Protein AF-0000000072553485 (afdb_homodimer)

Organism: Hypocrea jecorina (strain QM6a) (NCBI:txid431241)

Structure (mmCIF, N/CA/C/O backbone):
data_AF-0000000072553485-model_v1
#
loop_
_entity.id
_entity.type
_entity.pdbx_description
1 polymer 'Predicted protein'
#
loop_
_atom_site.group_PDB
_atom_site.id
_atom_site.type_symbol
_atom_site.label_atom_id
_atom_site.label_alt_id
_atom_site.label_comp_id
_atom_site.label_asym_id
_atom_site.label_entity_id
_atom_site.label_seq_id
_atom_site.pdbx_PDB_ins_code
_atom_site.Cartn_x
_atom_site.Cartn_y
_atom_site.Cartn_z
_atom_site.occupancy
_atom_site.B_iso_or_equiv
_atom_site.auth_seq_id
_atom_site.auth_comp_id
_atom_site.auth_asym_id
_atom_site.auth_atom_id
_atom_site.pdbx_PDB_model_num
ATOM 1 N N . MET A 1 1 ? -4.898 40.188 17.984 1 41.81 1 MET A N 1
ATOM 2 C CA . MET A 1 1 ? -3.805 39.531 17.281 1 41.81 1 MET A CA 1
ATOM 3 C C . MET A 1 1 ? -4.344 38.531 16.266 1 41.81 1 MET A C 1
ATOM 5 O O . MET A 1 1 ? -5.395 37.906 16.484 1 41.81 1 MET A O 1
ATOM 9 N N . ALA A 1 2 ? -4.109 38.688 14.977 1 55.91 2 ALA A N 1
ATOM 10 C CA . ALA A 1 2 ? -4.746 37.906 13.938 1 55.91 2 ALA A CA 1
ATOM 11 C C . ALA A 1 2 ? -4.664 36.406 14.266 1 55.91 2 ALA A C 1
ATOM 13 O O . ALA A 1 2 ? -3.691 35.938 14.875 1 55.91 2 ALA A O 1
ATOM 14 N N . ASP A 1 3 ? -5.688 35.75 14.266 1 82 3 ASP A N 1
ATOM 15 C CA . ASP A 1 3 ? -5.805 34.312 14.586 1 82 3 ASP A CA 1
ATOM 16 C C . ASP A 1 3 ? -4.805 33.5 13.781 1 82 3 ASP A C 1
ATOM 18 O O . ASP A 1 3 ? -4.738 33.594 12.555 1 82 3 ASP A O 1
ATOM 22 N N . LYS A 1 4 ? -3.732 32.969 14.422 1 93.94 4 LYS A N 1
ATOM 23 C CA . LYS A 1 4 ? -2.645 32.219 13.773 1 93.94 4 LYS A CA 1
ATOM 24 C C . LYS A 1 4 ? -3.154 30.938 13.133 1 93.94 4 LYS A C 1
ATOM 26 O O . LYS A 1 4 ? -4.074 30.297 13.648 1 93.94 4 LYS A O 1
ATOM 31 N N . HIS A 1 5 ? -2.641 30.766 11.914 1 97.31 5 HIS A N 1
ATOM 32 C CA . HIS A 1 5 ? -2.846 29.469 11.281 1 97.31 5 HIS A CA 1
ATOM 33 C C . HIS A 1 5 ? -2.166 28.359 12.078 1 97.31 5 HIS A C 1
ATOM 35 O O . HIS A 1 5 ? -0.967 28.422 12.352 1 97.31 5 HIS A O 1
ATOM 41 N N . ILE A 1 6 ? -2.939 27.328 12.555 1 98.75 6 ILE A N 1
ATOM 42 C CA . ILE A 1 6 ? -2.441 26.297 13.469 1 98.75 6 ILE A CA 1
ATOM 43 C C . ILE A 1 6 ? -2.057 25.047 12.68 1 98.75 6 ILE A C 1
ATOM 45 O O . ILE A 1 6 ? -2.873 24.5 11.938 1 98.75 6 ILE A O 1
ATOM 49 N N . LEU A 1 7 ? -0.802 24.641 12.891 1 98.88 7 LEU A N 1
ATOM 50 C CA . LEU A 1 7 ? -0.303 23.438 12.219 1 98.88 7 LEU A CA 1
ATOM 51 C C . LEU A 1 7 ? 0.094 22.375 13.242 1 98.88 7 LEU A C 1
ATOM 53 O O . LEU A 1 7 ? 0.616 22.703 14.312 1 98.88 7 LEU A O 1
ATOM 57 N N . LEU A 1 8 ? -0.202 21.156 12.945 1 98.94 8 LEU A N 1
ATOM 58 C CA .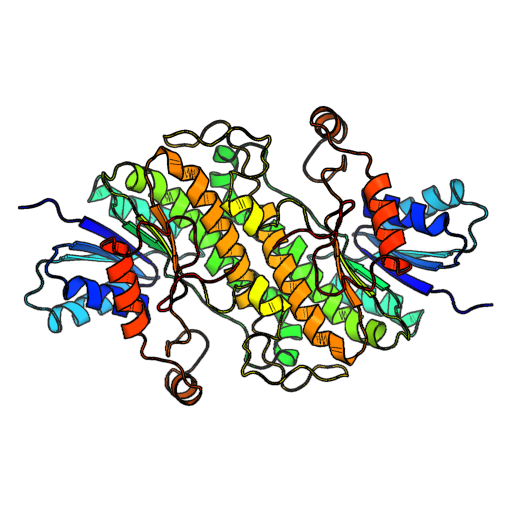 LEU A 1 8 ? 0.437 19.984 13.562 1 98.94 8 LEU A CA 1
ATOM 59 C C . LEU A 1 8 ? 1.28 19.234 12.539 1 98.94 8 LEU A C 1
ATOM 61 O O . LEU A 1 8 ? 0.774 18.812 11.492 1 98.94 8 LEU A O 1
ATOM 65 N N . ILE A 1 9 ? 2.561 19.125 12.773 1 98.94 9 ILE A N 1
ATOM 66 C CA . ILE A 1 9 ? 3.48 18.406 11.891 1 98.94 9 ILE A CA 1
ATOM 67 C C . ILE A 1 9 ? 4.117 17.234 12.633 1 98.94 9 ILE A C 1
ATOM 69 O O . ILE A 1 9 ? 4.785 17.438 13.648 1 98.94 9 ILE A O 1
ATOM 73 N N . THR A 1 10 ? 3.904 16.047 12.18 1 98.94 10 THR A N 1
ATOM 74 C CA . THR A 1 10 ? 4.559 14.891 12.781 1 98.94 10 THR A CA 1
ATOM 75 C C . THR A 1 10 ? 5.965 14.711 12.211 1 98.94 10 THR A C 1
ATOM 77 O O . THR A 1 10 ? 6.223 15.055 11.055 1 98.94 10 THR A O 1
ATOM 80 N N . GLY A 1 11 ? 6.852 14.164 13.039 1 98.25 11 GLY A N 1
ATOM 81 C CA . GLY A 1 11 ? 8.227 13.969 12.609 1 98.25 11 GLY A CA 1
ATOM 82 C C . GLY A 1 11 ? 8.93 15.266 12.25 1 98.25 11 GLY A C 1
ATOM 83 O O . GLY A 1 11 ? 9.602 15.352 11.219 1 98.25 11 GLY A O 1
ATOM 84 N N . ALA A 1 12 ? 8.781 16.281 13.055 1 98.44 12 ALA A N 1
ATOM 85 C CA . ALA A 1 12 ? 9.188 17.625 12.68 1 98.44 12 ALA A CA 1
ATOM 86 C C . ALA A 1 12 ? 10.531 17.984 13.297 1 98.44 12 ALA A C 1
ATOM 88 O O . ALA A 1 12 ? 11.016 19.109 13.133 1 98.44 12 ALA A O 1
ATOM 89 N N . ASN A 1 13 ? 11.164 17.047 14 1 97.38 13 ASN A N 1
ATOM 90 C CA . ASN A 1 13 ? 12.383 17.391 14.727 1 97.38 13 ASN A CA 1
ATOM 91 C C . ASN A 1 13 ? 13.625 17.172 13.867 1 97.38 13 ASN A C 1
ATOM 93 O O . ASN A 1 13 ? 14.719 17.609 14.227 1 97.38 13 ASN A O 1
ATOM 97 N N . THR A 1 14 ? 13.531 16.484 12.742 1 95.31 14 THR A N 1
ATOM 98 C CA . THR A 1 14 ? 14.641 16.281 11.828 1 95.31 14 THR A CA 1
ATOM 99 C C . THR A 1 14 ? 14.156 16.234 10.383 1 95.31 14 THR A C 1
ATOM 101 O O . THR A 1 14 ? 12.953 16.328 10.125 1 95.31 14 THR A O 1
ATOM 104 N N . GLY A 1 15 ? 15.078 16.25 9.508 1 95.12 15 GLY A N 1
ATOM 105 C CA . GLY A 1 15 ? 14.789 15.977 8.109 1 95.12 15 GLY A CA 1
ATOM 106 C C . GLY A 1 15 ? 13.852 17 7.477 1 95.12 15 GLY A C 1
ATOM 107 O O . GLY A 1 15 ? 13.984 18.203 7.719 1 95.12 15 GLY A O 1
ATOM 108 N N . ILE A 1 16 ? 12.969 16.516 6.629 1 97 16 ILE A N 1
ATOM 109 C CA . ILE A 1 16 ? 12.078 17.344 5.84 1 97 16 ILE A CA 1
ATOM 110 C C . ILE A 1 16 ? 11.117 18.094 6.762 1 97 16 ILE A C 1
ATOM 112 O O . ILE A 1 16 ? 10.82 19.266 6.539 1 97 16 ILE A O 1
ATOM 116 N N . GLY A 1 17 ? 10.633 17.391 7.855 1 98.12 17 GLY A N 1
ATOM 117 C CA . GLY A 1 17 ? 9.75 18.047 8.812 1 98.12 17 GLY A CA 1
ATOM 118 C C . GLY A 1 17 ? 10.391 19.25 9.492 1 98.12 17 GLY A C 1
ATOM 119 O O . GLY A 1 17 ? 9.758 20.297 9.641 1 98.12 17 GLY A O 1
ATOM 120 N N . TYR A 1 18 ? 11.625 19.062 9.852 1 98.31 18 TYR A N 1
ATOM 121 C CA . TYR A 1 18 ? 12.383 20.141 10.469 1 98.31 18 TYR A CA 1
ATOM 122 C C . TYR A 1 18 ? 12.547 21.312 9.516 1 98.31 18 TYR A C 1
ATOM 124 O O . TYR A 1 18 ? 12.336 22.469 9.891 1 98.31 18 TYR A O 1
ATOM 132 N N . GLU A 1 19 ? 12.852 21.016 8.281 1 98.12 19 GLU A N 1
ATOM 133 C CA . GLU A 1 19 ? 13.031 22.047 7.266 1 98.12 19 GLU A CA 1
ATOM 134 C C . GLU A 1 19 ? 11.703 22.734 6.934 1 98.12 19 GLU A C 1
ATOM 136 O O . GLU A 1 19 ? 11.68 23.922 6.609 1 98.12 19 GLU A O 1
ATOM 141 N N . ALA A 1 20 ? 10.594 21.984 7.043 1 98.69 20 ALA A N 1
ATOM 142 C CA . ALA A 1 20 ? 9.281 22.609 6.855 1 98.69 20 ALA A CA 1
ATOM 143 C C . ALA A 1 20 ? 9 23.641 7.934 1 98.69 20 ALA A C 1
ATOM 145 O O . ALA A 1 20 ? 8.508 24.734 7.641 1 98.69 20 ALA A O 1
ATOM 146 N N . VAL A 1 21 ? 9.352 23.297 9.172 1 98.81 21 VAL A N 1
ATOM 147 C CA . VAL A 1 21 ? 9.172 24.25 10.258 1 98.81 21 VAL A CA 1
ATOM 148 C C . VAL A 1 21 ? 10.016 25.5 10.008 1 98.81 21 VAL A C 1
ATOM 150 O O . VAL A 1 21 ? 9.531 26.625 10.148 1 98.81 21 VAL A O 1
ATOM 153 N N . LYS A 1 22 ? 11.273 25.312 9.57 1 98.56 22 LYS A N 1
ATOM 154 C CA . LYS A 1 22 ? 12.133 26.453 9.258 1 98.56 22 LYS A CA 1
ATOM 155 C C . LYS A 1 22 ? 11.5 27.344 8.195 1 98.56 22 LYS A C 1
ATOM 157 O O . LYS A 1 22 ? 11.492 28.562 8.32 1 98.56 22 LYS A O 1
ATOM 162 N N . ALA A 1 23 ? 11.023 26.703 7.141 1 98.44 23 ALA A N 1
ATOM 163 C CA . ALA A 1 23 ? 10.406 27.453 6.047 1 98.44 23 ALA A CA 1
ATOM 164 C C . ALA A 1 23 ? 9.203 28.25 6.539 1 98.44 23 ALA A C 1
ATOM 166 O O . ALA A 1 23 ? 9.008 29.406 6.137 1 98.44 23 ALA A O 1
ATOM 167 N N . LEU A 1 24 ? 8.422 27.688 7.43 1 98.56 24 LEU A N 1
ATOM 168 C CA . LEU A 1 24 ? 7.242 28.344 7.973 1 98.56 24 LEU A CA 1
ATOM 169 C C . LEU A 1 24 ? 7.641 29.5 8.898 1 98.56 24 LEU A C 1
ATOM 171 O O . LEU A 1 24 ? 6.973 30.531 8.93 1 98.56 24 LEU A O 1
ATOM 175 N N . LEU A 1 25 ? 8.727 29.312 9.664 1 98.19 25 LEU A N 1
ATOM 176 C CA . LEU A 1 25 ? 9.211 30.359 10.555 1 98.19 25 LEU A CA 1
ATOM 177 C C . LEU A 1 25 ? 9.703 31.578 9.766 1 98.19 25 LEU A C 1
ATOM 179 O O . LEU A 1 25 ? 9.656 32.688 10.258 1 98.19 25 LEU A O 1
ATOM 183 N N . ARG A 1 26 ? 10.133 31.281 8.539 1 96.75 26 ARG A N 1
ATOM 184 C CA . ARG A 1 26 ? 10.625 32.344 7.684 1 96.75 26 ARG A CA 1
ATOM 185 C C . ARG A 1 26 ? 9.469 33.125 7.035 1 96.75 26 ARG A C 1
ATOM 187 O O . ARG A 1 26 ? 9.641 34.25 6.555 1 96.75 26 ARG A O 1
ATOM 194 N N . SER A 1 27 ? 8.344 32.5 6.98 1 95.25 27 SER A N 1
ATOM 195 C CA . SER A 1 27 ? 7.176 33.094 6.348 1 95.25 27 SER A CA 1
ATOM 196 C C . SER A 1 27 ? 6.711 34.344 7.113 1 95.25 27 SER A C 1
ATOM 198 O O . SER A 1 27 ? 6.762 34.375 8.344 1 95.25 27 SER A O 1
ATOM 200 N N . PRO A 1 28 ? 6.242 35.406 6.363 1 93.44 28 PRO A N 1
ATOM 201 C CA . PRO A 1 28 ? 5.656 36.562 7.059 1 93.44 28 PRO A CA 1
ATOM 202 C C . PRO A 1 28 ? 4.312 36.219 7.707 1 93.44 28 PRO A C 1
ATOM 204 O O . PRO A 1 28 ? 3.826 37 8.547 1 93.44 28 PRO A O 1
ATOM 207 N N . LYS A 1 29 ? 3.707 35.156 7.324 1 94.38 29 LYS A N 1
ATOM 208 C CA . LYS A 1 29 ? 2.467 34.719 7.957 1 94.38 29 LYS A CA 1
ATOM 209 C C . LYS A 1 29 ? 2.742 34.094 9.312 1 94.38 29 LYS A C 1
ATOM 211 O O . LYS A 1 29 ? 3.592 33.188 9.43 1 94.38 29 LYS A O 1
ATOM 216 N N . PRO A 1 30 ? 2.084 34.594 10.297 1 96.19 30 PRO A N 1
ATOM 217 C CA . PRO A 1 30 ? 2.289 34 11.625 1 96.19 30 PRO A CA 1
ATOM 218 C C . PRO A 1 30 ? 1.608 32.625 11.781 1 96.19 30 PRO A C 1
ATOM 220 O O . PRO A 1 30 ? 0.449 32.469 11.398 1 96.19 30 PRO A O 1
ATOM 223 N N . TYR A 1 31 ? 2.322 31.688 12.375 1 98.12 31 TYR A N 1
ATOM 224 C CA . TYR A 1 31 ? 1.817 30.344 12.594 1 98.12 31 TYR A CA 1
ATOM 225 C C . TYR A 1 31 ? 1.938 29.953 14.062 1 98.12 31 TYR A C 1
ATOM 227 O O . TYR A 1 31 ? 2.77 30.5 14.789 1 98.12 31 TYR A O 1
ATOM 235 N N . ARG A 1 32 ? 0.991 29.156 14.477 1 98.5 32 ARG A N 1
ATOM 236 C CA . ARG A 1 32 ? 1.149 28.344 15.68 1 98.5 32 ARG A CA 1
ATOM 237 C C . ARG A 1 32 ? 1.408 26.891 15.32 1 98.5 32 ARG A C 1
ATOM 239 O O . ARG A 1 32 ? 0.519 26.203 14.82 1 98.5 32 ARG A O 1
ATOM 246 N N . ILE A 1 33 ? 2.641 26.438 15.578 1 98.81 33 ILE A N 1
ATOM 247 C CA . ILE A 1 33 ? 3.064 25.141 15.039 1 98.81 33 ILE A CA 1
ATOM 248 C C . ILE A 1 33 ? 3.283 24.156 16.188 1 98.81 33 ILE A C 1
ATOM 250 O O . ILE A 1 33 ? 4.141 24.359 17.047 1 98.81 33 ILE A O 1
ATOM 254 N N . PHE A 1 34 ? 2.445 23.094 16.219 1 98.88 34 PHE A N 1
ATOM 255 C CA . PHE A 1 34 ? 2.736 21.938 17.062 1 98.88 34 PHE A CA 1
ATOM 256 C C . PHE A 1 34 ? 3.768 21.031 16.391 1 98.88 34 PHE A C 1
ATOM 258 O O . PHE A 1 34 ? 3.486 20.406 15.375 1 98.88 34 PHE A O 1
ATOM 265 N N . LEU A 1 35 ? 4.969 21.031 16.984 1 98.88 35 LEU A N 1
ATOM 266 C CA . LEU A 1 35 ? 6.098 20.25 16.469 1 98.88 35 LEU A CA 1
ATOM 267 C C . LEU A 1 35 ? 6.113 18.859 17.078 1 98.88 35 LEU A C 1
ATOM 269 O O . LEU A 1 35 ? 6.465 18.688 18.25 1 98.88 35 LEU A O 1
ATOM 273 N N . GLY A 1 36 ? 5.727 17.859 16.266 1 98.81 36 GLY A N 1
ATOM 274 C CA . GLY A 1 36 ? 5.613 16.484 16.734 1 98.81 36 GLY A CA 1
ATOM 275 C C . GLY A 1 36 ? 6.867 15.664 16.5 1 98.81 36 GLY A C 1
ATOM 276 O O . GLY A 1 36 ? 7.477 15.758 15.43 1 98.81 36 GLY A O 1
ATOM 277 N N . SER A 1 37 ? 7.266 14.945 17.484 1 98.38 37 SER A N 1
ATOM 278 C CA . SER A 1 37 ? 8.289 13.914 17.391 1 98.38 37 SER A CA 1
ATOM 279 C C . SER A 1 37 ? 7.992 12.742 18.312 1 98.38 37 SER A C 1
ATOM 281 O O . SER A 1 37 ? 6.965 12.734 19 1 98.38 37 SER A O 1
ATOM 283 N N . ARG A 1 38 ? 8.766 11.742 18.328 1 97.25 38 ARG A N 1
ATOM 284 C CA . ARG A 1 38 ? 8.492 10.523 19.078 1 97.25 38 ARG A CA 1
ATOM 285 C C . ARG A 1 38 ? 8.43 10.805 20.578 1 97.25 38 ARG A C 1
ATOM 287 O O . ARG A 1 38 ? 7.637 10.195 21.297 1 97.25 38 ARG A O 1
ATOM 294 N N . THR A 1 39 ? 9.305 11.703 21 1 97.81 39 THR A N 1
ATOM 295 C CA . THR A 1 39 ? 9.312 12.047 22.422 1 97.81 39 THR A CA 1
ATOM 296 C C . THR A 1 39 ? 9.234 13.562 22.609 1 97.81 39 THR A C 1
ATOM 298 O O . THR A 1 39 ? 9.625 14.32 21.719 1 97.81 39 THR A O 1
ATOM 301 N N . LEU A 1 40 ? 8.758 13.891 23.812 1 98.25 40 LEU A N 1
ATOM 302 C CA . LEU A 1 40 ? 8.664 15.312 24.125 1 98.25 40 LEU A CA 1
ATOM 303 C C . LEU A 1 40 ? 10.047 15.953 24.156 1 98.25 40 LEU A C 1
ATOM 305 O O . LEU A 1 40 ? 10.211 17.094 23.734 1 98.25 40 LEU A O 1
ATOM 309 N N . GLU A 1 41 ? 11.031 15.258 24.609 1 98.56 41 GLU A N 1
ATOM 310 C CA . GLU A 1 41 ? 12.406 15.758 24.703 1 98.56 41 GLU A CA 1
ATOM 311 C C . GLU A 1 41 ? 12.961 16.094 23.328 1 98.56 41 GLU A C 1
ATOM 313 O O . GLU A 1 41 ? 13.617 17.125 23.156 1 98.56 41 GLU A O 1
ATOM 318 N N . LYS A 1 42 ? 12.719 15.273 22.375 1 98.31 42 LYS A N 1
ATOM 319 C CA . LYS A 1 42 ? 13.195 15.516 21.016 1 98.31 42 LYS A CA 1
ATOM 320 C C . LYS A 1 42 ? 12.531 16.75 20.422 1 98.31 42 LYS A C 1
ATOM 322 O O . LYS A 1 42 ? 13.188 17.547 19.75 1 98.31 42 LYS A O 1
ATOM 327 N N . SER A 1 43 ? 11.25 16.906 20.641 1 98.5 43 SER A N 1
ATOM 328 C CA . SER A 1 43 ? 10.539 18.094 20.172 1 98.5 43 SER A CA 1
ATOM 329 C C . SER A 1 43 ? 11.086 19.359 20.812 1 98.5 43 SER A C 1
ATOM 331 O O . SER A 1 43 ? 11.312 20.359 20.125 1 98.5 43 SER A O 1
ATOM 333 N N . GLN A 1 44 ? 11.32 19.297 22.078 1 98.69 44 GLN A N 1
ATOM 334 C CA . GLN A 1 44 ? 11.82 20.453 22.812 1 98.69 44 GLN A CA 1
ATOM 335 C C . GLN A 1 44 ? 13.219 20.844 22.328 1 98.69 44 GLN A C 1
ATOM 337 O O . GLN A 1 44 ? 13.508 22.031 22.156 1 98.69 44 GLN A O 1
ATOM 342 N N . THR A 1 45 ? 14.047 19.875 22.125 1 98.56 45 THR A N 1
ATOM 343 C CA . THR A 1 45 ? 15.391 20.125 21.641 1 98.56 45 THR A CA 1
ATOM 344 C C . THR A 1 45 ? 15.359 20.828 20.281 1 98.56 45 THR A C 1
ATOM 346 O O . THR A 1 45 ? 16.094 21.781 20.047 1 98.56 45 THR A O 1
ATOM 349 N N . ALA A 1 46 ? 14.508 20.344 19.406 1 98.56 46 ALA A N 1
ATOM 350 C CA . ALA A 1 46 ? 14.359 20.969 18.094 1 98.56 46 ALA A CA 1
ATOM 351 C C . ALA A 1 46 ? 13.883 22.406 18.219 1 98.56 46 ALA A C 1
ATOM 353 O O . ALA A 1 46 ? 14.375 23.297 17.516 1 98.56 46 ALA A O 1
ATOM 354 N N . ILE A 1 47 ? 12.961 22.656 19.094 1 98.56 47 ILE A N 1
ATOM 355 C CA . ILE A 1 47 ? 12.391 23.984 19.266 1 98.56 47 ILE A CA 1
ATOM 356 C C . ILE A 1 47 ? 13.461 24.938 19.797 1 98.56 47 ILE A C 1
ATOM 358 O O . ILE A 1 47 ? 13.555 26.078 19.344 1 98.56 47 ILE A O 1
ATOM 362 N N . GLU A 1 48 ? 14.242 24.484 20.703 1 98.12 48 GLU A N 1
ATOM 363 C CA . GLU A 1 48 ? 15.312 25.312 21.25 1 98.12 48 GLU A CA 1
ATOM 364 C C . GLU A 1 48 ? 16.297 25.719 20.172 1 98.12 48 GLU A C 1
ATOM 366 O O . GLU A 1 48 ? 16.734 26.875 20.109 1 98.12 48 GLU A O 1
ATOM 371 N N . ALA A 1 49 ? 16.625 24.797 19.344 1 97.94 49 ALA A N 1
ATOM 372 C CA . ALA A 1 49 ? 17.531 25.094 18.25 1 97.94 49 ALA A CA 1
ATOM 373 C C . ALA A 1 49 ? 16.922 26.109 17.281 1 97.94 49 ALA A C 1
ATOM 375 O O . ALA A 1 49 ? 17.609 27.031 16.828 1 97.94 49 ALA A O 1
ATOM 376 N N . LEU A 1 50 ? 15.672 25.953 16.953 1 98.19 50 LEU A N 1
ATOM 377 C CA . LEU A 1 50 ? 14.969 26.812 16.031 1 98.19 50 LEU A CA 1
ATOM 378 C C . LEU A 1 50 ? 14.812 28.219 16.609 1 98.19 50 LEU A C 1
ATOM 380 O O . LEU A 1 50 ? 14.914 29.203 15.875 1 98.19 50 LEU A O 1
ATOM 384 N N . ALA A 1 51 ? 14.562 28.297 17.875 1 95.81 51 ALA A N 1
ATOM 385 C CA . ALA A 1 51 ? 14.391 29.594 18.547 1 95.81 51 ALA A CA 1
ATOM 386 C C . ALA A 1 51 ? 15.656 30.422 18.469 1 95.81 51 ALA A C 1
ATOM 388 O O . ALA A 1 51 ? 15.594 31.656 18.359 1 95.81 51 ALA A O 1
ATOM 389 N N . LYS A 1 52 ? 16.781 29.766 18.484 1 96.06 52 LYS A N 1
ATOM 390 C CA . LYS A 1 52 ? 18.062 30.453 18.391 1 96.06 52 LYS A CA 1
ATOM 391 C C . LYS A 1 52 ? 18.281 31 16.984 1 96.06 52 LYS A C 1
ATOM 393 O O . LYS A 1 52 ? 18.891 32.062 16.812 1 96.06 52 LYS A O 1
ATOM 398 N N . GLU A 1 53 ? 17.75 30.297 16.078 1 95.44 53 GLU A N 1
ATOM 399 C CA . GLU A 1 53 ? 17.969 30.656 14.68 1 95.44 53 GLU A CA 1
ATOM 400 C C . GLU A 1 53 ? 16.922 31.672 14.203 1 95.44 53 GLU A C 1
ATOM 402 O O . GLU A 1 53 ? 17.203 32.5 13.352 1 95.44 53 GLU A O 1
ATOM 407 N N . PHE A 1 54 ? 15.742 31.594 14.727 1 95.75 54 PHE A N 1
ATOM 408 C CA . PHE A 1 54 ? 14.633 32.406 14.25 1 95.75 54 PHE A CA 1
ATOM 409 C C . PHE A 1 54 ? 14.062 33.25 15.383 1 95.75 54 PHE A C 1
ATOM 411 O O . PHE A 1 54 ? 12.859 33.188 15.664 1 95.75 54 PHE A O 1
ATOM 418 N N . HIS A 1 55 ? 14.812 34.219 15.828 1 91.44 55 HIS A N 1
ATOM 419 C CA . HIS A 1 55 ? 14.484 35.031 17 1 91.44 55 HIS A CA 1
ATOM 420 C C . HIS A 1 55 ? 13.383 36.031 16.672 1 91.44 55 HIS A C 1
ATOM 422 O O . HIS A 1 55 ? 12.617 36.438 17.562 1 91.44 55 HIS A O 1
ATOM 428 N N . SER A 1 56 ? 13.18 36.406 15.484 1 91.81 56 SER A N 1
ATOM 429 C CA . SER A 1 56 ? 12.266 37.469 15.125 1 91.81 56 SER A CA 1
ATOM 430 C C . SER A 1 56 ? 10.984 36.938 14.5 1 91.81 56 SER A C 1
ATOM 432 O O . SER A 1 56 ? 10.141 37.688 14.023 1 91.81 56 SER A O 1
ATOM 434 N N . SER A 1 57 ? 10.844 35.625 14.461 1 92.75 57 SER A N 1
ATOM 435 C CA . SER A 1 57 ? 9.656 35.031 13.836 1 92.75 57 SER A CA 1
ATOM 436 C C . SER A 1 57 ? 8.398 35.375 14.625 1 92.75 57 SER A C 1
ATOM 438 O O . SER A 1 57 ? 8.422 35.438 15.859 1 92.75 57 SER A O 1
ATOM 440 N N . GLN A 1 58 ? 7.297 35.625 13.859 1 93.56 58 GLN A N 1
ATOM 441 C CA . GLN A 1 58 ? 6 35.906 14.477 1 93.56 58 GLN A CA 1
ATOM 442 C C . GLN A 1 58 ? 5.285 34.594 14.82 1 93.56 58 GLN A C 1
ATOM 444 O O . GLN A 1 58 ? 4.234 34.625 15.469 1 93.56 58 GLN A O 1
ATOM 449 N N . SER A 1 59 ? 5.898 33.5 14.461 1 97 59 SER A N 1
ATOM 450 C CA . SER A 1 59 ? 5.309 32.188 14.695 1 97 59 SER A CA 1
ATOM 451 C C . SER A 1 59 ? 5.727 31.625 16.047 1 97 59 SER A C 1
ATOM 453 O O . SER A 1 59 ? 6.727 32.062 16.625 1 97 59 SER A O 1
ATOM 455 N N . THR A 1 60 ? 4.898 30.766 16.594 1 97.25 60 THR A N 1
ATOM 456 C CA . THR A 1 60 ? 5.191 30.094 17.859 1 97.25 60 THR A CA 1
ATOM 457 C C . THR A 1 60 ? 5.285 28.594 17.656 1 97.25 60 THR A C 1
ATOM 459 O O . THR A 1 60 ? 4.621 28.031 16.781 1 97.25 60 THR A O 1
ATOM 462 N N . LEU A 1 61 ? 6.168 27.984 18.438 1 98.31 61 LEU A N 1
ATOM 463 C CA . LEU A 1 61 ? 6.379 26.547 18.391 1 98.31 61 LEU A CA 1
ATOM 464 C C . LEU A 1 61 ? 5.984 25.891 19.719 1 98.31 61 LEU A C 1
ATOM 466 O O . LEU A 1 61 ? 6.285 26.422 20.781 1 98.31 61 LEU A O 1
ATOM 470 N N . GLU A 1 62 ? 5.262 24.797 19.625 1 98.56 62 GLU A N 1
ATOM 471 C CA . GLU A 1 62 ? 4.91 24 20.797 1 98.56 62 GLU A CA 1
ATOM 472 C C . GLU A 1 62 ? 5.281 22.531 20.594 1 98.56 62 GLU A C 1
ATOM 474 O O . GLU A 1 62 ? 5.023 21.969 19.547 1 98.56 62 GLU A O 1
ATOM 479 N N . PRO A 1 63 ? 5.867 21.891 21.641 1 98.81 63 PRO A N 1
ATOM 480 C CA . PRO A 1 63 ? 6.289 20.5 21.516 1 98.81 63 PRO A CA 1
ATOM 481 C C . PRO A 1 63 ? 5.137 19.516 21.703 1 98.81 63 PRO A C 1
ATOM 483 O O . PRO A 1 63 ? 4.258 19.734 22.531 1 98.81 63 PRO A O 1
ATOM 486 N N . VAL A 1 64 ? 5.09 18.469 20.922 1 98.81 64 VAL A N 1
ATOM 487 C CA . VAL A 1 64 ? 4.121 17.391 21.078 1 98.81 64 VAL A CA 1
ATOM 488 C C . VAL A 1 64 ? 4.816 16.047 20.875 1 98.81 64 VAL A C 1
ATOM 490 O O . VAL A 1 64 ? 5.645 15.891 19.984 1 98.81 64 VAL A O 1
ATOM 493 N N . ALA A 1 65 ? 4.562 15.094 21.828 1 98.81 65 ALA A N 1
ATOM 494 C CA . ALA A 1 65 ? 5.004 13.719 21.641 1 98.81 65 ALA A CA 1
ATOM 495 C C . ALA A 1 65 ? 3.971 12.914 20.844 1 98.81 65 ALA A C 1
ATOM 497 O O . ALA A 1 65 ? 2.795 12.875 21.219 1 98.81 65 ALA A O 1
ATOM 498 N N . VAL A 1 66 ? 4.398 12.32 19.781 1 98.75 66 VAL A N 1
ATOM 499 C CA . VAL A 1 66 ? 3.506 11.469 19 1 98.75 66 VAL A CA 1
ATOM 500 C C . VAL A 1 66 ? 4.301 10.328 18.359 1 98.75 66 VAL A C 1
ATOM 502 O O . VAL A 1 66 ? 5.141 10.562 17.484 1 98.75 66 VAL A O 1
ATOM 505 N N . GLU A 1 67 ? 4.059 9.156 18.859 1 98.56 67 GLU A N 1
ATOM 506 C CA . GLU A 1 67 ? 4.66 7.93 18.344 1 98.56 67 GLU A CA 1
ATOM 507 C C . GLU A 1 67 ? 3.672 7.152 17.484 1 98.56 67 GLU A C 1
ATOM 509 O O . GLU A 1 67 ? 2.686 6.613 17.984 1 98.56 67 GLU A O 1
ATOM 514 N N . LEU A 1 68 ? 3.988 7.004 16.203 1 98.69 68 LEU A N 1
ATOM 515 C CA . LEU A 1 68 ? 3.039 6.492 15.227 1 98.69 68 LEU A CA 1
ATOM 516 C C . LEU A 1 68 ? 2.705 5.027 15.5 1 98.69 68 LEU A C 1
ATOM 518 O O . LEU A 1 68 ? 1.632 4.551 15.125 1 98.69 68 LEU A O 1
ATOM 522 N N . GLU A 1 69 ? 3.592 4.297 16.203 1 98.38 69 GLU A N 1
ATOM 523 C CA . GLU A 1 69 ? 3.363 2.879 16.469 1 98.38 69 GLU A CA 1
ATOM 524 C C . GLU A 1 69 ? 2.576 2.674 17.766 1 98.38 69 GLU A C 1
ATOM 526 O O . GLU A 1 69 ? 2.328 1.537 18.172 1 98.38 69 GLU A O 1
ATOM 531 N N . SER A 1 70 ? 2.178 3.775 18.406 1 98.69 70 SER A N 1
ATOM 532 C CA . SER A 1 70 ? 1.488 3.676 19.688 1 98.69 70 SER A CA 1
ATOM 533 C C . SER A 1 70 ? 0.182 4.465 19.688 1 98.69 70 SER A C 1
ATOM 535 O O . SER A 1 70 ? 0.194 5.695 19.703 1 98.69 70 SER A O 1
ATOM 537 N N . ASP A 1 71 ? -0.905 3.723 19.766 1 98.56 71 ASP A N 1
ATOM 538 C CA . ASP A 1 71 ? -2.215 4.367 19.797 1 98.56 71 ASP A CA 1
ATOM 539 C C . ASP A 1 71 ? -2.379 5.219 21.047 1 98.56 71 ASP A C 1
ATOM 541 O O . ASP A 1 71 ? -3.02 6.273 21.016 1 98.56 71 ASP A O 1
ATOM 545 N N . GLU A 1 72 ? -1.822 4.754 22.078 1 98.56 72 GLU A N 1
ATOM 546 C CA . GLU A 1 72 ? -1.863 5.52 23.312 1 98.56 72 GLU A CA 1
ATOM 547 C C . GLU A 1 72 ? -1.131 6.852 23.172 1 98.56 72 GLU A C 1
ATOM 549 O O . GLU A 1 72 ? -1.623 7.891 23.609 1 98.56 72 GLU A O 1
ATOM 554 N N . SER A 1 73 ? 0.047 6.805 22.562 1 98.81 73 SER A N 1
ATOM 555 C CA . SER A 1 73 ? 0.809 8.031 22.312 1 98.81 73 SER A CA 1
ATOM 556 C C . SER A 1 73 ? 0.028 9 21.453 1 98.81 73 SER A C 1
ATOM 558 O O . SER A 1 73 ? -0.007 10.203 21.719 1 98.81 73 SER A O 1
ATOM 560 N N . ILE A 1 74 ? -0.674 8.523 20.453 1 98.88 74 ILE A N 1
ATOM 561 C CA . ILE A 1 74 ? -1.445 9.352 19.516 1 98.88 74 ILE A CA 1
ATOM 562 C C . ILE A 1 74 ? -2.629 9.977 20.25 1 98.88 74 ILE A C 1
ATOM 564 O O . ILE A 1 74 ? -2.898 11.172 20.109 1 98.88 74 ILE A O 1
ATOM 568 N N . ALA A 1 75 ? -3.264 9.188 21.047 1 98.75 75 ALA A N 1
ATOM 569 C CA . ALA A 1 75 ? -4.391 9.703 21.828 1 98.75 75 ALA A CA 1
ATOM 570 C C . ALA A 1 75 ? -3.938 10.797 22.781 1 98.75 75 ALA A C 1
ATOM 572 O O . ALA A 1 75 ? -4.609 11.82 22.938 1 98.75 75 ALA A O 1
ATOM 573 N N . LYS A 1 76 ? -2.834 10.602 23.438 1 98.81 76 LYS A N 1
ATOM 574 C CA . LYS A 1 76 ? -2.301 11.594 24.375 1 98.81 76 LYS A CA 1
ATOM 575 C C . LYS A 1 76 ? -1.905 12.875 23.641 1 98.81 76 LYS A C 1
ATOM 577 O O . LYS A 1 76 ? -2.057 13.969 24.188 1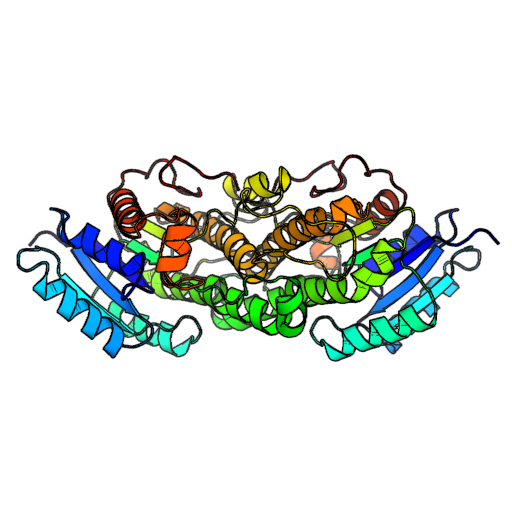 98.81 76 LYS A O 1
ATOM 582 N N . ALA A 1 77 ? -1.349 12.68 22.484 1 98.94 77 ALA A N 1
ATOM 583 C CA . ALA A 1 77 ? -1.032 13.852 21.656 1 98.94 77 ALA A CA 1
ATOM 584 C C . ALA A 1 77 ? -2.287 14.672 21.375 1 98.94 77 ALA A C 1
ATOM 586 O O . ALA A 1 77 ? -2.264 15.898 21.438 1 98.94 77 ALA A O 1
ATOM 587 N N . PHE A 1 78 ? -3.359 13.984 21 1 98.88 78 PHE A N 1
ATOM 588 C CA . PHE A 1 78 ? -4.625 14.664 20.75 1 98.88 78 PHE A CA 1
ATOM 589 C C . PHE A 1 78 ? -5.082 15.445 21.984 1 98.88 78 PHE A C 1
ATOM 591 O O . PHE A 1 78 ? -5.496 16.594 21.875 1 98.88 78 PHE A O 1
ATOM 598 N N . GLU A 1 79 ? -5 14.812 23.109 1 98.81 79 GLU A N 1
ATOM 599 C CA . GLU A 1 79 ? -5.402 15.469 24.344 1 98.81 79 GLU A CA 1
ATOM 600 C C . GLU A 1 79 ? -4.559 16.703 24.609 1 98.81 79 GLU A C 1
ATOM 602 O O . GLU A 1 79 ? -5.086 17.75 25 1 98.81 79 GLU A O 1
ATOM 607 N N . ALA A 1 80 ? -3.299 16.609 24.391 1 98.75 80 ALA A N 1
ATOM 608 C CA . ALA A 1 80 ? -2.381 17.719 24.625 1 98.75 80 ALA A CA 1
ATOM 609 C C . ALA A 1 80 ? -2.691 18.891 23.703 1 98.75 80 ALA A C 1
ATOM 611 O O . ALA A 1 80 ? -2.688 20.047 24.141 1 98.75 80 ALA A O 1
ATOM 612 N N . VAL A 1 81 ? -3.002 18.609 22.453 1 98.81 81 VAL A N 1
ATOM 613 C CA . VAL A 1 81 ? -3.256 19.656 21.453 1 98.81 81 VAL A CA 1
ATOM 614 C C . VAL A 1 81 ? -4.641 20.25 21.688 1 98.81 81 VAL A C 1
ATOM 616 O O . VAL A 1 81 ? -4.797 21.469 21.703 1 98.81 81 VAL A O 1
ATOM 619 N N . SER A 1 82 ? -5.629 19.359 21.953 1 98.62 82 SER A N 1
ATOM 620 C CA . SER A 1 82 ? -7.008 19.812 22.094 1 98.62 82 SER A CA 1
ATOM 621 C C . SER A 1 82 ? -7.199 20.609 23.375 1 98.62 82 SER A C 1
ATOM 623 O O . SER A 1 82 ? -8.156 21.375 23.5 1 98.62 82 SER A O 1
ATOM 625 N N . ALA A 1 83 ? -6.34 20.453 24.328 1 98.5 83 ALA A N 1
ATOM 626 C CA . ALA A 1 83 ? -6.375 21.25 25.547 1 98.5 83 ALA A CA 1
ATOM 627 C C . ALA A 1 83 ? -5.949 22.688 25.281 1 98.5 83 ALA A C 1
ATOM 629 O O . ALA A 1 83 ? -6.238 23.594 26.078 1 98.5 83 ALA A O 1
ATOM 630 N N . LYS A 1 84 ? -5.348 22.938 24.156 1 98.12 84 LYS A N 1
ATOM 631 C CA . LYS A 1 84 ? -4.738 24.234 23.906 1 98.12 84 LYS A CA 1
ATOM 632 C C . LYS A 1 84 ? -5.457 24.969 22.766 1 98.12 84 LYS A C 1
ATOM 634 O O . LYS A 1 84 ? -5.445 26.203 22.719 1 98.12 84 LYS A O 1
ATOM 639 N N . VAL A 1 85 ? -5.988 24.219 21.891 1 98.19 85 VAL A N 1
ATOM 640 C CA . VAL A 1 85 ? -6.629 24.828 20.734 1 98.19 85 VAL A CA 1
ATOM 641 C C . VAL A 1 85 ? -7.945 24.125 20.438 1 98.19 85 VAL A C 1
ATOM 643 O O . VAL A 1 85 ? -8.125 22.953 20.797 1 98.19 85 VAL A O 1
ATOM 646 N N . ASP A 1 86 ? -8.836 24.781 19.703 1 97.75 86 ASP A N 1
ATOM 647 C CA . ASP A 1 86 ? -10.141 24.219 19.406 1 97.75 86 ASP A CA 1
ATOM 648 C C . ASP A 1 86 ? -10.227 23.766 17.953 1 97.75 86 ASP A C 1
ATOM 650 O O . ASP A 1 86 ? -11.266 23.266 17.516 1 97.75 86 ASP A O 1
ATOM 654 N N . ARG A 1 87 ? -9.141 24.062 17.219 1 98.44 87 ARG A N 1
ATOM 655 C CA . ARG A 1 87 ? -9.055 23.641 15.82 1 98.44 87 ARG A CA 1
ATOM 656 C C . ARG A 1 87 ? -7.605 23.453 15.391 1 98.44 87 ARG A C 1
ATOM 658 O O . ARG A 1 87 ? -6.688 23.938 16.062 1 98.44 87 ARG A O 1
ATOM 665 N N . ILE A 1 88 ? -7.418 22.703 14.375 1 98.62 88 ILE A N 1
ATOM 666 C CA . ILE A 1 88 ? -6.195 22.641 13.586 1 98.62 88 ILE A CA 1
ATOM 667 C C . ILE A 1 88 ? -6.484 23.047 12.141 1 98.62 88 ILE A C 1
ATOM 669 O O . ILE A 1 88 ? -7.504 22.641 11.57 1 98.62 88 ILE A O 1
ATOM 673 N N . ASP A 1 89 ? -5.586 23.875 11.617 1 98.81 89 ASP A N 1
ATOM 674 C CA . ASP A 1 89 ? -5.816 24.344 10.258 1 98.81 89 ASP A CA 1
ATOM 675 C C . ASP A 1 89 ? -5.113 23.453 9.242 1 98.81 89 ASP A C 1
ATOM 677 O O . ASP A 1 89 ? -5.602 23.266 8.125 1 98.81 89 ASP A O 1
ATOM 681 N N . THR A 1 90 ? -3.969 22.953 9.602 1 98.94 90 THR A N 1
ATOM 682 C CA . THR A 1 90 ? -3.227 22.062 8.719 1 98.94 90 THR A CA 1
ATOM 683 C C . THR A 1 90 ? -2.607 20.922 9.5 1 98.94 90 THR A C 1
ATOM 685 O O . THR A 1 90 ? -1.962 21.141 10.531 1 98.94 90 THR A O 1
ATOM 688 N N . LEU A 1 91 ? -2.875 19.719 9.117 1 98.94 91 LEU A N 1
ATOM 689 C CA . LEU A 1 91 ? -2.193 18.516 9.602 1 98.94 91 LEU A CA 1
ATOM 690 C C . LEU A 1 91 ? -1.214 18 8.555 1 98.94 91 LEU A C 1
ATOM 692 O O . LEU A 1 91 ? -1.615 17.641 7.449 1 98.94 91 LEU A O 1
ATOM 696 N N . VAL A 1 92 ? 0.081 18.031 8.867 1 98.94 92 VAL A N 1
ATOM 697 C CA . VAL A 1 92 ? 1.128 17.5 7.992 1 98.94 92 VAL A CA 1
ATOM 698 C C . VAL A 1 92 ? 1.617 16.156 8.523 1 98.94 92 VAL A C 1
ATOM 700 O O . VAL A 1 92 ? 2.438 16.109 9.445 1 98.94 92 VAL A O 1
ATOM 703 N N . ASN A 1 93 ? 1.129 15.125 7.926 1 98.94 93 ASN A N 1
ATOM 704 C CA . ASN A 1 93 ? 1.635 13.781 8.203 1 98.94 93 ASN A CA 1
ATOM 705 C C . ASN A 1 93 ? 2.988 13.547 7.539 1 98.94 93 ASN A C 1
ATOM 707 O O . ASN A 1 93 ? 3.061 12.953 6.461 1 98.94 93 ASN A O 1
ATOM 711 N N . ASN A 1 94 ? 3.998 13.969 8.234 1 98.69 94 ASN A N 1
ATOM 712 C CA . ASN A 1 94 ? 5.352 13.93 7.691 1 98.69 94 ASN A CA 1
ATOM 713 C C . ASN A 1 94 ? 6.129 12.719 8.203 1 98.69 94 ASN A C 1
ATOM 715 O O . ASN A 1 94 ? 6.992 12.188 7.504 1 98.69 94 ASN A O 1
ATOM 719 N N . ALA A 1 95 ? 5.82 12.297 9.422 1 98.31 95 ALA A N 1
ATOM 720 C CA . ALA A 1 95 ? 6.582 11.203 10.031 1 98.31 95 ALA A CA 1
ATOM 721 C C . ALA A 1 95 ? 6.543 9.953 9.156 1 98.31 95 ALA A C 1
ATOM 723 O O . ALA A 1 95 ? 5.504 9.617 8.586 1 98.31 95 ALA A O 1
ATOM 724 N N . GLY A 1 96 ? 7.609 9.32 9 1 96.75 96 GLY A N 1
ATOM 725 C CA . GLY A 1 96 ? 7.762 8.086 8.234 1 96.75 96 GLY A CA 1
ATOM 726 C C . GLY A 1 96 ? 9.148 7.477 8.367 1 96.75 96 GLY A C 1
ATOM 727 O O . GLY A 1 96 ? 10.016 8.039 9.031 1 96.75 96 GLY A O 1
ATOM 728 N N . ALA A 1 97 ? 9.289 6.301 7.816 1 96.19 97 ALA A N 1
ATOM 729 C CA . ALA A 1 97 ? 10.562 5.59 7.938 1 96.19 97 ALA A CA 1
ATOM 730 C C . ALA A 1 97 ? 10.711 4.547 6.836 1 96.19 97 ALA A C 1
ATOM 732 O O . ALA A 1 97 ? 9.727 4.16 6.195 1 96.19 97 ALA A O 1
ATOM 733 N N . ALA A 1 98 ? 11.875 4.242 6.484 1 96.38 98 ALA A N 1
ATOM 734 C CA . ALA A 1 98 ? 12.258 3.123 5.633 1 96.38 98 ALA A CA 1
ATOM 735 C C . ALA A 1 98 ? 13.141 2.133 6.387 1 96.38 98 ALA A C 1
ATOM 737 O O . ALA A 1 98 ? 14.008 2.533 7.164 1 96.38 98 ALA A O 1
ATOM 738 N N . PHE A 1 99 ? 12.922 0.86 6.168 1 97.25 99 PHE A N 1
ATOM 739 C CA . PHE A 1 99 ? 13.648 -0.148 6.93 1 97.25 99 PHE A CA 1
ATOM 740 C C . PHE A 1 99 ? 14.398 -1.097 6 1 97.25 99 PHE A C 1
ATOM 742 O O . PHE A 1 99 ? 15.148 -1.961 6.457 1 97.25 99 PHE A O 1
ATOM 749 N N . ASP A 1 100 ? 14.188 -0.931 4.656 1 96.75 100 ASP A N 1
ATOM 750 C CA . ASP A 1 100 ? 14.883 -1.749 3.666 1 96.75 100 ASP A CA 1
ATOM 751 C C . ASP A 1 100 ? 16.375 -1.475 3.674 1 96.75 100 ASP A C 1
ATOM 753 O O . ASP A 1 100 ? 16.812 -0.367 4 1 96.75 100 ASP A O 1
ATOM 757 N N . THR A 1 101 ? 17.156 -2.471 3.318 1 93.75 101 THR A N 1
ATOM 758 C CA . THR A 1 101 ? 18.578 -2.273 3.059 1 93.75 101 THR A CA 1
ATOM 759 C C . THR A 1 101 ? 18.812 -1.964 1.585 1 93.75 101 THR A C 1
ATOM 761 O O . THR A 1 101 ? 17.875 -1.882 0.799 1 93.75 101 THR A O 1
ATOM 764 N N . THR A 1 102 ? 20.062 -1.718 1.225 1 89.25 102 THR A N 1
ATOM 765 C CA . THR A 1 102 ? 20.406 -1.424 -0.163 1 89.25 102 THR A CA 1
ATOM 766 C C . THR A 1 102 ? 20.609 -2.713 -0.956 1 89.25 102 THR A C 1
ATOM 768 O O . THR A 1 102 ? 21.141 -2.688 -2.068 1 89.25 102 THR A O 1
ATOM 771 N N . ASP A 1 103 ? 20.25 -3.855 -0.342 1 93.69 103 ASP A N 1
ATOM 772 C CA . ASP A 1 103 ? 20.438 -5.152 -0.988 1 93.69 103 ASP A CA 1
ATOM 773 C C . ASP A 1 103 ? 19.172 -6.012 -0.85 1 93.69 103 ASP A C 1
ATOM 775 O O . ASP A 1 103 ? 18.891 -6.539 0.229 1 93.69 103 ASP A O 1
ATOM 779 N N . PHE A 1 104 ? 18.516 -6.254 -2.002 1 96.38 104 PHE A N 1
ATOM 780 C CA . PHE A 1 104 ? 17.281 -7.027 -2.033 1 96.38 104 PHE A CA 1
ATOM 781 C C . PHE A 1 104 ? 17.5 -8.422 -1.458 1 96.38 104 PHE A C 1
ATOM 783 O O . PHE A 1 104 ? 16.656 -8.93 -0.712 1 96.38 104 PHE A O 1
ATOM 790 N N . ALA A 1 105 ? 18.578 -9.039 -1.812 1 95.19 105 ALA A N 1
ATOM 791 C CA . ALA A 1 105 ? 18.859 -10.391 -1.35 1 95.19 105 ALA A CA 1
ATOM 792 C C . ALA A 1 105 ? 18.953 -10.445 0.173 1 95.19 105 ALA A C 1
ATOM 794 O O . ALA A 1 105 ? 18.531 -11.422 0.792 1 95.19 105 ALA A O 1
ATOM 795 N N . ASN A 1 106 ? 19.469 -9.375 0.771 1 95.06 106 ASN A N 1
ATOM 796 C CA . ASN A 1 106 ? 19.547 -9.281 2.225 1 95.06 106 ASN A CA 1
ATOM 797 C C . ASN A 1 106 ? 18.172 -9.07 2.842 1 95.06 106 ASN A C 1
ATOM 799 O O . ASN A 1 106 ? 17.891 -9.547 3.945 1 95.06 106 ASN A O 1
ATOM 803 N N . ASP A 1 107 ? 17.297 -8.359 2.182 1 97.19 107 ASP A N 1
ATOM 804 C CA . ASP A 1 107 ? 15.984 -8.016 2.701 1 97.19 107 ASP A CA 1
ATOM 805 C C . ASP A 1 107 ? 15.062 -9.227 2.717 1 97.19 107 ASP A C 1
ATOM 807 O O . ASP A 1 107 ? 14.156 -9.312 3.545 1 97.19 107 ASP A O 1
ATOM 811 N N . VAL A 1 108 ? 15.305 -10.188 1.845 1 96.5 108 VAL A N 1
ATOM 812 C CA . VAL A 1 108 ? 14.422 -11.336 1.686 1 96.5 108 VAL A CA 1
ATOM 813 C C . VAL A 1 108 ? 14.336 -12.109 2.998 1 96.5 108 VAL A C 1
ATOM 815 O O . VAL A 1 108 ? 13.25 -12.508 3.424 1 96.5 108 VAL A O 1
ATOM 818 N N . SER A 1 109 ? 15.453 -12.258 3.723 1 95.5 109 SER A N 1
ATOM 819 C CA . SER A 1 109 ? 15.5 -13.047 4.949 1 95.5 109 SER A CA 1
ATOM 820 C C . SER A 1 109 ? 14.828 -12.312 6.105 1 95.5 109 SER A C 1
ATOM 822 O O . SER A 1 109 ? 14.516 -12.914 7.133 1 95.5 109 SER A O 1
ATOM 824 N N . ASN A 1 110 ? 14.547 -11.016 5.949 1 97.12 110 ASN A N 1
ATOM 825 C CA . ASN A 1 110 ? 13.922 -10.211 6.992 1 97.12 110 ASN A CA 1
ATOM 826 C C . ASN A 1 110 ? 12.688 -9.484 6.469 1 97.12 110 ASN A C 1
ATOM 828 O O . ASN A 1 110 ? 12.305 -8.438 7 1 97.12 110 ASN A O 1
ATOM 832 N N . ALA A 1 111 ? 12.141 -10.008 5.504 1 98.5 111 ALA A N 1
ATOM 833 C CA . ALA A 1 111 ? 11.094 -9.32 4.754 1 98.5 111 ALA A CA 1
ATOM 834 C C . ALA A 1 111 ? 9.898 -8.992 5.648 1 98.5 111 ALA A C 1
ATOM 836 O O . ALA A 1 111 ? 9.367 -7.879 5.605 1 98.5 111 ALA A O 1
ATOM 837 N N . ARG A 1 112 ? 9.484 -9.961 6.5 1 98.81 112 ARG A N 1
ATOM 838 C CA . ARG A 1 112 ? 8.289 -9.727 7.301 1 98.81 112 ARG A CA 1
ATOM 839 C C . ARG A 1 112 ? 8.484 -8.555 8.258 1 98.81 112 ARG A C 1
ATOM 841 O O . ARG A 1 112 ? 7.605 -7.711 8.398 1 98.81 112 ARG A O 1
ATOM 848 N N . THR A 1 113 ? 9.617 -8.516 8.867 1 98.56 113 THR A N 1
ATOM 849 C CA . THR A 1 113 ? 9.914 -7.41 9.773 1 98.56 113 THR A CA 1
ATOM 850 C C . THR A 1 113 ? 9.969 -6.086 9.023 1 98.56 113 THR A C 1
ATOM 852 O O . THR A 1 113 ? 9.352 -5.105 9.438 1 98.56 113 THR A O 1
ATOM 855 N N . ILE A 1 114 ? 10.633 -6.035 7.898 1 98.75 114 ILE A N 1
ATOM 856 C CA . ILE A 1 114 ? 10.836 -4.828 7.109 1 98.75 114 ILE A CA 1
ATOM 857 C C . ILE A 1 114 ? 9.5 -4.305 6.602 1 98.75 114 ILE A C 1
ATOM 859 O O . ILE A 1 114 ? 9.156 -3.139 6.816 1 98.75 114 ILE A O 1
ATOM 863 N N . PHE A 1 115 ? 8.695 -5.207 6.012 1 98.88 115 PHE A N 1
ATOM 8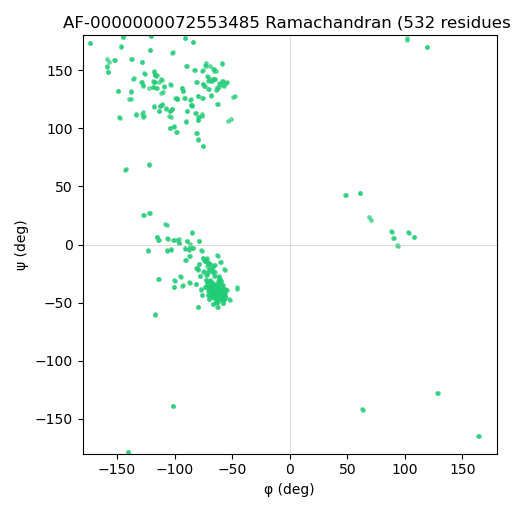64 C CA . PHE A 1 115 ? 7.426 -4.812 5.414 1 98.88 115 PHE A CA 1
ATOM 865 C C . PHE A 1 115 ? 6.449 -4.344 6.484 1 98.88 115 PHE A C 1
ATOM 867 O O . PHE A 1 115 ? 5.875 -3.258 6.379 1 98.88 115 PHE A O 1
ATOM 874 N N . ASN A 1 116 ? 6.273 -5.16 7.508 1 98.88 116 ASN A N 1
ATOM 875 C CA . ASN A 1 116 ? 5.238 -4.867 8.5 1 98.88 116 ASN A CA 1
ATOM 876 C C . ASN A 1 116 ? 5.578 -3.623 9.312 1 98.88 116 ASN A C 1
ATOM 878 O O . ASN A 1 116 ? 4.688 -2.848 9.664 1 98.88 116 ASN A O 1
ATOM 882 N N . LYS A 1 117 ? 6.816 -3.449 9.609 1 98.81 117 LYS A N 1
ATOM 883 C CA . LYS A 1 117 ? 7.195 -2.246 10.344 1 98.81 117 LYS A CA 1
ATOM 884 C C . LYS A 1 117 ? 6.996 -0.996 9.492 1 98.81 117 LYS A C 1
ATOM 886 O O . LYS A 1 117 ? 6.469 0.01 9.969 1 98.81 117 LYS A O 1
ATOM 891 N N . ALA A 1 118 ? 7.438 -1.049 8.211 1 98.81 118 ALA A N 1
ATOM 892 C CA . ALA A 1 118 ? 7.238 0.082 7.305 1 98.81 118 ALA A CA 1
ATOM 893 C C . ALA A 1 118 ? 5.762 0.446 7.195 1 98.81 118 ALA A C 1
ATOM 895 O O . ALA A 1 118 ? 5.398 1.623 7.25 1 98.81 118 ALA A O 1
ATOM 896 N N . PHE A 1 119 ? 4.918 -0.56 7.102 1 98.94 119 PHE A N 1
ATOM 897 C CA . PHE A 1 119 ? 3.488 -0.318 6.938 1 98.94 119 PHE A CA 1
ATOM 898 C C . PHE A 1 119 ? 2.883 0.232 8.227 1 98.94 119 PHE A C 1
ATOM 900 O O . PHE A 1 119 ? 2.074 1.162 8.188 1 98.94 119 PHE A O 1
ATOM 907 N N . ASP A 1 120 ? 3.24 -0.317 9.32 1 98.94 120 ASP A N 1
ATOM 908 C CA . ASP A 1 120 ? 2.711 0.107 10.617 1 98.94 120 ASP A CA 1
ATOM 909 C C . ASP A 1 120 ? 3.016 1.58 10.875 1 98.94 120 ASP A C 1
ATOM 911 O O . ASP A 1 120 ? 2.148 2.328 11.328 1 98.94 120 ASP A O 1
ATOM 915 N N . VAL A 1 121 ? 4.172 1.994 10.547 1 98.75 121 VAL A N 1
ATOM 916 C CA . VAL A 1 121 ? 4.605 3.365 10.797 1 98.75 121 VAL A CA 1
ATOM 917 C C . VAL A 1 121 ? 4.027 4.293 9.727 1 98.75 121 VAL A C 1
ATOM 919 O O . VAL A 1 121 ? 3.316 5.246 10.039 1 98.75 121 VAL A O 1
ATOM 922 N N . ASN A 1 122 ? 4.25 3.975 8.477 1 98.88 122 ASN A N 1
ATOM 923 C CA . ASN A 1 122 ? 4.004 4.906 7.379 1 98.88 122 ASN A CA 1
ATOM 924 C C . ASN A 1 122 ? 2.52 4.992 7.039 1 98.88 122 ASN A C 1
ATOM 926 O O . ASN A 1 122 ? 2.055 6.012 6.523 1 98.88 122 ASN A O 1
ATOM 930 N N . VAL A 1 123 ? 1.816 3.92 7.312 1 98.94 123 VAL A N 1
ATOM 931 C CA . VAL A 1 123 ? 0.442 3.867 6.824 1 98.94 123 VAL A CA 1
ATOM 932 C C . VAL A 1 123 ? -0.522 3.803 8.008 1 98.94 123 VAL A C 1
ATOM 934 O O . VAL A 1 123 ? -1.304 4.73 8.227 1 98.94 123 VAL A O 1
ATOM 937 N N . THR A 1 124 ? -0.406 2.76 8.836 1 98.94 124 THR A N 1
ATOM 938 C CA . THR A 1 124 ? -1.354 2.533 9.922 1 98.94 124 THR A CA 1
ATOM 939 C C . THR A 1 124 ? -1.311 3.68 10.922 1 98.94 124 THR A C 1
ATOM 941 O O . THR A 1 124 ? -2.346 4.262 11.258 1 98.94 124 THR A O 1
ATOM 944 N N . GLY A 1 125 ? -0.091 3.959 11.398 1 98.94 125 GLY A N 1
ATOM 945 C CA . GLY A 1 125 ? 0.056 5.055 12.344 1 98.94 125 GLY A CA 1
ATOM 946 C C . GLY A 1 125 ? -0.435 6.383 11.805 1 98.94 125 GLY A C 1
ATOM 947 O O . GLY A 1 125 ? -1.112 7.133 12.508 1 98.94 125 GLY A O 1
ATOM 948 N N . THR A 1 126 ? -0.125 6.672 10.547 1 98.94 126 THR A N 1
ATOM 949 C CA . THR A 1 126 ? -0.534 7.906 9.891 1 98.94 126 THR A CA 1
ATOM 950 C C . THR A 1 126 ? -2.053 7.98 9.773 1 98.94 126 THR A C 1
ATOM 952 O O . THR A 1 126 ? -2.648 9.031 10.016 1 98.94 126 THR A O 1
ATOM 955 N N . HIS A 1 127 ? -2.684 6.871 9.422 1 98.94 127 HIS A N 1
ATOM 956 C CA . HIS A 1 127 ? -4.141 6.785 9.367 1 98.94 127 HIS A CA 1
ATOM 957 C C . HIS A 1 127 ? -4.758 7.082 10.727 1 98.94 127 HIS A C 1
ATOM 959 O O . HIS A 1 127 ? -5.73 7.832 10.828 1 98.94 127 HIS A O 1
ATOM 965 N N . ILE A 1 128 ? -4.203 6.535 11.742 1 98.94 128 ILE A N 1
ATOM 966 C CA . ILE A 1 128 ? -4.762 6.676 13.078 1 98.94 128 ILE A CA 1
ATOM 967 C C . ILE A 1 128 ? -4.566 8.109 13.57 1 98.94 128 ILE A C 1
ATOM 969 O O . ILE A 1 128 ? -5.465 8.688 14.188 1 98.94 128 ILE A O 1
ATOM 973 N N . VAL A 1 129 ? -3.406 8.711 13.289 1 98.94 129 VAL A N 1
ATOM 974 C CA . VAL A 1 129 ? -3.199 10.117 13.609 1 98.94 129 VAL A CA 1
ATOM 975 C C . VAL A 1 129 ? -4.266 10.969 12.922 1 98.94 129 VAL A C 1
ATOM 977 O O . VAL A 1 129 ? -4.902 11.812 13.555 1 98.94 129 VAL A O 1
ATOM 980 N N . THR A 1 130 ? -4.488 10.75 11.656 1 98.94 130 THR A N 1
ATOM 981 C CA . THR A 1 130 ? -5.441 11.531 10.875 1 98.94 130 THR A CA 1
ATOM 982 C C . THR A 1 130 ? -6.852 11.398 11.453 1 98.94 130 THR A C 1
ATOM 984 O O . THR A 1 130 ? -7.539 12.398 11.664 1 98.94 130 THR A O 1
ATOM 987 N N . ALA A 1 131 ? -7.242 10.141 11.742 1 98.81 131 ALA A N 1
ATOM 988 C CA . ALA A 1 131 ? -8.57 9.898 12.305 1 98.81 131 ALA A CA 1
ATOM 989 C C . ALA A 1 131 ? -8.727 10.586 13.656 1 98.81 131 ALA A C 1
ATOM 991 O O . ALA A 1 131 ? -9.781 11.148 13.961 1 98.81 131 ALA A O 1
ATOM 992 N N . THR A 1 132 ? -7.691 10.523 14.43 1 98.81 132 THR A N 1
ATOM 993 C CA . THR A 1 132 ? -7.707 11.062 15.781 1 98.81 132 THR A CA 1
ATOM 994 C C . THR A 1 132 ? -7.828 12.586 15.758 1 98.81 132 THR A C 1
ATOM 996 O O . THR A 1 132 ? -8.516 13.18 16.594 1 98.81 132 THR A O 1
ATOM 999 N N . PHE A 1 133 ? -7.266 13.258 14.773 1 98.88 133 PHE A N 1
ATOM 1000 C CA . PHE A 1 133 ? -7.203 14.719 14.766 1 98.88 133 PHE A CA 1
ATOM 1001 C C . PHE A 1 133 ? -8.242 15.297 13.812 1 98.88 133 PHE A C 1
ATOM 1003 O O . PHE A 1 133 ? -8.43 16.516 13.758 1 98.88 133 PHE A O 1
ATOM 1010 N N . ALA A 1 134 ? -8.969 14.453 13.078 1 98.81 134 ALA A N 1
ATOM 1011 C CA . ALA A 1 134 ? -9.977 14.891 12.109 1 98.81 134 ALA A CA 1
ATOM 1012 C C . ALA A 1 134 ? -11 15.812 12.758 1 98.81 134 ALA A C 1
ATOM 1014 O O . ALA A 1 134 ? -11.375 16.828 12.18 1 98.81 134 ALA A O 1
ATOM 1015 N N . PRO A 1 135 ? -11.438 15.547 14.008 1 98.5 135 PRO A N 1
ATOM 1016 C CA . PRO A 1 135 ? -12.445 16.406 14.625 1 98.5 135 PRO A CA 1
ATOM 1017 C C . PRO A 1 135 ? -11.953 17.844 14.789 1 98.5 135 PRO A C 1
ATOM 1019 O O . PRO A 1 135 ? -12.758 18.781 14.742 1 98.5 135 PRO A O 1
ATOM 1022 N N . LEU A 1 136 ? -10.68 18.047 14.984 1 98.81 136 LEU A N 1
ATOM 1023 C CA . LEU A 1 136 ? -10.125 19.391 15.094 1 98.81 136 LEU A CA 1
ATOM 1024 C C . LEU A 1 136 ? -9.906 20.016 13.719 1 98.81 136 LEU A C 1
ATOM 1026 O O . LEU A 1 136 ? -10.062 21.219 13.539 1 98.81 136 LEU A O 1
ATOM 1030 N N . LEU A 1 137 ? -9.57 19.188 12.773 1 98.88 137 LEU A N 1
ATOM 1031 C CA . LEU A 1 137 ? -9.234 19.656 11.438 1 98.88 137 LEU A CA 1
ATOM 1032 C C . LEU A 1 137 ? -10.469 20.219 10.734 1 98.88 137 LEU A C 1
ATOM 1034 O O . LEU A 1 137 ? -10.406 21.266 10.109 1 98.88 137 LEU A O 1
ATOM 1038 N N . ILE A 1 138 ? -11.648 19.562 10.914 1 98.69 138 ILE A N 1
ATOM 1039 C CA . ILE A 1 138 ? -12.844 19.922 10.156 1 98.69 138 ILE A CA 1
ATOM 1040 C C . ILE A 1 138 ? -13.453 21.203 10.742 1 98.69 138 ILE A C 1
ATOM 1042 O O . ILE A 1 138 ? -14.391 21.766 10.172 1 98.69 138 ILE A O 1
ATOM 1046 N N . LYS A 1 139 ? -12.891 21.703 11.859 1 98.56 139 LYS A N 1
ATOM 1047 C CA . LYS A 1 139 ? -13.367 22.938 12.469 1 98.56 139 LYS A CA 1
ATOM 1048 C C . LYS A 1 139 ? -12.68 24.156 11.859 1 98.56 139 LYS A C 1
ATOM 1050 O O . LYS A 1 139 ? -13.102 25.281 12.086 1 98.56 139 LYS A O 1
ATOM 1055 N N . SER A 1 140 ? -11.68 23.938 11.07 1 98.38 140 SER A N 1
ATOM 1056 C CA . SER A 1 140 ? -10.938 25.016 10.438 1 98.38 140 SER A CA 1
ATOM 1057 C C . SER A 1 140 ? -11.719 25.625 9.281 1 98.38 140 SER A C 1
ATOM 1059 O O . SER A 1 140 ? -12.453 24.922 8.578 1 98.38 140 SER A O 1
ATOM 1061 N N . ALA A 1 141 ? -11.492 26.922 9.023 1 97 141 ALA A N 1
ATOM 1062 C CA . ALA A 1 141 ? -12.117 27.609 7.895 1 97 141 ALA A CA 1
ATOM 1063 C C . ALA A 1 141 ? -11.359 27.328 6.602 1 97 141 ALA A C 1
ATOM 1065 O O . ALA A 1 141 ? -11.906 27.484 5.508 1 97 141 ALA A O 1
ATOM 1066 N N . SER A 1 142 ? -10.164 26.922 6.723 1 96.56 142 SER A N 1
ATOM 1067 C CA . SER A 1 142 ? -9.336 26.609 5.566 1 96.56 142 SER A CA 1
ATOM 1068 C C . SER A 1 142 ? -8.438 25.406 5.848 1 96.56 142 SER A C 1
ATOM 1070 O O . SER A 1 142 ? -7.211 25.531 5.84 1 96.56 142 SER A O 1
ATOM 1072 N N . PRO A 1 143 ? -9.031 24.234 6.07 1 98.69 143 PRO A N 1
ATOM 1073 C CA . PRO A 1 143 ? -8.281 23.047 6.508 1 98.69 143 PRO A CA 1
ATOM 1074 C C . PRO A 1 143 ? -7.477 22.406 5.379 1 98.69 143 PRO A C 1
ATOM 1076 O O . PRO A 1 143 ? -7.93 22.375 4.23 1 98.69 143 PRO A O 1
ATOM 1079 N N . ARG A 1 144 ? -6.25 22 5.684 1 98.88 144 ARG A N 1
ATOM 1080 C CA . ARG A 1 144 ? -5.395 21.25 4.77 1 98.88 144 ARG A CA 1
ATOM 1081 C C . ARG A 1 144 ? -4.848 20 5.434 1 98.88 144 ARG A C 1
ATOM 1083 O O . ARG A 1 144 ? -4.52 20.016 6.625 1 98.88 144 ARG A O 1
ATOM 1090 N N . LEU A 1 145 ? -4.797 18.953 4.73 1 98.94 145 LEU A N 1
ATOM 1091 C CA . LEU A 1 145 ? -4.309 17.641 5.16 1 98.94 145 LEU A CA 1
ATOM 1092 C C . LEU A 1 145 ? -3.25 17.109 4.199 1 98.94 145 LEU A C 1
ATOM 1094 O O . LEU A 1 145 ? -3.543 16.844 3.035 1 98.94 145 LEU A O 1
ATOM 1098 N N . LEU A 1 146 ? -1.999 17.078 4.68 1 98.94 146 LEU A N 1
ATOM 1099 C CA . LEU A 1 146 ? -0.881 16.672 3.834 1 98.94 146 LEU A CA 1
ATOM 1100 C C . LEU A 1 146 ? -0.326 15.312 4.273 1 98.94 146 LEU A C 1
ATOM 1102 O O . LEU A 1 146 ? -0.118 15.086 5.465 1 98.94 146 LEU A O 1
ATOM 1106 N N . PHE A 1 147 ? -0.153 14.43 3.348 1 98.94 147 PHE A N 1
ATOM 1107 C CA . PHE A 1 147 ? 0.527 13.156 3.561 1 98.94 147 PHE A CA 1
ATOM 1108 C C . PHE A 1 147 ? 1.864 13.133 2.83 1 98.94 147 PHE A C 1
ATOM 1110 O O . PHE A 1 147 ? 1.912 13.266 1.605 1 98.94 147 PHE A O 1
ATOM 1117 N N . LEU A 1 148 ? 2.961 12.961 3.543 1 98.75 148 LEU A N 1
ATOM 1118 C CA . LEU A 1 148 ? 4.258 12.844 2.885 1 98.75 148 LEU A CA 1
ATOM 1119 C C . LEU A 1 148 ? 4.465 11.438 2.334 1 98.75 148 LEU A C 1
ATOM 1121 O O . LEU A 1 148 ? 4.676 10.492 3.096 1 98.75 148 LEU A O 1
ATOM 1125 N N . THR A 1 149 ? 4.379 11.359 1.051 1 98.62 149 THR A N 1
ATOM 1126 C CA . THR A 1 149 ? 4.617 10.102 0.355 1 98.62 149 THR A CA 1
ATOM 1127 C C . THR A 1 149 ? 6.016 10.07 -0.256 1 98.62 149 THR A C 1
ATOM 1129 O O . THR A 1 149 ? 6.992 10.43 0.405 1 98.62 149 THR A O 1
ATOM 1132 N N . SER A 1 150 ? 6.16 9.555 -1.487 1 97.31 150 SER A N 1
ATOM 1133 C CA . SER A 1 150 ? 7.477 9.406 -2.102 1 97.31 150 SER A CA 1
ATOM 1134 C C . SER A 1 150 ? 7.371 9.328 -3.621 1 97.31 150 SER A C 1
ATOM 1136 O O . SER A 1 150 ? 6.371 8.852 -4.156 1 97.31 150 SER A O 1
ATOM 1138 N N . GLY A 1 151 ? 8.438 9.844 -4.191 1 95.88 151 GLY A N 1
ATOM 1139 C CA . GLY A 1 151 ? 8.555 9.625 -5.625 1 95.88 151 GLY A CA 1
ATOM 1140 C C . GLY A 1 151 ? 8.625 8.156 -6 1 95.88 151 GLY A C 1
ATOM 1141 O O . GLY A 1 151 ? 8.406 7.797 -7.156 1 95.88 151 GLY A O 1
ATOM 1142 N N . LEU A 1 152 ? 8.867 7.289 -5.066 1 96.62 152 LEU A N 1
ATOM 1143 C CA . LEU A 1 152 ? 9 5.852 -5.293 1 96.62 152 LEU A CA 1
ATOM 1144 C C . LEU A 1 152 ? 7.637 5.168 -5.258 1 96.62 152 LEU A C 1
ATOM 1146 O O . LEU A 1 152 ? 7.531 3.969 -5.523 1 96.62 152 LEU A O 1
ATOM 1150 N N . SER A 1 153 ? 6.547 5.922 -5.012 1 98.19 153 SER A N 1
ATOM 1151 C CA . SER A 1 153 ? 5.238 5.32 -4.773 1 98.19 153 SER A CA 1
ATOM 1152 C C . SER A 1 153 ? 4.402 5.293 -6.047 1 98.19 153 SER A C 1
ATOM 1154 O O . SER A 1 153 ? 3.229 4.926 -6.02 1 98.19 153 SER A O 1
ATOM 1156 N N . THR A 1 154 ? 4.977 5.715 -7.223 1 98.06 154 THR A N 1
ATOM 1157 C CA . THR A 1 154 ? 4.234 5.816 -8.477 1 98.06 154 THR A CA 1
ATOM 1158 C C . THR A 1 154 ? 4.137 4.457 -9.156 1 98.06 154 THR A C 1
ATOM 1160 O O . THR A 1 154 ? 5.145 3.91 -9.617 1 98.06 154 THR A O 1
ATOM 1163 N N . LEU A 1 155 ? 2.906 3.902 -9.242 1 98.69 155 LEU A N 1
ATOM 1164 C CA . LEU A 1 155 ? 2.66 2.658 -9.961 1 98.69 155 LEU A CA 1
ATOM 1165 C C . LEU A 1 155 ? 2.809 2.859 -11.461 1 98.69 155 LEU A C 1
ATOM 1167 O O . LEU A 1 155 ? 3.41 2.027 -12.148 1 98.69 155 LEU A O 1
ATOM 1171 N N . GLU A 1 156 ? 2.307 3.996 -11.914 1 98 156 GLU A N 1
ATOM 1172 C CA . GLU A 1 156 ? 2.355 4.281 -13.344 1 98 156 GLU A CA 1
ATOM 1173 C C . GLU A 1 156 ? 3.797 4.375 -13.836 1 98 156 GLU A C 1
ATOM 1175 O O . GLU A 1 156 ? 4.168 3.727 -14.82 1 98 156 GLU A O 1
ATOM 1180 N N . ALA A 1 157 ? 4.598 5.156 -13.156 1 96.75 157 ALA A N 1
ATOM 1181 C CA . ALA A 1 157 ? 5.988 5.301 -13.57 1 96.75 157 ALA A CA 1
ATOM 1182 C C . ALA A 1 157 ? 6.738 3.977 -13.453 1 96.75 157 ALA A C 1
ATOM 1184 O O . ALA A 1 157 ? 7.539 3.627 -14.32 1 96.75 157 ALA A O 1
ATOM 1185 N N . HIS A 1 158 ? 6.445 3.223 -12.367 1 97.75 158 HIS A N 1
ATOM 1186 C CA . HIS A 1 158 ? 7.133 1.96 -12.117 1 97.75 158 HIS A CA 1
ATOM 1187 C C . HIS A 1 158 ? 6.699 0.892 -13.117 1 97.75 158 HIS A C 1
ATOM 1189 O O . HIS A 1 158 ? 7.418 -0.084 -13.344 1 97.75 158 HIS A O 1
ATOM 1195 N N . SER A 1 159 ? 5.496 1.041 -13.703 1 97.94 159 SER A N 1
ATOM 1196 C CA . SER A 1 159 ? 5.051 0.09 -14.719 1 97.94 159 SER A CA 1
ATOM 1197 C C . SER A 1 159 ? 5.824 0.266 -16.016 1 97.94 159 SER A C 1
ATOM 1199 O O . SER A 1 159 ? 5.879 -0.65 -16.844 1 97.94 159 SER A O 1
ATOM 1201 N N . ARG A 1 160 ? 6.473 1.403 -16.234 1 96.75 160 ARG A N 1
ATOM 1202 C CA . ARG A 1 160 ? 7.184 1.7 -17.469 1 96.75 160 ARG A CA 1
ATOM 1203 C C . ARG A 1 160 ? 8.664 1.348 -17.359 1 96.75 160 ARG A C 1
ATOM 1205 O O . ARG A 1 160 ? 9.312 1.057 -18.359 1 96.75 160 ARG A O 1
ATOM 1212 N N . ASP A 1 161 ? 9.141 1.406 -16.141 1 96.06 161 ASP A N 1
ATOM 1213 C CA . ASP A 1 161 ? 10.555 1.138 -15.883 1 96.06 161 ASP A CA 1
ATOM 1214 C C . ASP A 1 161 ? 10.773 0.702 -14.438 1 96.06 161 ASP A C 1
ATOM 1216 O O . ASP A 1 161 ? 9.977 1.035 -13.555 1 96.06 161 ASP A O 1
ATOM 1220 N N . PHE A 1 162 ? 11.938 -0.034 -14.289 1 95.31 162 PHE A N 1
ATOM 1221 C CA . PHE A 1 162 ? 12.32 -0.371 -12.922 1 95.31 162 PHE A CA 1
ATOM 1222 C C . PHE A 1 162 ? 12.641 0.887 -12.125 1 95.31 162 PHE A C 1
ATOM 1224 O O . PHE A 1 162 ? 13.305 1.795 -12.633 1 95.31 162 PHE A O 1
ATOM 1231 N N . TYR A 1 163 ? 12.125 1.038 -10.914 1 91.44 163 TYR A N 1
ATOM 1232 C CA . TYR A 1 163 ? 12.25 2.23 -10.086 1 91.44 163 TYR A CA 1
ATOM 1233 C C . TYR A 1 163 ? 13.078 1.938 -8.836 1 91.44 163 TYR A C 1
ATOM 1235 O O . TYR A 1 163 ? 12.922 0.888 -8.211 1 91.44 163 TYR A O 1
ATOM 1243 N N . PRO A 1 164 ? 14 2.904 -8.406 1 88.62 164 PRO A N 1
ATOM 1244 C CA . PRO A 1 164 ? 14.273 4.148 -9.133 1 88.62 164 PRO A CA 1
ATOM 1245 C C . PRO A 1 164 ? 15.008 3.912 -10.445 1 88.62 164 PRO A C 1
ATOM 1247 O O . PRO A 1 164 ? 15.75 2.936 -10.578 1 88.62 164 PRO A O 1
ATOM 1250 N N . PRO A 1 165 ? 14.805 4.891 -11.43 1 86.44 165 PRO A N 1
ATOM 1251 C CA . PRO A 1 165 ? 15.281 4.641 -12.789 1 86.44 165 PRO A CA 1
ATOM 1252 C C . PRO A 1 165 ? 16.797 4.547 -12.875 1 86.44 165 PRO A C 1
ATOM 1254 O O . PRO A 1 165 ? 17.344 3.959 -13.82 1 86.44 165 PRO A O 1
ATOM 1257 N N . TRP A 1 166 ? 17.5 5.16 -11.891 1 84.94 166 TRP A N 1
ATOM 1258 C CA . TRP A 1 166 ? 18.953 5.16 -11.945 1 84.94 166 TRP A CA 1
ATOM 1259 C C . TRP A 1 166 ? 19.516 3.826 -11.469 1 84.94 166 TRP A C 1
ATOM 1261 O O . TRP A 1 166 ? 20.703 3.537 -11.672 1 84.94 166 TRP A O 1
ATOM 1271 N N . ALA A 1 167 ? 18.703 3.021 -10.781 1 87.56 167 ALA A N 1
ATOM 1272 C CA . ALA A 1 167 ? 19.172 1.752 -10.242 1 87.56 167 ALA A CA 1
ATOM 1273 C C . ALA A 1 167 ? 19.422 0.74 -11.359 1 87.56 167 ALA A C 1
ATOM 1275 O O . ALA A 1 167 ? 18.703 0.725 -12.359 1 87.56 167 ALA A O 1
ATOM 1276 N N . PRO A 1 168 ? 20.438 -0.079 -11.18 1 91.62 168 PRO A N 1
ATOM 1277 C CA . PRO A 1 168 ? 20.656 -1.145 -12.164 1 91.62 168 PRO A CA 1
ATOM 1278 C C . PRO A 1 168 ? 19.438 -2.061 -12.305 1 91.62 168 PRO A C 1
ATOM 1280 O O . PRO A 1 168 ? 18.781 -2.385 -11.312 1 91.62 168 PRO A O 1
ATOM 1283 N N . LYS A 1 169 ? 19.172 -2.441 -13.562 1 94.81 169 LYS A N 1
ATOM 1284 C CA . LYS A 1 169 ? 18.047 -3.346 -13.828 1 94.81 169 LYS A CA 1
ATOM 1285 C C . LYS A 1 169 ? 18.359 -4.754 -13.32 1 94.81 169 LYS A C 1
ATOM 1287 O O . LYS A 1 169 ? 19.484 -5.242 -13.461 1 94.81 169 LYS A O 1
ATOM 1292 N N . PRO A 1 170 ? 17.328 -5.387 -12.75 1 97.12 170 PRO A N 1
ATOM 1293 C CA . PRO A 1 170 ? 17.547 -6.758 -12.289 1 97.12 170 PRO A CA 1
ATOM 1294 C C . PRO A 1 170 ? 17.953 -7.707 -13.414 1 97.12 170 PRO A C 1
ATOM 1296 O O . PRO A 1 170 ? 17.422 -7.605 -14.523 1 97.12 170 PRO A O 1
ATOM 1299 N N . GLN A 1 171 ? 18.906 -8.562 -13.141 1 97.38 171 GLN A N 1
ATOM 1300 C CA . GLN A 1 171 ? 19.359 -9.555 -14.102 1 97.38 171 GLN A CA 1
ATOM 1301 C C . GLN A 1 171 ? 18.766 -10.93 -13.797 1 97.38 171 GLN A C 1
ATOM 1303 O O . GLN A 1 171 ? 18.234 -11.148 -12.711 1 97.38 171 GLN A O 1
ATOM 1308 N N . ALA A 1 172 ? 18.906 -11.82 -14.844 1 98 172 ALA A N 1
ATOM 1309 C CA . ALA A 1 172 ? 18.406 -13.18 -14.641 1 98 172 ALA A CA 1
ATOM 1310 C C . ALA A 1 172 ? 19.203 -13.906 -13.562 1 98 172 ALA A C 1
ATOM 1312 O O . ALA A 1 172 ? 20.375 -13.617 -13.352 1 98 172 ALA A O 1
ATOM 1313 N N . GLY A 1 173 ? 18.422 -14.828 -12.875 1 97.38 173 GLY A N 1
ATOM 1314 C CA . GLY A 1 173 ? 19.078 -15.641 -11.867 1 97.38 173 GLY A CA 1
ATOM 1315 C C . GLY A 1 173 ? 18.516 -15.445 -10.477 1 97.38 173 GLY A C 1
ATOM 1316 O O . GLY A 1 173 ? 17.688 -14.547 -10.258 1 97.38 173 GLY A O 1
ATOM 1317 N N . TRP A 1 174 ? 18.922 -16.297 -9.516 1 97.19 174 TRP A N 1
ATOM 1318 C CA . TRP A 1 174 ? 18.516 -16.25 -8.117 1 97.19 174 TRP A CA 1
ATOM 1319 C C . TRP A 1 174 ? 19.625 -16.766 -7.211 1 97.19 174 TRP A C 1
ATOM 1321 O O . TRP A 1 174 ? 20.25 -17.797 -7.5 1 97.19 174 TRP A O 1
ATOM 1331 N N . PRO A 1 175 ? 19.922 -16.047 -6.176 1 96.25 175 PRO A N 1
ATOM 1332 C CA . PRO A 1 175 ? 19.328 -14.789 -5.715 1 96.25 175 PRO A CA 1
ATOM 1333 C C . PRO A 1 175 ? 19.734 -13.602 -6.59 1 96.25 175 PRO A C 1
ATOM 1335 O O . PRO A 1 175 ? 20.734 -13.664 -7.309 1 96.25 175 PRO A O 1
ATOM 1338 N N . LYS A 1 176 ? 18.828 -12.602 -6.555 1 96.5 176 LYS A N 1
ATOM 1339 C CA . LYS A 1 176 ? 19.109 -11.391 -7.328 1 96.5 176 LYS A CA 1
ATOM 1340 C C . LYS A 1 176 ? 20.281 -10.617 -6.734 1 96.5 176 LYS A C 1
ATOM 1342 O O . LYS A 1 176 ? 20.281 -10.281 -5.547 1 96.5 176 LYS A O 1
ATOM 1347 N N . LYS A 1 177 ? 21.219 -10.289 -7.531 1 93 177 LYS A N 1
ATOM 1348 C CA . LYS A 1 177 ? 22.422 -9.586 -7.062 1 93 177 LYS A CA 1
ATOM 1349 C C . LYS A 1 177 ? 22.375 -8.109 -7.449 1 93 177 LYS A C 1
ATOM 1351 O O . LYS A 1 177 ? 21.953 -7.766 -8.555 1 93 177 LYS A O 1
ATOM 1356 N N . GLY A 1 178 ? 22.797 -7.328 -6.449 1 91.69 178 GLY A N 1
ATOM 1357 C CA . GLY A 1 178 ? 22.984 -5.914 -6.73 1 91.69 178 GLY A CA 1
ATOM 1358 C C . GLY A 1 178 ? 21.688 -5.176 -6.98 1 91.69 178 GLY A C 1
ATOM 1359 O O . GLY A 1 178 ? 21.672 -4.172 -7.695 1 91.69 178 GLY A O 1
ATOM 1360 N N . VAL A 1 179 ? 20.609 -5.691 -6.469 1 95.5 179 VAL A N 1
ATOM 1361 C CA . VAL A 1 179 ? 19.312 -5.066 -6.703 1 95.5 179 VAL A CA 1
ATOM 1362 C C . VAL A 1 179 ? 18.922 -4.227 -5.492 1 95.5 179 VAL A C 1
ATOM 1364 O O . VAL A 1 179 ? 18.984 -4.695 -4.355 1 95.5 179 VAL A O 1
ATOM 1367 N N . ILE A 1 180 ? 18.625 -2.986 -5.738 1 92.75 180 ILE A N 1
ATOM 1368 C CA . ILE A 1 180 ? 18.047 -2.094 -4.742 1 92.75 180 ILE A CA 1
ATOM 1369 C C . ILE A 1 180 ? 16.547 -1.974 -4.977 1 92.75 180 ILE A C 1
ATOM 1371 O O . ILE A 1 180 ? 16.094 -1.227 -5.855 1 92.75 180 ILE A O 1
ATOM 1375 N N . ALA A 1 181 ? 15.766 -2.67 -4.195 1 93.31 181 ALA A N 1
ATOM 1376 C CA . ALA A 1 181 ? 14.336 -2.75 -4.473 1 93.31 181 ALA A CA 1
ATOM 1377 C C . ALA A 1 181 ? 13.547 -1.805 -3.572 1 93.31 181 ALA A C 1
ATOM 1379 O O . ALA A 1 181 ? 12.555 -1.209 -4.004 1 93.31 181 ALA A O 1
ATOM 1380 N N . ASN A 1 182 ? 13.945 -1.63 -2.297 1 95.06 182 ASN A N 1
ATOM 1381 C CA . ASN A 1 182 ? 13.258 -0.826 -1.29 1 95.06 182 ASN A CA 1
ATOM 1382 C C . ASN A 1 182 ? 11.766 -1.136 -1.247 1 95.06 182 ASN A C 1
ATOM 1384 O O . ASN A 1 182 ? 10.938 -0.222 -1.227 1 95.06 182 ASN A O 1
ATOM 1388 N N . LEU A 1 183 ? 11.438 -2.389 -1.326 1 97.69 183 LEU A N 1
ATOM 1389 C CA . LEU A 1 183 ? 10.062 -2.791 -1.605 1 97.69 183 LEU A CA 1
ATOM 1390 C C . LEU A 1 183 ? 9.172 -2.561 -0.39 1 97.69 183 LEU A C 1
ATOM 1392 O O . LEU A 1 183 ? 7.984 -2.252 -0.534 1 97.69 183 LEU A O 1
ATOM 1396 N N . GLY A 1 184 ? 9.695 -2.785 0.854 1 98.31 184 GLY A N 1
ATOM 1397 C CA . GLY A 1 184 ? 8.914 -2.449 2.037 1 98.31 184 GLY A CA 1
ATOM 1398 C C . GLY A 1 184 ? 8.477 -0.997 2.074 1 98.31 184 GLY A C 1
ATOM 1399 O O . GLY A 1 184 ? 7.309 -0.7 2.32 1 98.31 184 GLY A O 1
ATOM 1400 N N . TYR A 1 185 ? 9.391 -0.098 1.759 1 98 185 TYR A N 1
ATOM 1401 C CA . TYR A 1 185 ? 9.109 1.333 1.739 1 98 185 TYR A CA 1
ATOM 1402 C C . TYR A 1 185 ? 8.188 1.694 0.581 1 98 185 TYR A C 1
ATOM 1404 O O . TYR A 1 185 ? 7.172 2.365 0.774 1 98 185 TYR A O 1
ATOM 1412 N N . LYS A 1 186 ? 8.477 1.189 -0.605 1 98.12 186 LYS A N 1
ATOM 1413 C CA . LYS A 1 186 ? 7.699 1.487 -1.804 1 98.12 186 LYS A CA 1
ATOM 1414 C C . LYS A 1 186 ? 6.238 1.089 -1.623 1 98.12 186 LYS A C 1
ATOM 1416 O O . LYS A 1 186 ? 5.332 1.878 -1.907 1 98.12 186 LYS A O 1
ATOM 1421 N N . SER A 1 187 ? 6.066 -0.14 -1.188 1 98.81 187 SER A N 1
ATOM 1422 C CA . SER A 1 187 ? 4.699 -0.635 -1.048 1 98.81 187 SER A CA 1
ATOM 1423 C C . SER A 1 187 ? 3.945 0.124 0.038 1 98.81 187 SER A C 1
ATOM 1425 O O . SER A 1 187 ? 2.756 0.413 -0.112 1 98.81 187 SER A O 1
ATOM 1427 N N . SER A 1 188 ? 4.621 0.503 1.119 1 98.88 188 SER A N 1
ATOM 1428 C CA . SER A 1 188 ? 3.967 1.272 2.174 1 98.88 188 SER A CA 1
ATOM 1429 C C . SER A 1 188 ? 3.562 2.656 1.678 1 98.88 188 SER A C 1
ATOM 1431 O O . SER A 1 188 ? 2.457 3.123 1.958 1 98.88 188 SER A O 1
ATOM 1433 N N . LYS A 1 189 ? 4.445 3.314 0.931 1 98.88 189 LYS A N 1
ATOM 1434 C CA . LYS A 1 189 ? 4.141 4.664 0.461 1 98.88 189 LYS A CA 1
ATOM 1435 C C . LYS A 1 189 ? 3.086 4.633 -0.643 1 98.88 189 LYS A C 1
ATOM 1437 O O . LYS A 1 189 ? 2.27 5.551 -0.752 1 98.88 189 LYS A O 1
ATOM 1442 N N . THR A 1 190 ? 3.057 3.574 -1.408 1 98.94 190 THR A N 1
ATOM 1443 C CA . THR A 1 190 ? 1.962 3.385 -2.355 1 98.94 190 THR A CA 1
ATOM 1444 C C . THR A 1 190 ? 0.636 3.209 -1.62 1 98.94 190 THR A C 1
ATOM 1446 O O . THR A 1 190 ? -0.373 3.809 -1.998 1 98.94 190 THR A O 1
ATOM 1449 N N . ALA A 1 191 ? 0.641 2.381 -0.614 1 98.94 191 ALA A N 1
ATOM 1450 C CA . ALA A 1 191 ? -0.547 2.209 0.219 1 98.94 191 ALA A CA 1
ATOM 1451 C C . ALA A 1 191 ? -0.983 3.535 0.833 1 98.94 191 ALA A C 1
ATOM 1453 O O . ALA A 1 191 ? -2.18 3.812 0.942 1 98.94 191 ALA A O 1
ATOM 1454 N N . LEU A 1 192 ? -0.026 4.332 1.225 1 98.94 192 LEU A N 1
ATOM 1455 C CA . LEU A 1 192 ? -0.323 5.633 1.819 1 98.94 192 LEU A CA 1
ATOM 1456 C C . LEU A 1 192 ? -1.069 6.523 0.833 1 98.94 192 LEU A C 1
ATOM 1458 O O . LEU A 1 192 ? -1.942 7.301 1.229 1 98.94 192 LEU A O 1
ATOM 1462 N N . ASN A 1 193 ? -0.694 6.461 -0.462 1 98.94 193 ASN A N 1
ATOM 1463 C CA . ASN A 1 193 ? -1.436 7.211 -1.472 1 98.94 193 ASN A CA 1
ATOM 1464 C C . ASN A 1 193 ? -2.916 6.836 -1.472 1 98.94 193 ASN A C 1
ATOM 1466 O O . ASN A 1 193 ? -3.777 7.699 -1.651 1 98.94 193 ASN A O 1
ATOM 1470 N N . MET A 1 194 ? -3.209 5.543 -1.271 1 98.94 194 MET A N 1
ATOM 1471 C CA . MET A 1 194 ? -4.602 5.109 -1.205 1 98.94 194 MET A CA 1
ATOM 1472 C C . MET A 1 194 ? -5.281 5.652 0.048 1 98.94 194 MET A C 1
ATOM 1474 O O . MET A 1 194 ? -6.438 6.082 -0.003 1 98.94 194 MET A O 1
ATOM 1478 N N . VAL A 1 195 ? -4.566 5.617 1.143 1 98.88 195 VAL A N 1
ATOM 1479 C CA . VAL A 1 195 ? -5.102 6.168 2.383 1 98.88 195 VAL A CA 1
ATOM 1480 C C . VAL A 1 195 ? -5.391 7.656 2.201 1 98.88 195 VAL A C 1
ATOM 1482 O O . VAL A 1 195 ? -6.461 8.141 2.584 1 98.88 195 VAL A O 1
ATOM 1485 N N . MET A 1 196 ? -4.484 8.359 1.604 1 98.94 196 MET A N 1
ATOM 1486 C CA . MET A 1 196 ? -4.648 9.781 1.352 1 98.94 196 MET A CA 1
ATOM 1487 C C . MET A 1 196 ? -5.891 10.047 0.503 1 98.94 196 MET A C 1
ATOM 1489 O O . MET A 1 196 ? -6.68 10.938 0.812 1 98.94 196 MET A O 1
ATOM 1493 N N . LEU A 1 197 ? -6.098 9.281 -0.551 1 98.75 197 LEU A N 1
ATOM 1494 C CA . LEU A 1 197 ? -7.254 9.469 -1.42 1 98.75 197 LEU A CA 1
ATOM 1495 C C . LEU A 1 197 ? -8.555 9.203 -0.663 1 98.75 197 LEU A C 1
ATOM 1497 O O . LEU A 1 197 ? -9.547 9.898 -0.873 1 98.75 197 LEU A O 1
ATOM 1501 N N . ASN A 1 198 ? -8.508 8.156 0.154 1 98.44 198 ASN A N 1
ATOM 1502 C CA . ASN A 1 198 ? -9.695 7.902 0.965 1 98.44 198 ASN A CA 1
ATOM 1503 C C . ASN A 1 198 ? -10.008 9.086 1.875 1 98.44 198 ASN A C 1
ATOM 1505 O O . ASN A 1 198 ? -11.164 9.516 1.959 1 98.44 198 ASN A O 1
ATOM 1509 N N . TRP A 1 199 ? -9.016 9.648 2.496 1 98.81 199 TRP A N 1
ATOM 1510 C CA . TRP A 1 199 ? -9.227 10.789 3.383 1 98.81 199 TRP A CA 1
ATOM 1511 C C . TRP A 1 199 ? -9.648 12.016 2.592 1 98.81 199 TRP A C 1
ATOM 1513 O O . TRP A 1 199 ? -10.43 12.836 3.082 1 98.81 199 TRP A O 1
ATOM 1523 N N . HIS A 1 200 ? -9.141 12.188 1.37 1 98.88 200 HIS A N 1
ATOM 1524 C CA . HIS A 1 200 ? -9.617 13.242 0.484 1 98.88 200 HIS A CA 1
ATOM 1525 C C . HIS A 1 200 ? -11.133 13.203 0.351 1 98.88 200 HIS A C 1
ATOM 1527 O O . HIS A 1 200 ? -11.805 14.219 0.555 1 98.88 200 HIS A O 1
ATOM 1533 N N . TRP A 1 201 ? -11.664 12.039 0.112 1 98.44 201 TRP A N 1
ATOM 1534 C CA . TRP A 1 201 ? -13.102 11.906 -0.1 1 98.44 201 TRP A CA 1
ATOM 1535 C C . TRP A 1 201 ? -13.859 11.977 1.223 1 98.44 201 TRP A C 1
ATOM 1537 O O . TRP A 1 201 ? -14.938 12.562 1.295 1 98.44 201 TRP A O 1
ATOM 1547 N N . LEU A 1 202 ? -13.312 11.383 2.287 1 98.38 202 LEU A N 1
ATOM 1548 C CA . LEU A 1 202 ? -13.969 11.367 3.592 1 98.38 202 LEU A CA 1
ATOM 1549 C C . LEU A 1 202 ? -14.195 12.789 4.102 1 98.38 202 LEU A C 1
ATOM 1551 O O . LEU A 1 202 ? -15.188 13.055 4.781 1 98.38 202 LEU A O 1
ATOM 1555 N N . LEU A 1 203 ? -13.273 13.719 3.729 1 98.75 203 LEU A N 1
ATOM 1556 C CA . LEU A 1 203 ? -13.344 15.047 4.332 1 98.75 203 LEU A CA 1
ATOM 1557 C C . LEU A 1 203 ? -13.664 16.109 3.283 1 98.75 203 LEU A C 1
ATOM 1559 O O . LEU A 1 203 ? -13.641 17.297 3.576 1 98.75 203 LEU A O 1
ATOM 1563 N N . LYS A 1 204 ? -13.953 15.656 2.082 1 98.25 204 LYS A N 1
ATOM 1564 C CA . LYS A 1 204 ? -14.195 16.578 0.976 1 98.25 204 LYS A CA 1
ATOM 1565 C C . LYS A 1 204 ? -15.312 17.562 1.312 1 98.25 204 LYS A C 1
ATOM 1567 O O . LYS A 1 204 ? -15.172 18.766 1.122 1 98.25 204 LYS A O 1
ATOM 1572 N N . GLU A 1 205 ? -16.422 17.078 1.862 1 98.19 205 GLU A N 1
ATOM 1573 C CA . GLU A 1 205 ? -17.594 17.891 2.145 1 98.19 205 GLU A CA 1
ATOM 1574 C C . GLU A 1 205 ? -17.375 18.766 3.377 1 98.19 205 GLU A C 1
ATOM 1576 O O . GLU A 1 205 ? -18.156 19.672 3.65 1 98.19 205 GLU A O 1
ATOM 1581 N N . ASP A 1 206 ? -16.328 18.5 4.117 1 98.75 206 ASP A N 1
ATOM 1582 C CA . ASP A 1 206 ? -15.938 19.344 5.246 1 98.75 206 ASP A CA 1
ATOM 1583 C C . ASP A 1 206 ? -15.031 20.484 4.793 1 98.75 206 ASP A C 1
ATOM 1585 O O . ASP A 1 206 ? -14.602 21.297 5.605 1 98.75 206 ASP A O 1
ATOM 1589 N N . GLY A 1 207 ? -14.672 20.484 3.508 1 98.5 207 GLY A N 1
ATOM 1590 C CA . GLY A 1 207 ? -13.875 21.562 2.947 1 98.5 207 GLY A CA 1
ATOM 1591 C C . GLY A 1 207 ? -12.383 21.344 3.082 1 98.5 207 GLY A C 1
ATOM 1592 O O . GLY A 1 207 ? -11.594 22.266 2.861 1 98.5 207 GLY A O 1
ATOM 1593 N N . VAL A 1 208 ? -11.969 20.156 3.449 1 98.88 208 VAL A N 1
ATOM 1594 C CA . VAL A 1 208 ? -10.547 19.891 3.656 1 98.88 208 VAL A CA 1
ATOM 1595 C C . VAL A 1 208 ? -9.867 19.656 2.309 1 98.88 208 VAL A C 1
ATOM 1597 O O . VAL A 1 208 ? -10.352 18.875 1.485 1 98.88 208 VAL A O 1
ATOM 1600 N N . ARG A 1 209 ? -8.781 20.359 2.008 1 98.88 209 ARG A N 1
ATOM 1601 C CA . ARG A 1 209 ? -7.914 20.078 0.867 1 98.88 209 ARG A CA 1
ATOM 1602 C C . ARG A 1 209 ? -6.816 19.094 1.246 1 98.88 209 ARG A C 1
ATOM 1604 O O . ARG A 1 209 ? -5.992 19.375 2.113 1 98.88 209 ARG A O 1
ATOM 1611 N N . THR A 1 210 ? -6.852 17.953 0.652 1 98.94 210 THR A N 1
ATOM 1612 C CA . THR A 1 210 ? -5.953 16.859 0.981 1 98.94 210 THR A CA 1
ATOM 1613 C C . THR A 1 210 ? -4.938 16.641 -0.136 1 98.94 210 THR A C 1
ATOM 1615 O O . THR A 1 210 ? -5.293 16.656 -1.317 1 98.94 210 THR A O 1
ATOM 1618 N N . PHE A 1 211 ? -3.65 16.438 0.266 1 98.88 211 PHE A N 1
ATOM 1619 C CA . PHE A 1 211 ? -2.574 16.25 -0.698 1 98.88 211 PHE A CA 1
ATOM 1620 C C . PHE A 1 211 ? -1.661 15.109 -0.274 1 98.88 211 PHE A C 1
ATOM 1622 O O . PHE A 1 211 ? -1.403 14.922 0.917 1 98.88 211 PHE A O 1
ATOM 1629 N N . ALA A 1 212 ? -1.198 14.359 -1.249 1 98.88 212 ALA A N 1
ATOM 1630 C CA . ALA A 1 212 ? 0.049 13.625 -1.054 1 98.88 212 ALA A CA 1
ATOM 1631 C C . ALA A 1 212 ? 1.245 14.438 -1.54 1 98.88 212 ALA A C 1
ATOM 1633 O O . ALA A 1 212 ? 1.203 15.031 -2.619 1 98.88 212 ALA A O 1
ATOM 1634 N N . ILE A 1 213 ? 2.281 14.516 -0.73 1 98.81 213 ILE A N 1
ATOM 1635 C CA . ILE A 1 213 ? 3.471 15.305 -1.045 1 98.81 213 ILE A CA 1
ATOM 1636 C C . ILE A 1 213 ? 4.633 14.367 -1.383 1 98.81 213 ILE A C 1
ATOM 1638 O O . ILE A 1 213 ? 5.023 13.531 -0.562 1 98.81 213 ILE A O 1
ATOM 1642 N N . SER A 1 214 ? 5.137 14.383 -2.52 1 98.06 214 SER A N 1
ATOM 1643 C CA . SER A 1 214 ? 6.402 13.766 -2.898 1 98.06 214 SER A CA 1
ATOM 1644 C C . SER A 1 214 ? 7.535 14.781 -2.918 1 98.06 214 SER A C 1
ATOM 1646 O O . SER A 1 214 ? 7.715 15.5 -3.904 1 98.06 214 SER A O 1
ATOM 1648 N N . PRO A 1 215 ? 8.266 14.867 -1.906 1 94.12 215 PRO A N 1
ATOM 1649 C CA . PRO A 1 215 ? 9.219 15.961 -1.76 1 94.12 215 PRO A CA 1
ATOM 1650 C C . PRO A 1 215 ? 10.43 15.82 -2.682 1 94.12 215 PRO A C 1
ATOM 1652 O O . PRO A 1 215 ? 11.172 16.781 -2.885 1 94.12 215 PRO A O 1
ATOM 1655 N N . GLY A 1 216 ? 10.617 14.594 -3.264 1 89.38 216 GLY A N 1
ATOM 1656 C CA . GLY A 1 216 ? 11.789 14.344 -4.082 1 89.38 216 GLY A CA 1
ATOM 1657 C C . GLY A 1 216 ? 12.859 13.547 -3.355 1 89.38 216 GLY A C 1
ATOM 1658 O O . GLY A 1 216 ? 12.664 13.133 -2.213 1 89.38 216 GLY A O 1
ATOM 1659 N N . PHE A 1 217 ? 13.945 13.234 -4.07 1 89 217 PHE A N 1
ATOM 1660 C CA . PHE A 1 217 ? 15.094 12.523 -3.514 1 89 217 PHE A CA 1
ATOM 1661 C C . PHE A 1 217 ? 16.016 13.484 -2.766 1 89 217 PHE A C 1
ATOM 1663 O O . PHE A 1 217 ? 16.859 14.148 -3.373 1 89 217 PHE A O 1
ATOM 1670 N N . LEU A 1 218 ? 15.797 13.531 -1.467 1 90.06 218 LEU A N 1
ATOM 1671 C CA . LEU A 1 218 ? 16.469 14.516 -0.63 1 90.06 218 LEU A CA 1
ATOM 1672 C C . LEU A 1 218 ? 17.359 13.836 0.405 1 90.06 218 LEU A C 1
ATOM 1674 O O . LEU A 1 218 ? 17.062 12.719 0.849 1 90.06 218 LEU A O 1
ATOM 1678 N N . ALA A 1 219 ? 18.438 14.477 0.772 1 87.06 219 ALA A N 1
ATOM 1679 C CA . ALA A 1 219 ? 19.406 13.93 1.708 1 87.06 219 ALA A CA 1
ATOM 1680 C C . ALA A 1 219 ? 18.938 14.078 3.15 1 87.06 219 ALA A C 1
ATOM 1682 O O . ALA A 1 219 ? 19.172 15.109 3.783 1 87.06 219 ALA A O 1
ATOM 1683 N N . THR A 1 220 ? 18.25 13.094 3.641 1 87.19 220 THR A N 1
ATOM 1684 C CA . THR A 1 220 ? 17.766 13.031 5.016 1 87.19 220 THR A CA 1
ATOM 1685 C C . THR A 1 220 ? 18.328 11.805 5.73 1 87.19 220 THR A C 1
ATOM 1687 O O . THR A 1 220 ? 19.141 11.07 5.168 1 87.19 220 THR A O 1
ATOM 1690 N N . ASN A 1 221 ? 17.938 11.742 6.926 1 78.25 221 ASN A N 1
ATOM 1691 C CA . ASN A 1 221 ? 18.344 10.547 7.66 1 78.25 221 ASN A CA 1
ATOM 1692 C C . ASN A 1 221 ? 17.469 9.344 7.309 1 78.25 221 ASN A C 1
ATOM 1694 O O . ASN A 1 221 ? 17.688 8.25 7.832 1 78.25 221 ASN A O 1
ATOM 1698 N N . LEU A 1 222 ? 16.594 9.633 6.395 1 74.44 222 LEU A N 1
ATOM 1699 C CA . LEU A 1 222 ? 15.742 8.539 5.965 1 74.44 222 LEU A CA 1
ATOM 1700 C C . LEU A 1 222 ? 16.484 7.59 5.035 1 74.44 222 LEU A C 1
ATOM 1702 O O . LEU A 1 222 ? 17.047 8.023 4.016 1 74.44 222 LEU A O 1
ATOM 1706 N N . GLY A 1 223 ? 16.844 6.352 5.336 1 63.88 223 GLY A N 1
ATOM 1707 C CA . GLY A 1 223 ? 17.375 5.328 4.449 1 63.88 223 GLY A CA 1
ATOM 1708 C C . GLY A 1 223 ? 18.891 5.293 4.422 1 63.88 223 GLY A C 1
ATOM 1709 O O . GLY A 1 223 ? 19.484 4.598 3.596 1 63.88 223 GLY A O 1
ATOM 1710 N N . GLY A 1 224 ? 19.469 6.27 5.242 1 69.19 224 GLY A N 1
ATOM 1711 C CA . GLY A 1 224 ? 20.906 6.184 5.176 1 69.19 224 GLY A CA 1
ATOM 1712 C C . GLY A 1 224 ? 21.609 7.418 5.723 1 69.19 224 GLY A C 1
ATOM 1713 O O . GLY A 1 224 ? 20.984 8.234 6.406 1 69.19 224 GLY A O 1
ATOM 1714 N N . VAL A 1 225 ? 22.953 7.422 5.324 1 74.19 225 VAL A N 1
ATOM 1715 C CA . VAL A 1 225 ? 23.797 8.539 5.738 1 74.19 225 VAL A CA 1
ATOM 1716 C C . VAL A 1 225 ? 23.656 9.688 4.738 1 74.19 225 VAL A C 1
ATOM 1718 O O . VAL A 1 225 ? 23.906 9.508 3.545 1 74.19 225 VAL A O 1
ATOM 1721 N N . PRO A 1 226 ? 23.203 10.836 5.219 1 80.56 226 PRO A N 1
ATOM 1722 C CA . PRO A 1 226 ? 22.938 11.969 4.332 1 80.56 226 PRO A CA 1
ATOM 1723 C C . PRO A 1 226 ? 24.078 12.211 3.332 1 80.56 226 PRO A C 1
ATOM 1725 O O . PRO A 1 226 ? 23.812 12.484 2.156 1 80.56 226 PRO A O 1
ATOM 1728 N N . GLU A 1 227 ? 25.25 12.008 3.74 1 81.38 227 GLU A N 1
ATOM 1729 C CA . GLU A 1 227 ? 26.391 12.258 2.861 1 81.38 227 GLU A CA 1
ATOM 1730 C C . GLU A 1 227 ? 26.406 11.266 1.698 1 81.38 227 GLU A C 1
ATOM 1732 O O . GLU A 1 227 ? 26.766 11.633 0.575 1 81.38 227 GLU A O 1
ATOM 1737 N N . MET A 1 228 ? 26.016 10.133 1.945 1 77.31 228 MET A N 1
ATOM 1738 C CA . MET A 1 228 ? 25.953 9.109 0.906 1 77.31 228 MET A CA 1
ATOM 1739 C C . MET A 1 228 ? 24.828 9.398 -0.082 1 77.31 228 MET A C 1
ATOM 1741 O O . MET A 1 228 ? 25 9.227 -1.29 1 77.31 228 MET A O 1
ATOM 1745 N N . LEU A 1 229 ? 23.781 9.906 0.442 1 82.19 229 LEU A N 1
ATOM 1746 C CA . LEU A 1 229 ? 22.641 10.242 -0.41 1 82.19 229 LEU A CA 1
ATOM 1747 C C . LEU A 1 229 ? 22.984 11.406 -1.331 1 82.19 229 LEU A C 1
ATOM 1749 O O . LEU A 1 229 ? 22.625 11.398 -2.51 1 82.19 229 LEU A O 1
ATOM 1753 N N . LYS A 1 230 ? 23.75 12.336 -0.78 1 84.12 230 LYS A N 1
ATOM 1754 C CA . LYS A 1 230 ? 24.172 13.469 -1.596 1 84.12 230 LYS A CA 1
ATOM 1755 C C . LYS A 1 230 ? 25.031 13.016 -2.771 1 84.12 230 LYS A C 1
ATOM 1757 O O . LYS A 1 230 ? 24.891 13.523 -3.887 1 84.12 230 LYS A O 1
ATOM 1762 N N . ALA A 1 231 ? 25.828 12.039 -2.445 1 79.31 231 ALA A N 1
ATOM 1763 C CA . ALA A 1 231 ? 26.703 11.5 -3.477 1 79.31 231 ALA A CA 1
ATOM 1764 C C . ALA A 1 231 ? 25.906 10.797 -4.57 1 79.31 231 ALA A C 1
ATOM 1766 O O . ALA A 1 231 ? 26.328 10.75 -5.727 1 79.31 231 ALA A O 1
ATOM 1767 N N . MET A 1 232 ? 24.703 10.469 -4.191 1 79.94 232 MET A N 1
ATOM 1768 C CA . MET A 1 232 ? 23.844 9.773 -5.137 1 79.94 232 MET A CA 1
ATOM 1769 C C . MET A 1 232 ? 22.922 10.75 -5.855 1 79.94 232 MET A C 1
ATOM 1771 O O . MET A 1 232 ? 22.031 10.336 -6.598 1 79.94 232 MET A O 1
ATOM 1775 N N . GLY A 1 233 ? 23.031 12.078 -5.566 1 82.81 233 GLY A N 1
ATOM 1776 C CA . GLY A 1 233 ? 22.266 13.086 -6.289 1 82.81 233 GLY A CA 1
ATOM 1777 C C . GLY A 1 233 ? 21.078 13.609 -5.508 1 82.81 233 GLY A C 1
ATOM 1778 O O . GLY A 1 233 ? 20.234 14.312 -6.055 1 82.81 233 GLY A O 1
ATOM 1779 N N . ALA A 1 234 ? 21.078 13.234 -4.223 1 88.25 234 ALA A N 1
ATOM 1780 C CA . ALA A 1 234 ? 19.984 13.734 -3.385 1 88.25 234 ALA A CA 1
ATOM 1781 C C . ALA A 1 234 ? 20.109 15.242 -3.17 1 88.25 234 ALA A C 1
ATOM 1783 O O . ALA A 1 234 ? 21.203 15.766 -3.004 1 88.25 234 ALA A O 1
ATOM 1784 N N . GLY A 1 235 ? 18.938 15.93 -3.193 1 90.62 235 GLY A N 1
ATOM 1785 C CA . GLY A 1 235 ? 18.891 17.359 -2.953 1 90.62 235 GLY A CA 1
ATOM 1786 C C . GLY A 1 235 ? 18.859 17.719 -1.479 1 90.62 235 GLY A C 1
ATOM 1787 O O . GLY A 1 235 ? 18.828 16.828 -0.621 1 90.62 235 GLY A O 1
ATOM 1788 N N . ASP A 1 236 ? 18.938 19.031 -1.248 1 93.38 236 ASP A N 1
ATOM 1789 C CA . ASP A 1 236 ? 18.859 19.547 0.11 1 93.38 236 ASP A CA 1
ATOM 1790 C C . ASP A 1 236 ? 17.438 19.406 0.673 1 93.38 236 ASP A C 1
ATOM 1792 O O . ASP A 1 236 ? 16.469 19.734 0.007 1 93.38 236 ASP A O 1
ATOM 1796 N N . PRO A 1 237 ? 17.344 18.906 1.944 1 93.81 237 PRO A N 1
ATOM 1797 C CA . PRO A 1 237 ? 16.031 18.734 2.562 1 93.81 237 PRO A CA 1
ATOM 1798 C C . PRO A 1 237 ? 15.242 20.047 2.617 1 93.81 237 PRO A C 1
ATOM 1800 O O . PRO A 1 237 ? 14.008 20.031 2.689 1 93.81 237 PRO A O 1
ATOM 1803 N N . ALA A 1 238 ? 15.891 21.188 2.539 1 96 238 ALA A N 1
ATOM 1804 C CA . ALA A 1 238 ? 15.227 22.484 2.557 1 96 238 ALA A CA 1
ATOM 1805 C C . ALA A 1 238 ? 14.281 22.641 1.372 1 96 238 ALA A C 1
ATOM 1807 O O . ALA A 1 238 ? 13.258 23.312 1.47 1 96 238 ALA A O 1
ATOM 1808 N N . ILE A 1 239 ? 14.594 21.938 0.271 1 96.06 239 ILE A N 1
ATOM 1809 C CA . ILE A 1 239 ? 13.734 21.953 -0.906 1 96.06 239 ILE A CA 1
ATOM 1810 C C . ILE A 1 239 ? 12.359 21.406 -0.5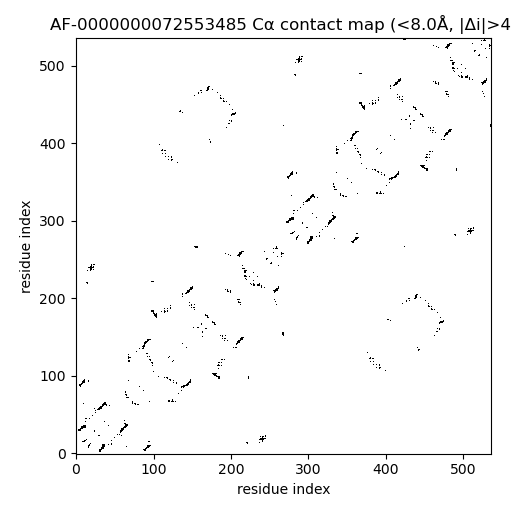46 1 96.06 239 ILE A C 1
ATOM 1812 O O . ILE A 1 239 ? 11.336 21.984 -0.894 1 96.06 239 ILE A O 1
ATOM 1816 N N . GLY A 1 240 ? 12.367 20.328 0.203 1 96.62 240 GLY A N 1
ATOM 1817 C CA . GLY A 1 240 ? 11.117 19.734 0.655 1 96.62 240 GLY A CA 1
ATOM 1818 C C . GLY A 1 240 ? 10.359 20.625 1.628 1 96.62 240 GLY A C 1
ATOM 1819 O O . GLY A 1 240 ? 9.133 20.75 1.535 1 96.62 240 GLY A O 1
ATOM 1820 N N . GLY A 1 241 ? 11.094 21.203 2.578 1 97.88 241 GLY A N 1
ATOM 1821 C CA . GLY A 1 241 ? 10.469 22.109 3.535 1 97.88 241 GLY A CA 1
ATOM 1822 C C . GLY A 1 241 ? 9.781 23.281 2.881 1 97.88 241 GLY A C 1
ATOM 1823 O O . GLY A 1 241 ? 8.648 23.625 3.236 1 97.88 241 GLY A O 1
ATOM 1824 N N . GLU A 1 242 ? 10.484 23.875 1.892 1 97.88 242 GLU A N 1
ATOM 1825 C CA . GLU A 1 242 ? 9.922 25 1.159 1 97.88 242 GLU A CA 1
ATOM 1826 C C . GLU A 1 242 ? 8.672 24.594 0.387 1 97.88 242 GLU A C 1
ATOM 1828 O O . GLU A 1 242 ? 7.715 25.359 0.288 1 97.88 242 GLU A O 1
ATOM 1833 N N . PHE A 1 243 ? 8.703 23.422 -0.152 1 98.19 243 PHE A N 1
ATOM 1834 C CA . PHE A 1 243 ? 7.559 22.938 -0.917 1 98.19 243 PHE A CA 1
ATOM 1835 C C . PHE A 1 243 ? 6.344 22.75 -0.015 1 98.19 243 PHE A C 1
ATOM 1837 O O . PHE A 1 243 ? 5.227 23.125 -0.379 1 98.19 243 PHE A O 1
ATOM 1844 N N . ILE A 1 244 ? 6.562 22.156 1.174 1 98.56 244 ILE A N 1
ATOM 1845 C CA . ILE A 1 244 ? 5.48 21.953 2.131 1 98.56 244 ILE A CA 1
ATOM 1846 C C . ILE A 1 244 ? 4.879 23.312 2.51 1 98.56 244 ILE A C 1
ATOM 1848 O O . ILE A 1 244 ? 3.654 23.469 2.537 1 98.56 244 ILE A O 1
ATOM 1852 N N . ARG A 1 245 ? 5.727 24.344 2.791 1 98.62 245 ARG A N 1
ATOM 1853 C CA . ARG A 1 245 ? 5.227 25.672 3.107 1 98.62 245 ARG A CA 1
ATOM 1854 C C . ARG A 1 245 ? 4.348 26.219 1.985 1 98.62 245 ARG A C 1
ATOM 1856 O O . ARG A 1 245 ? 3.279 26.781 2.242 1 98.62 245 ARG A O 1
ATOM 1863 N N . LYS A 1 246 ? 4.816 26.031 0.718 1 98.31 246 LYS A N 1
ATOM 1864 C CA . LYS A 1 246 ? 4.059 26.531 -0.429 1 98.31 246 LYS A CA 1
ATOM 1865 C C . LYS A 1 246 ? 2.672 25.891 -0.483 1 98.31 246 LYS A C 1
ATOM 1867 O O . LYS A 1 246 ? 1.684 26.562 -0.763 1 98.31 246 LYS A O 1
ATOM 1872 N N . VAL A 1 247 ? 2.561 24.594 -0.226 1 98.56 247 VAL A N 1
ATOM 1873 C CA . VAL A 1 247 ? 1.272 23.906 -0.229 1 98.56 247 VAL A CA 1
ATOM 1874 C C . VAL A 1 247 ? 0.417 24.406 0.932 1 98.56 247 VAL A C 1
ATOM 1876 O O . VAL A 1 247 ? -0.774 24.672 0.761 1 98.56 247 VAL A O 1
ATOM 1879 N N . VAL A 1 248 ? 0.997 24.562 2.139 1 98.5 248 VAL A N 1
ATOM 1880 C CA . VAL A 1 248 ? 0.304 25.047 3.324 1 98.5 248 VAL A CA 1
ATOM 1881 C C . VAL A 1 248 ? -0.272 26.438 3.049 1 98.5 248 VAL A C 1
ATOM 1883 O O . VAL A 1 248 ? -1.378 26.766 3.492 1 98.5 248 VAL A O 1
ATOM 1886 N N . GLU A 1 249 ? 0.433 27.203 2.277 1 98.12 249 GLU A N 1
ATOM 1887 C CA . GLU A 1 249 ? 0.033 28.594 2.033 1 98.12 249 GLU A CA 1
ATOM 1888 C C . GLU A 1 249 ? -0.875 28.688 0.81 1 98.12 249 GLU A C 1
ATOM 1890 O O . GLU A 1 249 ? -1.266 29.797 0.412 1 98.12 249 GLU A O 1
ATOM 1895 N N . GLY A 1 250 ? -1.115 27.609 0.128 1 97.94 250 GLY A N 1
ATOM 1896 C CA . GLY A 1 250 ? -2.232 27.578 -0.803 1 97.94 250 GLY A CA 1
ATOM 1897 C C . GLY A 1 250 ? -1.797 27.594 -2.256 1 97.94 250 GLY A C 1
ATOM 1898 O O . GLY A 1 250 ? -2.635 27.609 -3.16 1 97.94 250 GLY A O 1
ATOM 1899 N N . GLU A 1 251 ? -0.473 27.5 -2.51 1 97.56 251 GLU A N 1
ATOM 1900 C CA . GLU A 1 251 ? 0.025 27.594 -3.879 1 97.56 251 GLU A CA 1
ATOM 1901 C C . GLU A 1 251 ? -0.458 26.422 -4.723 1 97.56 251 GLU A C 1
ATOM 1903 O O . GLU A 1 251 ? -0.506 26.516 -5.953 1 97.56 251 GLU A O 1
ATOM 1908 N N . ARG A 1 252 ? -0.926 25.328 -4.078 1 98.06 252 ARG A N 1
ATOM 1909 C CA . ARG A 1 252 ? -1.284 24.141 -4.844 1 98.06 252 ARG A CA 1
ATOM 1910 C C . ARG A 1 252 ? -2.74 23.75 -4.605 1 98.06 252 ARG A C 1
ATOM 1912 O O . ARG A 1 252 ? -3.117 22.594 -4.789 1 98.06 252 ARG A O 1
ATOM 1919 N N . ASP A 1 253 ? -3.58 24.625 -4.277 1 98.19 253 ASP A N 1
ATOM 1920 C CA . ASP A 1 253 ? -4.965 24.344 -3.906 1 98.19 253 ASP A CA 1
ATOM 1921 C C . ASP A 1 253 ? -5.715 23.688 -5.055 1 98.19 253 ASP A C 1
ATOM 1923 O O . ASP A 1 253 ? -6.582 22.828 -4.824 1 98.19 253 ASP A O 1
ATOM 1927 N N . ALA A 1 254 ? -5.328 24 -6.25 1 97.94 254 ALA A N 1
ATOM 1928 C CA . ALA A 1 254 ? -6 23.453 -7.422 1 97.94 254 ALA A CA 1
ATOM 1929 C C . ALA A 1 254 ? -5.676 21.969 -7.605 1 97.94 254 ALA A C 1
ATOM 1931 O O . ALA A 1 254 ? -6.348 21.266 -8.367 1 97.94 254 ALA A O 1
ATOM 1932 N N . ASP A 1 255 ? -4.684 21.438 -6.863 1 98.56 255 ASP A N 1
ATOM 1933 C CA . ASP A 1 255 ? -4.215 20.062 -7.031 1 98.56 255 ASP A CA 1
ATOM 1934 C C . ASP A 1 255 ? -4.645 19.188 -5.855 1 98.56 255 ASP A C 1
ATOM 1936 O O . ASP A 1 255 ? -4.074 18.125 -5.629 1 98.56 255 ASP A O 1
ATOM 1940 N N . ALA A 1 256 ? -5.641 19.656 -5.094 1 98.5 256 ALA A N 1
ATOM 1941 C CA . ALA A 1 256 ? -6.141 18.828 -4.008 1 98.5 256 ALA A CA 1
ATOM 1942 C C . ALA A 1 256 ? -6.578 17.453 -4.527 1 98.5 256 ALA A C 1
ATOM 1944 O O . ALA A 1 256 ? -7.184 17.359 -5.594 1 98.5 256 ALA A O 1
ATOM 1945 N N . GLY A 1 257 ? -6.277 16.422 -3.822 1 98.56 257 GLY A N 1
ATOM 1946 C CA . GLY A 1 257 ? -6.645 15.07 -4.184 1 98.56 257 GLY A CA 1
ATOM 1947 C C . GLY A 1 257 ? -5.594 14.375 -5.035 1 98.56 257 GLY A C 1
ATOM 1948 O O . GLY A 1 257 ? -5.801 13.25 -5.488 1 98.56 257 GLY A O 1
ATOM 1949 N N . LYS A 1 258 ? -4.426 15.039 -5.246 1 98.75 258 LYS A N 1
ATOM 1950 C CA . LYS A 1 258 ? -3.379 14.484 -6.102 1 98.75 258 LYS A CA 1
ATOM 1951 C C . LYS A 1 258 ? -2.07 14.32 -5.336 1 98.75 258 LYS A C 1
ATOM 1953 O O . LYS A 1 258 ? -1.963 14.75 -4.184 1 98.75 258 LYS A O 1
ATOM 1958 N N . VAL A 1 259 ? -1.151 13.617 -5.914 1 98.81 259 VAL A N 1
ATOM 1959 C CA . VAL A 1 259 ? 0.24 13.641 -5.473 1 98.81 259 VAL A CA 1
ATOM 1960 C C . VAL A 1 259 ? 0.973 14.812 -6.125 1 98.81 259 VAL A C 1
ATOM 1962 O O . VAL A 1 259 ? 1.084 14.875 -7.352 1 98.81 259 VAL A O 1
ATOM 1965 N N . VAL A 1 260 ? 1.496 15.703 -5.297 1 98.69 260 VAL A N 1
ATOM 1966 C CA . VAL A 1 260 ? 2.152 16.891 -5.84 1 98.69 260 VAL A CA 1
ATOM 1967 C C . VAL A 1 260 ? 3.637 16.875 -5.48 1 98.69 260 VAL A C 1
ATOM 1969 O O . VAL A 1 260 ? 4.023 16.328 -4.445 1 98.69 260 VAL A O 1
ATOM 1972 N N . ASN A 1 261 ? 4.48 17.375 -6.367 1 97.25 261 ASN A N 1
ATOM 1973 C CA . ASN A 1 261 ? 5.914 17.531 -6.156 1 97.25 261 ASN A CA 1
ATOM 1974 C C . ASN A 1 261 ? 6.422 18.844 -6.746 1 97.25 261 ASN A C 1
ATOM 1976 O O . ASN A 1 261 ? 5.629 19.703 -7.145 1 97.25 261 ASN A O 1
ATOM 1980 N N . GLY A 1 262 ? 7.758 19.094 -6.637 1 93.88 262 GLY A N 1
ATOM 1981 C CA . GLY A 1 262 ? 8.328 20.344 -7.094 1 93.88 262 GLY A CA 1
ATOM 1982 C C . GLY A 1 262 ? 8.172 20.578 -8.586 1 93.88 262 GLY A C 1
ATOM 1983 O O . GLY A 1 262 ? 8.328 21.688 -9.07 1 93.88 262 GLY A O 1
ATOM 1984 N N . GLN A 1 263 ? 7.73 19.562 -9.297 1 93.12 263 GLN A N 1
ATOM 1985 C CA . GLN A 1 263 ? 7.645 19.656 -10.758 1 93.12 263 GLN A CA 1
ATOM 1986 C C . GLN A 1 263 ? 6.195 19.609 -11.227 1 93.12 263 GLN A C 1
ATOM 1988 O O . GLN A 1 263 ? 5.922 19.672 -12.422 1 93.12 263 GLN A O 1
ATOM 1993 N N . GLY A 1 264 ? 5.289 19.578 -10.375 1 96.94 264 GLY A N 1
ATOM 1994 C CA . GLY A 1 264 ? 3.879 19.453 -10.711 1 96.94 264 GLY A CA 1
ATOM 1995 C C . GLY A 1 264 ? 3.182 18.344 -9.961 1 96.94 264 GLY A C 1
ATOM 1996 O O . GLY A 1 264 ? 3.219 18.297 -8.727 1 96.94 264 GLY A O 1
ATOM 1997 N N . THR A 1 265 ? 2.533 17.516 -10.75 1 98.19 265 THR A N 1
ATOM 1998 C CA . THR A 1 265 ? 1.854 16.375 -10.141 1 98.19 265 THR A CA 1
ATOM 1999 C C . THR A 1 265 ? 2.543 15.062 -10.523 1 98.19 265 THR A C 1
ATOM 2001 O O . THR A 1 265 ? 3.129 14.953 -11.609 1 98.19 265 THR A O 1
ATOM 2004 N N . GLN A 1 266 ? 2.615 14.195 -9.648 1 97.75 266 GLN A N 1
ATOM 2005 C CA . GLN A 1 266 ? 3.139 12.852 -9.852 1 97.75 266 GLN A CA 1
ATOM 2006 C C . GLN A 1 266 ? 2.025 11.883 -10.242 1 97.75 266 GLN A C 1
ATOM 2008 O O . GLN A 1 266 ? 0.992 11.812 -9.57 1 97.75 266 GLN A O 1
ATOM 2013 N N . PRO A 1 267 ? 2.227 11.156 -11.406 1 97.25 267 PRO A N 1
ATOM 2014 C CA . PRO A 1 267 ? 1.233 10.117 -11.703 1 97.25 267 PRO A CA 1
ATOM 2015 C C . PRO A 1 267 ? 1.128 9.07 -10.602 1 97.25 267 PRO A C 1
ATOM 2017 O O . PRO A 1 267 ? 2.076 8.875 -9.836 1 97.25 267 PRO A O 1
ATOM 2020 N N . TRP A 1 268 ? -0 8.438 -10.547 1 97.81 268 TRP A N 1
ATOM 2021 C CA . TRP A 1 268 ? -0.22 7.43 -9.516 1 97.81 268 TRP A CA 1
ATOM 2022 C C . TRP A 1 268 ? 0.742 6.258 -9.68 1 97.81 268 TRP A C 1
ATOM 2024 O O . TRP A 1 268 ? 1.044 5.852 -10.805 1 97.81 268 TRP A O 1
ATOM 2034 N N . MET B 1 1 ? 4.609 -39.281 -21.047 1 40.91 1 MET B N 1
ATOM 2035 C CA . MET B 1 1 ? 3.449 -38.469 -20.688 1 40.91 1 MET B CA 1
ATOM 2036 C C . MET B 1 1 ? 3.787 -37 -20.734 1 40.91 1 MET B C 1
ATOM 2038 O O . MET B 1 1 ? 4.914 -36.594 -20.422 1 40.91 1 MET B O 1
ATOM 2042 N N . ALA B 1 2 ? 3.139 -36.25 -21.594 1 55.06 2 ALA B N 1
ATOM 2043 C CA . ALA B 1 2 ? 3.537 -34.844 -21.812 1 55.06 2 ALA B CA 1
ATOM 2044 C C . ALA B 1 2 ? 3.732 -34.125 -20.484 1 55.06 2 ALA B C 1
ATOM 2046 O O . ALA B 1 2 ? 3.053 -34.406 -19.5 1 55.06 2 ALA B O 1
ATOM 2047 N N . ASP B 1 3 ? 4.84 -33.5 -20.281 1 81.38 3 ASP B N 1
ATOM 2048 C CA . ASP B 1 3 ? 5.219 -32.812 -19.047 1 81.38 3 ASP B CA 1
ATOM 2049 C C . ASP B 1 3 ? 4.145 -31.797 -18.625 1 81.38 3 ASP B C 1
ATOM 2051 O O . ASP B 1 3 ? 3.721 -30.953 -19.422 1 81.38 3 ASP B O 1
ATOM 2055 N N . LYS B 1 4 ? 3.352 -32.094 -17.562 1 93.88 4 LYS B N 1
ATOM 2056 C CA . LYS B 1 4 ? 2.232 -31.297 -17.094 1 93.88 4 LYS B CA 1
ATOM 2057 C C . LYS B 1 4 ? 2.697 -29.906 -16.656 1 93.88 4 LYS B C 1
ATOM 2059 O O . LYS B 1 4 ? 3.807 -29.75 -16.141 1 93.88 4 LYS B O 1
ATOM 2064 N N . HIS B 1 5 ? 1.881 -28.969 -17.109 1 97.31 5 HIS B N 1
ATOM 2065 C CA . HIS B 1 5 ? 2.062 -27.625 -16.562 1 97.31 5 HIS B CA 1
ATOM 2066 C C . HIS B 1 5 ? 1.805 -27.594 -15.062 1 97.31 5 HIS B C 1
ATOM 2068 O O . HIS B 1 5 ? 0.745 -28.031 -14.602 1 97.31 5 HIS B O 1
ATOM 2074 N N . ILE B 1 6 ? 2.816 -27.172 -14.234 1 98.75 6 ILE B N 1
ATOM 2075 C CA . ILE B 1 6 ? 2.754 -27.266 -12.781 1 98.75 6 ILE B CA 1
ATOM 2076 C C . ILE B 1 6 ? 2.326 -25.922 -12.195 1 98.75 6 ILE B C 1
ATOM 2078 O O . ILE B 1 6 ? 2.953 -24.891 -12.461 1 98.75 6 ILE B O 1
ATOM 2082 N N . LEU B 1 7 ? 1.254 -25.984 -11.398 1 98.88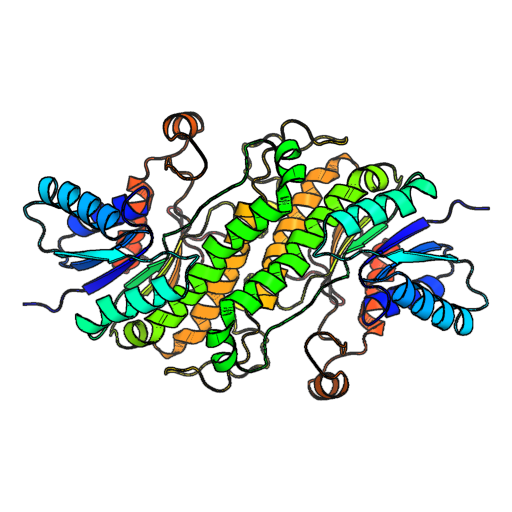 7 LEU B N 1
ATOM 2083 C CA . LEU B 1 7 ? 0.749 -24.781 -10.75 1 98.88 7 LEU B CA 1
ATOM 2084 C C . LEU B 1 7 ? 0.816 -24.906 -9.227 1 98.88 7 LEU B C 1
ATOM 2086 O O . LEU B 1 7 ? 0.595 -26 -8.688 1 98.88 7 LEU B O 1
ATOM 2090 N N . LEU B 1 8 ? 1.174 -23.859 -8.562 1 98.94 8 LEU B N 1
ATOM 2091 C CA . LEU B 1 8 ? 0.91 -23.656 -7.141 1 98.94 8 LEU B CA 1
ATOM 2092 C C . LEU B 1 8 ? -0.083 -22.516 -6.926 1 98.94 8 LEU B C 1
ATOM 2094 O O . LEU B 1 8 ? 0.149 -21.391 -7.375 1 98.94 8 LEU B O 1
ATOM 2098 N N . ILE B 1 9 ? -1.212 -22.797 -6.34 1 98.94 9 ILE B N 1
ATOM 2099 C CA . ILE B 1 9 ? -2.246 -21.812 -6.066 1 98.94 9 ILE B CA 1
ATOM 2100 C C . ILE B 1 9 ? -2.469 -21.703 -4.559 1 98.94 9 ILE B C 1
ATOM 2102 O O . ILE B 1 9 ? -2.83 -22.672 -3.906 1 98.94 9 ILE B O 1
ATOM 2106 N N . THR B 1 10 ? -2.236 -20.547 -3.99 1 98.94 10 THR B N 1
ATOM 2107 C CA . THR B 1 10 ? -2.523 -20.344 -2.574 1 98.94 10 THR B CA 1
ATOM 2108 C C . THR B 1 10 ? -3.994 -20.016 -2.365 1 98.94 10 THR B C 1
ATOM 2110 O O . THR B 1 10 ? -4.625 -19.391 -3.23 1 98.94 10 THR B O 1
ATOM 2113 N N . GLY B 1 11 ? -4.516 -20.406 -1.203 1 98.25 11 GLY B N 1
ATOM 2114 C CA . GLY B 1 11 ? -5.914 -20.141 -0.914 1 98.25 11 GLY B CA 1
ATOM 2115 C C . GLY B 1 11 ? -6.859 -20.812 -1.896 1 98.25 11 GLY B C 1
ATOM 2116 O O . GLY B 1 11 ? -7.809 -20.188 -2.377 1 98.25 11 GLY B O 1
ATOM 2117 N N . ALA B 1 12 ? -6.625 -22.047 -2.223 1 98.38 12 ALA B N 1
ATOM 2118 C CA . ALA B 1 12 ? -7.309 -22.688 -3.344 1 98.38 12 ALA B CA 1
ATOM 2119 C C . ALA B 1 12 ? -8.445 -23.578 -2.854 1 98.38 12 ALA B C 1
ATOM 2121 O O . ALA B 1 12 ? -9.102 -24.25 -3.65 1 98.38 12 ALA B O 1
ATOM 2122 N N . ASN B 1 13 ? -8.719 -23.594 -1.544 1 97.38 13 ASN B N 1
ATOM 2123 C CA . ASN B 1 13 ? -9.703 -24.516 -1.012 1 97.38 13 ASN B CA 1
ATOM 2124 C C . ASN B 1 13 ? -11.102 -23.906 -0.992 1 97.38 13 ASN B C 1
ATOM 2126 O O . ASN B 1 13 ? -12.086 -24.609 -0.78 1 97.38 13 ASN B O 1
ATOM 2130 N N . THR B 1 14 ? -11.242 -22.625 -1.181 1 95.25 14 THR B N 1
ATOM 2131 C CA . THR B 1 14 ? -12.539 -21.938 -1.241 1 95.25 14 THR B CA 1
ATOM 2132 C C . THR B 1 14 ? -12.484 -20.766 -2.211 1 95.25 14 THR B C 1
ATOM 2134 O O . THR B 1 14 ? -11.438 -20.469 -2.777 1 95.25 14 THR B O 1
ATOM 2137 N N . GLY B 1 15 ? -13.625 -20.234 -2.48 1 95.12 15 GLY B N 1
ATOM 2138 C CA . GLY B 1 15 ? -13.719 -18.969 -3.186 1 95.12 15 GLY B CA 1
ATOM 2139 C C . GLY B 1 15 ? -13.164 -19.031 -4.594 1 95.12 15 GLY B C 1
ATOM 2140 O O . GLY B 1 15 ? -13.383 -20 -5.316 1 95.12 15 GLY B O 1
ATOM 2141 N N . ILE B 1 16 ? -12.508 -17.953 -4.996 1 97 16 ILE B N 1
ATOM 2142 C CA . ILE B 1 16 ? -12.008 -17.781 -6.355 1 97 16 ILE B CA 1
ATOM 2143 C C . ILE B 1 16 ? -10.93 -18.828 -6.648 1 97 16 ILE B C 1
ATOM 2145 O O . ILE B 1 16 ? -10.875 -19.375 -7.75 1 97 16 ILE B O 1
ATOM 2149 N N . GLY B 1 17 ? -10.07 -19.125 -5.605 1 98.12 17 GLY B N 1
ATOM 2150 C CA . GLY B 1 17 ? -9.039 -20.141 -5.789 1 98.12 17 GLY B CA 1
ATOM 2151 C C . GLY B 1 17 ? -9.609 -21.516 -6.102 1 98.12 17 GLY B C 1
ATOM 2152 O O . GLY B 1 17 ? -9.109 -22.219 -6.984 1 98.12 17 GLY B O 1
ATOM 2153 N N . TYR B 1 18 ? -10.648 -21.844 -5.383 1 98.31 18 TYR B N 1
ATOM 2154 C CA . TYR B 1 18 ? -11.328 -23.109 -5.605 1 98.31 18 TYR B CA 1
ATOM 2155 C C . TYR B 1 18 ? -11.922 -23.172 -7.008 1 98.31 18 TYR B C 1
ATOM 2157 O O . TYR B 1 18 ? -11.766 -24.172 -7.711 1 98.31 18 TYR B O 1
ATOM 2165 N N . GLU B 1 19 ? -12.531 -22.094 -7.426 1 98.12 19 GLU B N 1
ATOM 2166 C CA . GLU B 1 19 ? -13.141 -22.031 -8.75 1 98.12 19 GLU B CA 1
ATOM 2167 C C . GLU B 1 19 ? -12.078 -22.031 -9.844 1 98.12 19 GLU B C 1
ATOM 2169 O O . GLU B 1 19 ? -12.305 -22.547 -10.938 1 98.12 19 GLU B O 1
ATOM 2174 N N . ALA B 1 20 ? -10.891 -21.469 -9.555 1 98.69 20 ALA B N 1
ATOM 2175 C CA . ALA B 1 20 ? -9.781 -21.547 -10.508 1 98.69 20 ALA B CA 1
ATOM 2176 C C . ALA B 1 20 ? -9.344 -22.984 -10.734 1 98.69 20 ALA B C 1
ATOM 2178 O O . ALA B 1 20 ? -9.109 -23.406 -11.867 1 98.69 20 ALA B O 1
ATOM 2179 N N . VAL B 1 21 ? -9.273 -23.75 -9.641 1 98.81 21 VAL B N 1
ATOM 2180 C CA . VAL B 1 21 ? -8.906 -25.156 -9.766 1 98.81 21 VAL B CA 1
ATOM 2181 C C . VAL B 1 21 ? -9.953 -25.891 -10.602 1 98.81 21 VAL B C 1
ATOM 2183 O O . VAL B 1 21 ? -9.609 -26.641 -11.508 1 98.81 21 VAL B O 1
ATOM 2186 N N . LYS B 1 22 ? -11.25 -25.609 -10.344 1 98.56 22 LYS B N 1
ATOM 2187 C CA . LYS B 1 22 ? -12.305 -26.234 -11.133 1 98.56 22 LYS B CA 1
ATOM 2188 C C . LYS B 1 22 ? -12.141 -25.906 -12.617 1 98.56 22 LYS B C 1
ATOM 2190 O O . LYS B 1 22 ? -12.266 -26.797 -13.469 1 98.56 22 LYS B O 1
ATOM 2195 N N . ALA B 1 23 ? -11.906 -24.656 -12.914 1 98.44 23 ALA B N 1
ATOM 2196 C CA . ALA B 1 23 ? -11.75 -24.234 -14.297 1 98.44 23 ALA B CA 1
ATOM 2197 C C . ALA B 1 23 ? -10.57 -24.953 -14.961 1 98.44 23 ALA B C 1
ATOM 2199 O O . ALA B 1 23 ? -10.664 -25.359 -16.125 1 98.44 23 ALA B O 1
ATOM 2200 N N . LEU B 1 24 ? -9.492 -25.141 -14.234 1 98.56 24 LEU B N 1
ATOM 2201 C CA . LEU B 1 24 ? -8.305 -25.812 -14.75 1 98.56 24 LEU B CA 1
ATOM 2202 C C . LEU B 1 24 ? -8.562 -27.297 -14.953 1 98.56 24 LEU B C 1
ATOM 2204 O O . LEU B 1 24 ? -8.062 -27.891 -15.906 1 98.56 24 LEU B O 1
ATOM 2208 N N . LEU B 1 25 ? -9.344 -27.906 -14.047 1 98.19 25 LEU B N 1
ATOM 2209 C CA . LEU B 1 25 ? -9.68 -29.328 -14.164 1 98.19 25 LEU B CA 1
ATOM 2210 C C . LEU B 1 25 ? -10.539 -29.578 -15.398 1 98.19 25 LEU B C 1
ATOM 2212 O O . LEU B 1 25 ? -10.508 -30.672 -15.969 1 98.19 25 LEU B O 1
ATOM 2216 N N . ARG B 1 26 ? -11.266 -28.531 -15.781 1 96.75 26 ARG B N 1
ATOM 2217 C CA . ARG B 1 26 ? -12.125 -28.656 -16.953 1 96.75 26 ARG B CA 1
ATOM 2218 C C . ARG B 1 26 ? -11.328 -28.484 -18.234 1 96.75 26 ARG B C 1
ATOM 2220 O O . ARG B 1 26 ? -11.781 -28.891 -19.312 1 96.75 26 ARG B O 1
ATOM 2227 N N . SER B 1 27 ? -10.195 -27.891 -18.141 1 95.25 27 SER B N 1
ATOM 2228 C CA . SER B 1 27 ? -9.352 -27.641 -19.312 1 95.25 27 SER B CA 1
ATOM 2229 C C . SER B 1 27 ? -8.852 -28.953 -19.922 1 95.25 27 SER B C 1
ATOM 2231 O O . SER B 1 27 ? -8.547 -29.906 -19.203 1 95.25 27 SER B O 1
ATOM 2233 N N . PRO B 1 28 ? -8.773 -29 -21.312 1 93.31 28 PRO B N 1
ATOM 2234 C CA . PRO B 1 28 ? -8.172 -30.188 -21.938 1 93.31 28 PRO B CA 1
ATOM 2235 C C . PRO B 1 28 ? -6.668 -30.281 -21.688 1 93.31 28 PRO B C 1
ATOM 2237 O O . PRO B 1 28 ? -6.07 -31.328 -21.906 1 93.31 28 PRO B O 1
ATOM 2240 N N . LYS B 1 29 ? -6.07 -29.219 -21.297 1 94.25 29 LYS B N 1
ATOM 2241 C CA . LYS B 1 29 ? -4.652 -29.25 -20.953 1 94.25 29 LYS B CA 1
ATOM 2242 C C . LYS B 1 29 ? -4.43 -29.891 -19.578 1 94.25 29 LYS B C 1
ATOM 2244 O O . LYS B 1 29 ? -5.074 -29.516 -18.594 1 94.25 29 LYS B O 1
ATOM 2249 N N . PRO B 1 30 ? -3.594 -30.875 -19.562 1 96 30 PRO B N 1
ATOM 2250 C CA . PRO B 1 30 ? -3.326 -31.516 -18.266 1 96 30 PRO B CA 1
ATOM 2251 C C . PRO B 1 30 ? -2.445 -30.672 -17.359 1 96 30 PRO B C 1
ATOM 2253 O O . PRO B 1 30 ? -1.439 -30.109 -17.797 1 96 30 PRO B O 1
ATOM 2256 N N . TYR B 1 31 ? -2.818 -30.594 -16.094 1 98.06 31 TYR B N 1
ATOM 2257 C CA . TYR B 1 31 ? -2.09 -29.812 -15.102 1 98.06 31 TYR B CA 1
ATOM 2258 C C . TYR B 1 31 ? -1.716 -30.672 -13.898 1 98.06 31 TYR B C 1
ATOM 2260 O O . TYR B 1 31 ? -2.363 -31.688 -13.633 1 98.06 31 TYR B O 1
ATOM 2268 N N . ARG B 1 32 ? -0.592 -30.359 -13.336 1 98.44 32 ARG B N 1
ATOM 2269 C CA . ARG B 1 32 ? -0.277 -30.75 -11.969 1 98.44 32 ARG B CA 1
ATOM 2270 C C . ARG B 1 32 ? -0.43 -29.578 -11.008 1 98.44 32 ARG B C 1
ATOM 2272 O O . ARG B 1 32 ? 0.355 -28.625 -11.055 1 98.44 32 ARG B O 1
ATOM 2279 N N . ILE B 1 33 ? -1.461 -29.641 -10.156 1 98.81 33 ILE B N 1
ATOM 2280 C CA . ILE B 1 33 ? -1.845 -28.469 -9.383 1 98.81 33 ILE B CA 1
ATOM 2281 C C . ILE B 1 33 ? -1.584 -28.719 -7.898 1 98.81 33 ILE B C 1
ATOM 2283 O O . ILE B 1 33 ? -2.176 -29.625 -7.301 1 98.81 33 ILE B O 1
ATOM 2287 N N . PHE B 1 34 ? -0.634 -27.938 -7.32 1 98.88 34 PHE B N 1
ATOM 2288 C CA . PHE B 1 34 ? -0.506 -27.859 -5.867 1 98.88 34 PHE B CA 1
ATOM 2289 C C . PHE B 1 34 ? -1.555 -26.938 -5.281 1 98.88 34 PHE B C 1
ATOM 2291 O O . PHE B 1 34 ? -1.501 -25.719 -5.492 1 98.88 34 PHE B O 1
ATOM 2298 N N . LEU B 1 35 ? -2.525 -27.531 -4.578 1 98.88 35 LEU B N 1
ATOM 2299 C CA . LEU B 1 35 ? -3.637 -26.812 -3.969 1 98.88 35 LEU B CA 1
ATOM 2300 C C . LEU B 1 35 ? -3.285 -26.375 -2.555 1 98.88 35 LEU B C 1
ATOM 2302 O O . LEU B 1 35 ? -3.248 -27.188 -1.631 1 98.88 35 LEU B O 1
ATOM 2306 N N . GLY B 1 36 ? -3.018 -25.047 -2.41 1 98.81 36 GLY B N 1
ATOM 2307 C CA . GLY B 1 36 ? -2.588 -24.5 -1.132 1 98.81 36 GLY B CA 1
ATOM 2308 C C . GLY B 1 36 ? -3.734 -23.969 -0.291 1 98.81 36 GLY B C 1
ATOM 2309 O O . GLY B 1 36 ? -4.648 -23.328 -0.811 1 98.81 36 GLY B O 1
ATOM 2310 N N . SER B 1 37 ? -3.721 -24.297 0.956 1 98.38 37 SER B N 1
ATOM 2311 C CA . SER B 1 37 ? -4.582 -23.703 1.974 1 98.38 37 SER B CA 1
ATOM 2312 C C . SER B 1 37 ? -3.863 -23.594 3.314 1 98.38 37 SER B C 1
ATOM 2314 O O . SER B 1 37 ? -2.686 -23.953 3.422 1 98.38 37 SER B O 1
ATOM 2316 N N . ARG B 1 38 ? -4.461 -23.078 4.293 1 97.25 38 ARG B N 1
ATOM 2317 C CA . ARG B 1 38 ? -3.811 -22.812 5.574 1 97.25 38 ARG B CA 1
ATOM 2318 C C . ARG B 1 38 ? -3.354 -24.109 6.23 1 97.25 38 ARG B C 1
ATOM 2320 O O . ARG B 1 38 ? -2.307 -24.156 6.883 1 97.25 38 ARG B O 1
ATOM 2327 N N . THR B 1 39 ? -4.172 -25.141 6.066 1 97.88 39 THR B N 1
ATOM 2328 C CA . THR B 1 39 ? -3.807 -26.438 6.645 1 97.88 39 THR B CA 1
ATOM 2329 C C . THR B 1 39 ? -3.889 -27.547 5.594 1 97.88 39 THR B C 1
ATOM 2331 O O . THR B 1 39 ? -4.621 -27.422 4.609 1 97.88 39 THR B O 1
ATOM 2334 N N . LEU B 1 40 ? -3.131 -28.578 5.922 1 98.25 40 LEU B N 1
ATOM 2335 C CA . LEU B 1 40 ? -3.146 -29.734 5.02 1 98.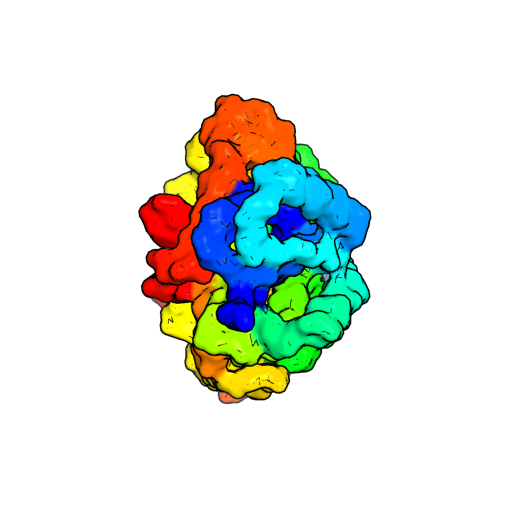25 40 LEU B CA 1
ATOM 2336 C C . LEU B 1 40 ? -4.535 -30.359 4.961 1 98.25 40 LEU B C 1
ATOM 2338 O O . LEU B 1 40 ? -4.977 -30.797 3.895 1 98.25 40 LEU B O 1
ATOM 2342 N N . GLU B 1 41 ? -5.246 -30.375 6.027 1 98.56 41 GLU B N 1
ATOM 2343 C CA . GLU B 1 41 ? -6.582 -30.969 6.105 1 98.56 41 GLU B CA 1
ATOM 2344 C C . GLU B 1 41 ? -7.559 -30.234 5.199 1 98.56 41 GLU B C 1
ATOM 2346 O O . GLU B 1 41 ? -8.367 -30.859 4.508 1 98.56 41 GLU B O 1
ATOM 2351 N N . LYS B 1 42 ? -7.504 -28.938 5.199 1 98.25 42 LYS B N 1
ATOM 2352 C CA . LYS B 1 42 ? -8.383 -28.141 4.348 1 98.25 42 LYS B CA 1
ATOM 2353 C C . LYS B 1 42 ? -8.102 -28.406 2.869 1 98.25 42 LYS B C 1
ATOM 2355 O O . LYS B 1 42 ? -9.031 -28.516 2.064 1 98.25 42 LYS B O 1
ATOM 2360 N N . SER B 1 43 ? -6.832 -28.5 2.514 1 98.5 43 SER B N 1
ATOM 2361 C CA . SER B 1 43 ? -6.453 -28.797 1.139 1 98.5 43 SER B CA 1
ATOM 2362 C C . SER B 1 43 ? -6.957 -30.172 0.719 1 98.5 43 SER B C 1
ATOM 2364 O O . SER B 1 43 ? -7.508 -30.328 -0.373 1 98.5 43 SER B O 1
ATOM 2366 N N . GLN B 1 44 ? -6.801 -31.125 1.585 1 98.69 44 GLN B N 1
ATOM 2367 C CA . GLN B 1 44 ? -7.219 -32.5 1.293 1 98.69 44 GLN B CA 1
ATOM 2368 C C . GLN B 1 44 ? -8.734 -32.594 1.122 1 98.69 44 GLN B C 1
ATOM 2370 O O . GLN B 1 44 ? -9.219 -33.25 0.21 1 98.69 44 GLN B O 1
ATOM 2375 N N . THR B 1 45 ? -9.445 -31.922 1.976 1 98.56 45 THR B N 1
ATOM 2376 C CA . THR B 1 45 ? -10.898 -31.922 1.891 1 98.56 45 THR B CA 1
ATOM 2377 C C . THR B 1 45 ? -11.359 -31.344 0.555 1 98.56 45 THR B C 1
ATOM 2379 O O . THR B 1 45 ? -12.258 -31.875 -0.088 1 98.56 45 THR B O 1
ATOM 2382 N N . ALA B 1 46 ? -10.742 -30.25 0.152 1 98.56 46 ALA B N 1
ATOM 2383 C CA . ALA B 1 46 ? -11.07 -29.641 -1.132 1 98.56 46 ALA B CA 1
ATOM 2384 C C . ALA B 1 46 ? -10.781 -30.594 -2.287 1 98.56 46 ALA B C 1
ATOM 2386 O O . ALA B 1 46 ? -11.578 -30.703 -3.219 1 98.56 46 ALA B O 1
ATOM 2387 N N . ILE B 1 47 ? -9.68 -31.281 -2.223 1 98.56 47 ILE B N 1
ATOM 2388 C CA . ILE B 1 47 ? -9.266 -32.188 -3.285 1 98.56 47 ILE B CA 1
ATOM 2389 C C . ILE B 1 47 ? -10.258 -33.344 -3.383 1 98.56 47 ILE B C 1
ATOM 2391 O O . ILE B 1 47 ? -10.625 -33.75 -4.484 1 98.56 47 ILE B O 1
ATOM 2395 N N . GLU B 1 48 ? -10.672 -33.844 -2.283 1 98.12 48 GLU B N 1
ATOM 2396 C CA . GLU B 1 48 ? -11.641 -34.938 -2.273 1 98.12 48 GLU B CA 1
ATOM 2397 C C . GLU B 1 48 ? -12.953 -34.531 -2.932 1 98.12 48 GLU B C 1
ATOM 2399 O O . GLU B 1 48 ? -13.531 -35.281 -3.707 1 98.12 48 GLU B O 1
ATOM 2404 N N . ALA B 1 49 ? -13.367 -33.375 -2.619 1 97.94 49 ALA B N 1
ATOM 2405 C CA . ALA B 1 49 ? -14.594 -32.844 -3.223 1 97.94 49 ALA B CA 1
ATOM 2406 C C . ALA B 1 49 ? -14.438 -32.688 -4.73 1 97.94 49 ALA B C 1
ATOM 2408 O O . ALA B 1 49 ? -15.336 -33.062 -5.5 1 97.94 49 ALA B O 1
ATOM 2409 N N . LEU B 1 50 ? -13.32 -32.188 -5.168 1 98.19 50 LEU B N 1
ATOM 2410 C CA . LEU B 1 50 ? -13.047 -31.953 -6.582 1 98.19 50 LEU B CA 1
ATOM 2411 C C . LEU B 1 50 ? -12.922 -33.25 -7.344 1 98.19 50 LEU B C 1
ATOM 2413 O O . LEU B 1 50 ? -13.367 -33.375 -8.492 1 98.19 50 LEU B O 1
ATOM 2417 N N . ALA B 1 51 ? -12.32 -34.219 -6.719 1 95.81 51 ALA B N 1
ATOM 2418 C CA . ALA B 1 51 ? -12.141 -35.531 -7.348 1 95.81 51 ALA B CA 1
ATOM 2419 C C . ALA B 1 51 ? -13.484 -36.188 -7.66 1 95.81 51 ALA B C 1
ATOM 2421 O O . ALA B 1 51 ? -13.617 -36.906 -8.664 1 95.81 51 ALA B O 1
ATOM 2422 N N . LYS B 1 52 ? -14.445 -35.938 -6.816 1 96.06 52 LYS B N 1
ATOM 2423 C CA . LYS B 1 52 ? -15.781 -36.5 -7.02 1 96.06 52 LYS B CA 1
ATOM 2424 C C . LYS B 1 52 ? -16.484 -35.844 -8.195 1 96.06 52 LYS B C 1
ATOM 2426 O O . LYS B 1 52 ? -17.234 -36.469 -8.922 1 96.06 52 LYS B O 1
ATOM 2431 N N . GLU B 1 53 ? -16.141 -34.625 -8.352 1 95.44 53 GLU B N 1
ATOM 2432 C CA . GLU B 1 53 ? -16.797 -33.812 -9.383 1 95.44 53 GLU B CA 1
ATOM 2433 C C . GLU B 1 53 ? -16.094 -33.969 -10.727 1 95.44 53 GLU B C 1
ATOM 2435 O O . GLU B 1 53 ? -16.734 -33.906 -11.781 1 95.44 53 GLU B O 1
ATOM 2440 N N . PHE B 1 54 ? -14.812 -34.156 -10.703 1 95.88 54 PHE B N 1
ATOM 2441 C CA . PHE B 1 54 ? -14.008 -34.156 -11.922 1 95.88 54 PHE B CA 1
ATOM 2442 C C . PHE B 1 54 ? -13.258 -35.5 -12.062 1 95.88 54 PHE B C 1
ATOM 2444 O O . PHE B 1 54 ? -12.031 -35.5 -12.219 1 95.88 54 PHE B O 1
ATOM 2451 N N . HIS B 1 55 ? -13.969 -36.562 -12.297 1 91.44 55 HIS B N 1
ATOM 2452 C CA . HIS B 1 55 ? -13.422 -37.906 -12.305 1 91.44 55 HIS B CA 1
ATOM 2453 C C . HIS B 1 55 ? -12.609 -38.156 -13.57 1 91.44 55 HIS B C 1
ATOM 2455 O O . HIS B 1 55 ? -11.68 -38.969 -13.555 1 91.44 55 HIS B O 1
ATOM 2461 N N . SER B 1 56 ? -12.82 -37.469 -14.602 1 91.81 56 SER B N 1
ATOM 2462 C CA . SER B 1 56 ? -12.211 -37.781 -15.891 1 91.81 56 SER B CA 1
ATOM 2463 C C . SER B 1 56 ? -11.102 -36.781 -16.234 1 91.81 56 SER B C 1
ATOM 2465 O O . SER B 1 56 ? -10.547 -36.812 -17.328 1 91.81 56 SER B O 1
ATOM 2467 N N . SER B 1 57 ? -10.812 -35.906 -15.305 1 92.62 57 SER B N 1
ATOM 2468 C CA . SER B 1 57 ? -9.789 -34.875 -15.594 1 92.62 57 SER B CA 1
ATOM 2469 C C . SER B 1 57 ? -8.414 -35.531 -15.742 1 92.62 57 SER B C 1
ATOM 2471 O O . SER B 1 57 ? -8.086 -36.469 -15.031 1 92.62 57 SER B O 1
ATOM 2473 N N . GLN B 1 58 ? -7.621 -34.969 -16.719 1 93.38 58 GLN B N 1
ATOM 2474 C CA . GLN B 1 58 ? -6.25 -35.438 -16.922 1 93.38 58 GLN B CA 1
ATOM 2475 C C . GLN B 1 58 ? -5.297 -34.75 -15.945 1 93.38 58 GLN B C 1
ATOM 2477 O O . GLN B 1 58 ? -4.113 -35.094 -15.875 1 93.38 58 GLN B O 1
ATOM 2482 N N . SER B 1 59 ? -5.832 -33.844 -15.172 1 96.94 59 SER B N 1
ATOM 2483 C CA . SER B 1 59 ? -5.027 -33.094 -14.219 1 96.94 59 SER B CA 1
ATOM 2484 C C . SER B 1 59 ? -4.949 -33.781 -12.875 1 96.94 59 SER B C 1
ATOM 2486 O O . SER B 1 59 ? -5.785 -34.656 -12.57 1 96.94 59 SER B O 1
ATOM 2488 N N . THR B 1 60 ? -3.883 -33.531 -12.141 1 97.12 60 THR B N 1
ATOM 2489 C CA . THR B 1 60 ? -3.695 -34.094 -10.805 1 97.12 60 THR B CA 1
ATOM 2490 C C . THR B 1 60 ? -3.643 -32.969 -9.766 1 97.12 60 THR B C 1
ATOM 2492 O O . THR B 1 60 ? -3.195 -31.859 -10.055 1 97.12 60 THR B O 1
ATOM 2495 N N . LEU B 1 61 ? -4.18 -33.281 -8.594 1 98.25 61 LEU B N 1
ATOM 2496 C CA . LEU B 1 61 ? -4.199 -32.344 -7.48 1 98.25 61 LEU B CA 1
ATOM 2497 C C . LEU B 1 61 ? -3.35 -32.875 -6.32 1 98.25 61 LEU B C 1
ATOM 2499 O O . LEU B 1 61 ? -3.395 -34.062 -5.992 1 98.25 61 LEU B O 1
ATOM 2503 N N . GLU B 1 62 ? -2.537 -31.984 -5.766 1 98.56 62 GLU B N 1
ATOM 2504 C CA . GLU B 1 62 ? -1.754 -32.312 -4.574 1 98.56 62 GLU B CA 1
ATOM 2505 C C . GLU B 1 62 ? -1.965 -31.266 -3.48 1 98.56 62 GLU B C 1
ATOM 2507 O O . GLU B 1 62 ? -1.952 -30.062 -3.75 1 98.56 62 GLU B O 1
ATOM 2512 N N . PRO B 1 63 ? -2.145 -31.719 -2.209 1 98.81 63 PRO B N 1
ATOM 2513 C CA . PRO B 1 63 ? -2.393 -30.781 -1.11 1 98.81 63 PRO B CA 1
ATOM 2514 C C . PRO B 1 63 ? -1.112 -30.125 -0.594 1 98.81 63 PRO B C 1
ATOM 2516 O O . PRO B 1 63 ? -0.066 -30.766 -0.528 1 98.81 63 PRO B O 1
ATOM 2519 N N . VAL B 1 64 ? -1.15 -28.859 -0.287 1 98.81 64 VAL B N 1
ATOM 2520 C CA . VAL B 1 64 ? -0.042 -28.141 0.324 1 98.81 64 VAL B CA 1
ATOM 2521 C C . VAL B 1 64 ? -0.568 -27.219 1.425 1 98.81 64 VAL B C 1
ATOM 2523 O O . VAL B 1 64 ? -1.592 -26.562 1.249 1 98.81 64 VAL B O 1
ATOM 2526 N N . ALA B 1 65 ? 0.071 -27.281 2.621 1 98.81 65 ALA B N 1
ATOM 2527 C CA . ALA B 1 65 ? -0.21 -26.312 3.676 1 98.81 65 ALA B CA 1
ATOM 2528 C C . ALA B 1 65 ? 0.648 -25.062 3.512 1 98.81 65 ALA B C 1
ATOM 2530 O O . ALA B 1 65 ? 1.875 -25.156 3.426 1 98.81 65 ALA B O 1
ATOM 2531 N N . VAL B 1 66 ? 0.019 -23.938 3.447 1 98.75 66 VAL B N 1
ATOM 2532 C CA . VAL B 1 66 ? 0.746 -22.672 3.357 1 98.75 66 VAL B CA 1
ATOM 2533 C C . VAL B 1 66 ? -0.037 -21.578 4.07 1 98.75 66 VAL B C 1
ATOM 2535 O O . VAL B 1 66 ? -1.115 -21.188 3.619 1 98.75 66 VAL B O 1
ATOM 2538 N N . GLU B 1 67 ? 0.496 -21.172 5.188 1 98.56 67 GLU B N 1
ATOM 2539 C CA . GLU B 1 67 ? -0.065 -20.078 5.973 1 98.56 67 GLU B CA 1
ATOM 2540 C C . GLU B 1 67 ? 0.726 -18.781 5.762 1 98.56 67 GLU B C 1
ATOM 2542 O O . GLU B 1 67 ? 1.879 -18.688 6.188 1 98.56 67 GLU B O 1
ATOM 2547 N N . LEU B 1 68 ? 0.073 -17.766 5.207 1 98.69 68 LEU B N 1
ATOM 2548 C CA . LEU B 1 68 ? 0.754 -16.562 4.738 1 98.69 68 LEU B CA 1
ATOM 2549 C C . LEU B 1 68 ? 1.348 -15.789 5.906 1 98.69 68 LEU B C 1
ATOM 2551 O O . LEU B 1 68 ? 2.322 -15.055 5.734 1 98.69 68 LEU B O 1
ATOM 2555 N N . GLU B 1 69 ? 0.806 -15.969 7.129 1 98.38 69 GLU B N 1
ATOM 2556 C CA . GLU B 1 69 ? 1.287 -15.219 8.281 1 98.38 69 GLU B CA 1
ATOM 2557 C C . GLU B 1 69 ? 2.436 -15.953 8.977 1 98.38 69 GLU B C 1
ATOM 2559 O O . GLU B 1 69 ? 2.936 -15.492 10.008 1 98.38 69 GLU B O 1
ATOM 2564 N N . SER B 1 70 ? 2.865 -17.094 8.422 1 98.69 70 SER B N 1
ATOM 2565 C CA . SER B 1 70 ? 3.906 -17.891 9.055 1 98.69 70 SER B CA 1
ATOM 2566 C C . SER B 1 70 ? 5.031 -18.203 8.078 1 98.69 70 SER B C 1
ATOM 2568 O O . SER B 1 70 ? 4.863 -19.031 7.172 1 98.69 70 SER B O 1
ATOM 2570 N N . ASP B 1 71 ? 6.184 -17.656 8.367 1 98.56 71 ASP B N 1
ATOM 2571 C CA . ASP B 1 71 ? 7.344 -17.906 7.52 1 98.56 71 ASP B CA 1
ATOM 2572 C C . ASP B 1 71 ? 7.754 -19.375 7.578 1 98.56 71 ASP B C 1
ATOM 2574 O O . ASP B 1 71 ? 8.211 -19.938 6.578 1 98.56 71 ASP B O 1
ATOM 2578 N N . GLU B 1 72 ? 7.59 -19.906 8.695 1 98.56 72 GLU B N 1
ATOM 2579 C CA . GLU B 1 72 ? 7.887 -21.328 8.844 1 98.56 72 GLU B CA 1
ATOM 2580 C C . GLU B 1 72 ? 6.973 -22.188 7.965 1 98.56 72 GLU B C 1
ATOM 2582 O O . GLU B 1 72 ? 7.43 -23.125 7.305 1 98.56 72 GLU B O 1
ATOM 2587 N N . SER B 1 73 ? 5.684 -21.875 7.984 1 98.81 73 SER B N 1
ATOM 2588 C CA . SER B 1 73 ? 4.727 -22.578 7.141 1 98.81 73 SER B CA 1
ATOM 2589 C C . SER B 1 73 ? 5.082 -22.438 5.664 1 98.81 73 SER B C 1
ATOM 2591 O O . SER B 1 73 ? 5.035 -23.422 4.918 1 98.81 73 SER B O 1
ATOM 2593 N N . ILE B 1 74 ? 5.52 -21.281 5.23 1 98.88 74 ILE B N 1
ATOM 2594 C CA . ILE B 1 74 ? 5.867 -21.016 3.838 1 98.88 74 ILE B CA 1
ATOM 2595 C C . ILE B 1 74 ? 7.117 -21.812 3.459 1 98.88 74 ILE B C 1
ATOM 2597 O O . ILE B 1 74 ? 7.172 -22.422 2.393 1 98.88 74 ILE B O 1
ATOM 2601 N N . ALA B 1 75 ? 8.062 -21.797 4.332 1 98.75 75 ALA B N 1
ATOM 2602 C CA . ALA B 1 75 ? 9.289 -22.562 4.082 1 98.75 75 ALA B CA 1
ATOM 2603 C C . ALA B 1 75 ? 8.992 -24.047 3.959 1 98.75 75 ALA B C 1
ATOM 2605 O O . ALA B 1 75 ? 9.539 -24.719 3.08 1 98.75 75 ALA B O 1
ATOM 2606 N N . LYS B 1 76 ? 8.156 -24.562 4.812 1 98.81 76 LYS B N 1
ATOM 2607 C CA . LYS B 1 76 ? 7.785 -25.984 4.77 1 98.81 76 LYS B CA 1
ATOM 2608 C C . LYS B 1 76 ? 7.031 -26.312 3.486 1 98.81 76 LYS B C 1
ATOM 2610 O O . LYS B 1 76 ? 7.184 -27.406 2.934 1 98.81 76 LYS B O 1
ATOM 2615 N N . ALA B 1 77 ? 6.188 -25.391 3.105 1 98.94 77 ALA B N 1
ATOM 2616 C CA . ALA B 1 77 ? 5.496 -25.578 1.834 1 98.94 77 ALA B CA 1
ATOM 2617 C C . ALA B 1 77 ? 6.488 -25.719 0.682 1 98.94 77 ALA B C 1
ATOM 2619 O O . ALA B 1 77 ? 6.32 -26.562 -0.196 1 98.94 77 ALA B O 1
ATOM 2620 N N . PHE B 1 78 ? 7.492 -24.859 0.666 1 98.88 78 PHE B N 1
ATOM 2621 C CA . PHE B 1 78 ? 8.531 -24.922 -0.359 1 98.88 78 PHE B CA 1
ATOM 2622 C C . PHE B 1 78 ? 9.211 -26.281 -0.35 1 98.88 78 PHE B C 1
ATOM 2624 O O . PHE B 1 78 ? 9.414 -26.891 -1.403 1 98.88 78 PHE B O 1
ATOM 2631 N N . GLU B 1 79 ? 9.555 -26.719 0.82 1 98.81 79 GLU B N 1
ATOM 2632 C CA . GLU B 1 79 ? 10.211 -28.016 0.944 1 98.81 79 GLU B CA 1
ATOM 2633 C C . GLU B 1 79 ? 9.32 -29.141 0.406 1 98.81 79 GLU B C 1
ATOM 2635 O O . GLU B 1 79 ? 9.797 -30.031 -0.304 1 98.81 79 GLU B O 1
ATOM 2640 N N . ALA B 1 80 ? 8.078 -29.094 0.724 1 98.75 80 ALA B N 1
ATOM 2641 C CA . ALA B 1 80 ? 7.129 -30.109 0.294 1 98.75 80 ALA B CA 1
ATOM 2642 C C . ALA B 1 80 ? 6.996 -30.125 -1.226 1 98.75 80 ALA B C 1
ATOM 2644 O O . ALA B 1 80 ? 6.973 -31.203 -1.84 1 98.75 80 ALA B O 1
ATOM 2645 N N . VAL B 1 81 ? 6.957 -28.969 -1.85 1 98.81 81 VAL B N 1
ATOM 2646 C CA . VAL B 1 81 ? 6.766 -28.859 -3.293 1 98.81 81 VAL B CA 1
ATOM 2647 C C . VAL B 1 81 ? 8.062 -29.219 -4.012 1 98.81 81 VAL B C 1
ATOM 2649 O O . VAL B 1 81 ? 8.047 -30 -4.969 1 98.81 81 VAL B O 1
ATOM 2652 N N . SER B 1 82 ? 9.195 -28.703 -3.475 1 98.62 82 SER B N 1
ATOM 2653 C CA . SER B 1 82 ? 10.484 -28.906 -4.137 1 98.62 82 SER B CA 1
ATOM 2654 C C . SER B 1 82 ? 10.93 -30.359 -4.035 1 98.62 82 SER B C 1
ATOM 2656 O O . SER B 1 82 ? 11.766 -30.812 -4.816 1 98.62 82 SER B O 1
ATOM 2658 N N . ALA B 1 83 ? 10.414 -31.094 -3.107 1 98.44 83 ALA B N 1
ATOM 2659 C CA . ALA B 1 83 ? 10.703 -32.531 -2.992 1 98.44 83 ALA B CA 1
ATOM 2660 C C . ALA B 1 83 ? 10.023 -33.312 -4.109 1 98.44 83 ALA B C 1
ATOM 2662 O O . ALA B 1 83 ? 10.414 -34.438 -4.402 1 98.44 83 ALA B O 1
ATOM 2663 N N . LYS B 1 84 ? 9.086 -32.688 -4.766 1 98.12 84 LYS B N 1
ATOM 2664 C CA . LYS B 1 84 ? 8.258 -33.438 -5.719 1 98.12 84 LYS B CA 1
ATOM 2665 C C . LYS B 1 84 ? 8.5 -32.969 -7.145 1 98.12 84 LYS B C 1
ATOM 2667 O O . LYS B 1 84 ? 8.305 -33.719 -8.102 1 98.12 84 LYS B O 1
ATOM 2672 N N . VAL B 1 85 ? 8.844 -31.75 -7.277 1 98.19 85 VAL B N 1
ATOM 2673 C CA . VAL B 1 85 ? 9.031 -31.188 -8.609 1 98.19 85 VAL B CA 1
ATOM 2674 C C . VAL B 1 85 ? 10.289 -30.312 -8.633 1 98.19 85 VAL B C 1
ATOM 2676 O O . VAL B 1 85 ? 10.734 -29.828 -7.594 1 98.19 85 VAL B O 1
ATOM 2679 N N . ASP B 1 86 ? 10.828 -30.062 -9.828 1 97.69 86 ASP B N 1
ATOM 2680 C CA . ASP B 1 86 ? 12.062 -29.297 -9.961 1 97.69 86 ASP B CA 1
ATOM 2681 C C . ASP B 1 86 ? 11.781 -27.906 -10.5 1 97.69 86 ASP B C 1
ATOM 2683 O O . ASP B 1 86 ? 12.695 -27.094 -10.68 1 97.69 86 ASP B O 1
ATOM 2687 N N . ARG B 1 87 ? 10.484 -27.703 -10.852 1 98.44 87 ARG B N 1
ATOM 2688 C CA . ARG B 1 87 ? 10.062 -26.391 -11.328 1 98.44 87 ARG B CA 1
ATOM 2689 C C . ARG B 1 87 ? 8.586 -26.141 -11.023 1 98.44 87 ARG B C 1
ATOM 2691 O O . ARG B 1 87 ? 7.844 -27.094 -10.727 1 98.44 87 ARG B O 1
ATOM 2698 N N . ILE B 1 88 ? 8.211 -24.922 -11 1 98.62 88 ILE B N 1
ATOM 2699 C CA . ILE B 1 88 ? 6.828 -24.453 -11.055 1 98.62 88 ILE B CA 1
ATOM 2700 C C . ILE B 1 88 ? 6.625 -23.594 -12.305 1 98.62 88 ILE B C 1
ATOM 2702 O O . ILE B 1 88 ? 7.477 -22.766 -12.633 1 98.62 88 ILE B O 1
ATOM 2706 N N . ASP B 1 89 ? 5.516 -23.859 -12.969 1 98.81 89 ASP B N 1
ATOM 2707 C CA . ASP B 1 89 ? 5.27 -23.109 -14.195 1 98.81 89 ASP B CA 1
ATOM 2708 C C . ASP B 1 89 ? 4.422 -21.875 -13.922 1 98.81 89 ASP B C 1
ATOM 2710 O O . ASP B 1 89 ? 4.582 -20.844 -14.586 1 98.81 89 ASP B O 1
ATOM 2714 N N . THR B 1 90 ? 3.51 -21.984 -13.016 1 98.94 90 THR B N 1
ATOM 2715 C CA . THR B 1 90 ? 2.672 -20.859 -12.648 1 98.94 90 THR B CA 1
ATOM 2716 C C . THR B 1 90 ? 2.479 -20.781 -11.133 1 98.94 90 THR B C 1
ATOM 2718 O O . THR B 1 90 ? 2.143 -21.797 -10.5 1 98.94 90 THR B O 1
ATOM 2721 N N . LEU B 1 91 ? 2.781 -19.688 -10.531 1 98.94 91 LEU B N 1
ATOM 2722 C CA . LEU B 1 91 ? 2.441 -19.375 -9.148 1 98.94 91 LEU B CA 1
ATOM 2723 C C . LEU B 1 91 ? 1.28 -18.391 -9.086 1 98.94 91 LEU B C 1
ATOM 2725 O O . LEU B 1 91 ? 1.382 -17.266 -9.594 1 98.94 91 LEU B O 1
ATOM 2729 N N . VAL B 1 92 ? 0.136 -18.812 -8.555 1 98.94 92 VAL B N 1
ATOM 2730 C CA . VAL B 1 92 ? -1.038 -17.969 -8.367 1 98.94 92 VAL B CA 1
ATOM 2731 C C . VAL B 1 92 ? -1.164 -17.578 -6.902 1 98.94 92 VAL B C 1
ATOM 2733 O O . VAL B 1 92 ? -1.659 -18.344 -6.082 1 98.94 92 VAL B O 1
ATOM 2736 N N . ASN B 1 93 ? -0.737 -16.391 -6.617 1 98.94 93 ASN B N 1
ATOM 2737 C CA . ASN B 1 93 ? -0.957 -15.797 -5.297 1 98.94 93 ASN B CA 1
ATOM 2738 C C . ASN B 1 93 ? -2.402 -15.344 -5.121 1 98.94 93 ASN B C 1
ATOM 2740 O O . ASN B 1 93 ? -2.709 -14.164 -5.301 1 98.94 93 ASN B O 1
ATOM 2744 N N . ASN B 1 94 ? -3.213 -16.281 -4.723 1 98.75 94 ASN B N 1
ATOM 2745 C CA . ASN B 1 94 ? -4.648 -16.031 -4.629 1 98.75 94 ASN B CA 1
ATOM 2746 C C . ASN B 1 94 ? -5.074 -15.75 -3.189 1 98.75 94 ASN B C 1
ATOM 2748 O O . ASN B 1 94 ? -6.027 -15.008 -2.955 1 98.75 94 ASN B O 1
ATOM 2752 N N . ALA B 1 95 ? -4.363 -16.344 -2.234 1 98.31 95 ALA B N 1
ATOM 2753 C CA . ALA B 1 95 ? -4.762 -16.203 -0.836 1 98.31 95 ALA B CA 1
ATOM 2754 C C . ALA B 1 95 ? -4.812 -14.734 -0.422 1 98.31 95 ALA B C 1
ATOM 2756 O O . ALA B 1 95 ? -3.947 -13.945 -0.808 1 98.31 95 ALA B O 1
ATOM 2757 N N . GLY B 1 96 ? -5.785 -14.352 0.272 1 96.75 96 GLY B N 1
ATOM 2758 C CA . GLY B 1 96 ? -5.984 -13.008 0.787 1 96.75 96 GLY B CA 1
ATOM 2759 C C . GLY B 1 96 ? -7.172 -12.898 1.728 1 96.75 96 GLY B C 1
ATOM 2760 O O . GLY B 1 96 ? -7.879 -13.883 1.956 1 96.75 96 GLY B O 1
ATOM 2761 N N . ALA B 1 97 ? -7.312 -11.742 2.324 1 96.19 97 ALA B N 1
ATOM 2762 C CA . ALA B 1 97 ? -8.383 -11.547 3.301 1 96.19 97 ALA B CA 1
ATOM 2763 C C . ALA B 1 97 ? -8.703 -10.062 3.471 1 96.19 97 ALA B C 1
ATOM 2765 O O . ALA B 1 97 ? -7.91 -9.203 3.09 1 96.19 97 ALA B O 1
ATOM 2766 N N . ALA B 1 98 ? -9.867 -9.781 3.836 1 96.31 98 ALA B N 1
ATOM 2767 C CA . ALA B 1 98 ? -10.328 -8.469 4.277 1 96.31 98 ALA B CA 1
ATOM 2768 C C . ALA B 1 98 ? -10.805 -8.508 5.727 1 96.31 98 ALA B C 1
ATOM 2770 O O . ALA B 1 98 ? -11.461 -9.477 6.141 1 96.31 98 ALA B O 1
ATOM 2771 N N . PHE B 1 99 ? -10.484 -7.484 6.488 1 97.25 99 PHE B N 1
ATOM 2772 C CA . PHE B 1 99 ? -10.812 -7.504 7.906 1 97.25 99 PHE B CA 1
ATOM 2773 C C . PHE B 1 99 ? -11.664 -6.297 8.289 1 97.25 99 PHE B C 1
ATOM 2775 O O . PHE B 1 99 ? -12.117 -6.188 9.422 1 97.25 99 PHE B O 1
ATOM 2782 N N . ASP B 1 100 ? -11.883 -5.375 7.301 1 96.69 100 ASP B N 1
ATOM 2783 C CA . ASP B 1 100 ? -12.711 -4.195 7.531 1 96.69 100 ASP B CA 1
ATOM 2784 C C . ASP B 1 100 ? -14.172 -4.582 7.766 1 96.69 100 ASP B C 1
ATOM 2786 O O . ASP B 1 100 ? -14.641 -5.602 7.246 1 96.69 100 ASP B O 1
ATOM 2790 N N . THR B 1 101 ? -14.875 -3.773 8.531 1 93.75 101 THR B N 1
ATOM 2791 C CA . THR B 1 101 ? -16.328 -3.895 8.641 1 93.75 101 THR B CA 1
ATOM 2792 C C . THR B 1 101 ? -17.016 -3.014 7.602 1 93.75 101 THR B C 1
ATOM 2794 O O . THR B 1 101 ? -16.359 -2.342 6.809 1 93.75 101 THR B O 1
ATOM 2797 N N . THR B 1 102 ? -18.344 -3.064 7.559 1 89.38 102 THR B N 1
ATOM 2798 C CA . THR B 1 102 ? -19.094 -2.25 6.617 1 89.38 102 THR B CA 1
ATOM 2799 C C . THR B 1 102 ? -19.344 -0.853 7.18 1 89.38 102 THR B C 1
ATOM 2801 O O . THR B 1 102 ? -20.172 -0.101 6.66 1 89.38 102 THR B O 1
ATOM 2804 N N . ASP B 1 103 ? -18.672 -0.529 8.305 1 93.81 103 ASP B N 1
ATOM 2805 C CA . ASP B 1 103 ? -18.844 0.765 8.953 1 93.81 103 ASP B CA 1
ATOM 2806 C C . ASP B 1 103 ? -17.5 1.384 9.32 1 93.81 103 ASP B C 1
ATOM 2808 O O . ASP B 1 103 ? -16.844 0.952 10.266 1 93.81 103 ASP B O 1
ATOM 2812 N N . PHE B 1 104 ? -17.172 2.488 8.617 1 96.31 104 PHE B N 1
ATOM 2813 C CA . PHE B 1 104 ? -15.906 3.172 8.82 1 96.31 104 PHE B CA 1
ATOM 2814 C C . PHE B 1 104 ? -15.758 3.615 10.266 1 96.31 104 PHE B C 1
ATOM 2816 O O . PHE B 1 104 ? -14.672 3.49 10.852 1 96.31 104 PHE B O 1
ATOM 2823 N N . ALA B 1 105 ? -16.781 4.145 10.836 1 95.12 105 ALA B N 1
ATOM 2824 C CA . ALA B 1 105 ? -16.734 4.637 12.211 1 95.12 105 ALA B CA 1
ATOM 2825 C C . ALA B 1 105 ? -16.359 3.518 13.18 1 95.12 105 ALA B C 1
ATOM 2827 O O . ALA B 1 105 ? -15.648 3.744 14.156 1 95.12 105 ALA B O 1
ATOM 2828 N N . ASN B 1 106 ? -16.844 2.311 12.875 1 95.12 106 ASN B N 1
ATOM 2829 C CA . ASN B 1 106 ? -16.516 1.15 13.695 1 95.12 106 ASN B CA 1
ATOM 2830 C C . ASN B 1 106 ? -15.055 0.731 13.5 1 95.12 106 ASN B C 1
ATOM 2832 O O . ASN B 1 106 ? -14.414 0.246 14.438 1 95.12 106 ASN B O 1
ATOM 2836 N N . ASP B 1 107 ? -14.523 0.88 12.328 1 97.19 107 ASP B N 1
ATOM 2837 C CA . ASP B 1 107 ? -13.172 0.436 12 1 97.19 107 ASP B CA 1
ATOM 2838 C C . ASP B 1 107 ? -12.125 1.331 12.656 1 97.19 107 ASP B C 1
ATOM 2840 O O . ASP B 1 107 ? -11.008 0.883 12.945 1 97.19 107 ASP B O 1
ATOM 2844 N N . VAL B 1 108 ? -12.469 2.568 12.93 1 96.5 108 VAL B N 1
ATOM 2845 C CA . VAL B 1 108 ? -11.516 3.547 13.438 1 96.5 108 VAL B CA 1
ATOM 2846 C C . VAL B 1 108 ? -10.953 3.07 14.773 1 96.5 108 VAL B C 1
ATOM 2848 O O . VAL B 1 108 ? -9.742 3.152 15.008 1 96.5 108 VAL B O 1
ATOM 2851 N N . SER B 1 109 ? -11.781 2.477 15.648 1 95.62 109 SER B N 1
ATOM 2852 C CA . SER B 1 109 ? -11.359 2.057 16.984 1 95.62 109 SER B CA 1
ATOM 2853 C C . SER B 1 109 ? -10.484 0.806 16.922 1 95.62 109 SER B C 1
ATOM 2855 O O . SER B 1 109 ? -9.805 0.466 17.891 1 95.62 109 SER B O 1
ATOM 2857 N N . ASN B 1 110 ? -10.461 0.117 15.766 1 97.19 110 ASN B N 1
ATOM 2858 C CA . ASN B 1 110 ? -9.68 -1.104 15.594 1 97.19 110 ASN B CA 1
ATOM 2859 C C . ASN B 1 110 ? -8.758 -1.011 14.375 1 97.19 110 ASN B C 1
ATOM 2861 O O . ASN B 1 110 ? -8.383 -2.031 13.797 1 97.19 110 ASN B O 1
ATOM 2865 N N . ALA B 1 111 ? -8.445 0.128 14.047 1 98.5 111 ALA B N 1
ATOM 2866 C CA . ALA B 1 111 ? -7.762 0.396 12.781 1 98.5 111 ALA B CA 1
ATOM 2867 C C . ALA B 1 111 ? -6.418 -0.324 12.719 1 98.5 111 ALA B C 1
ATOM 2869 O O . ALA B 1 111 ? -6.078 -0.929 11.703 1 98.5 111 ALA B O 1
ATOM 2870 N N . ARG B 1 112 ? -5.656 -0.284 13.828 1 98.81 112 ARG B N 1
ATOM 2871 C CA . ARG B 1 112 ? -4.32 -0.871 13.781 1 98.81 112 ARG B CA 1
ATOM 2872 C C . ARG B 1 112 ? -4.395 -2.371 13.523 1 98.81 112 ARG B C 1
ATOM 2874 O O . ARG B 1 112 ? -3.627 -2.904 12.719 1 98.81 112 ARG B O 1
ATOM 2881 N N . THR B 1 113 ? -5.285 -3.025 14.172 1 98.62 113 THR B N 1
ATOM 2882 C CA . THR B 1 113 ? -5.461 -4.457 13.961 1 98.62 113 THR B CA 1
ATOM 2883 C C . THR B 1 113 ? -5.91 -4.746 12.531 1 98.62 113 THR B C 1
ATOM 2885 O O . THR B 1 113 ? -5.336 -5.609 11.859 1 98.62 113 THR B O 1
ATOM 2888 N N . ILE B 1 114 ? -6.871 -4.027 12.031 1 98.75 114 ILE B N 1
ATOM 2889 C CA . ILE B 1 114 ? -7.461 -4.238 10.711 1 98.75 114 ILE B CA 1
ATOM 2890 C C . ILE B 1 114 ? -6.406 -4.008 9.633 1 98.75 114 ILE B C 1
ATOM 2892 O O . ILE B 1 114 ? -6.188 -4.871 8.773 1 98.75 114 ILE B O 1
ATOM 2896 N N . PHE B 1 115 ? -5.703 -2.875 9.727 1 98.88 115 PHE B N 1
ATOM 2897 C CA . PHE B 1 115 ? -4.727 -2.502 8.711 1 98.88 115 PHE B CA 1
ATOM 2898 C C . PHE B 1 115 ? -3.551 -3.473 8.703 1 98.88 115 PHE B C 1
ATOM 2900 O O . PHE B 1 115 ? -3.188 -4.008 7.656 1 98.88 115 PHE B O 1
ATOM 2907 N N . ASN B 1 116 ? -2.975 -3.689 9.875 1 98.88 116 ASN B N 1
ATOM 290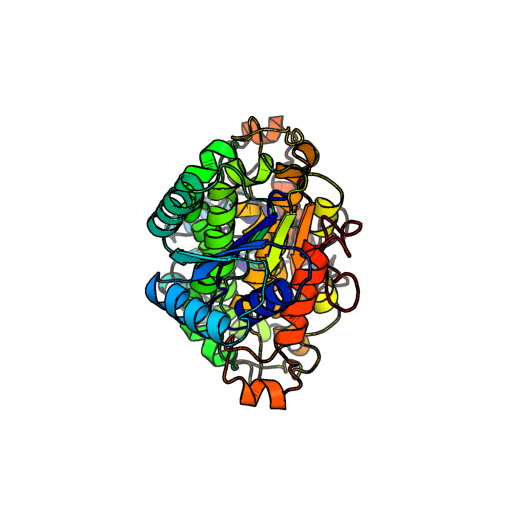8 C CA . ASN B 1 116 ? -1.749 -4.477 9.938 1 98.88 116 ASN B CA 1
ATOM 2909 C C . ASN B 1 116 ? -2.004 -5.938 9.586 1 98.88 116 ASN B C 1
ATOM 2911 O O . ASN B 1 116 ? -1.165 -6.586 8.953 1 98.88 116 ASN B O 1
ATOM 2915 N N . LYS B 1 117 ? -3.113 -6.445 9.984 1 98.81 117 LYS B N 1
ATOM 2916 C CA . LYS B 1 117 ? -3.424 -7.828 9.633 1 98.81 117 LYS B CA 1
ATOM 2917 C C . LYS B 1 117 ? -3.65 -7.969 8.125 1 98.81 117 LYS B C 1
ATOM 2919 O O . LYS B 1 117 ? -3.148 -8.906 7.504 1 98.81 117 LYS B O 1
ATOM 2924 N N . ALA B 1 118 ? -4.434 -7.027 7.539 1 98.81 118 ALA B N 1
ATOM 2925 C CA . ALA B 1 118 ? -4.66 -7.055 6.098 1 98.81 118 ALA B CA 1
ATOM 2926 C C . ALA B 1 118 ? -3.344 -7 5.332 1 98.81 118 ALA B C 1
ATOM 2928 O O . ALA B 1 118 ? -3.145 -7.75 4.371 1 98.81 118 ALA B O 1
ATOM 2929 N N . PHE B 1 119 ? -2.434 -6.168 5.789 1 98.94 119 PHE B N 1
ATOM 2930 C CA . PHE B 1 119 ? -1.161 -6.004 5.094 1 98.94 119 PHE B CA 1
ATOM 2931 C C . PHE B 1 119 ? -0.289 -7.242 5.27 1 98.94 119 PHE B C 1
ATOM 2933 O O . PHE B 1 119 ? 0.342 -7.703 4.312 1 98.94 119 PHE B O 1
ATOM 2940 N N . ASP B 1 120 ? -0.237 -7.762 6.441 1 98.94 120 ASP B N 1
ATOM 2941 C CA . ASP B 1 120 ? 0.581 -8.938 6.73 1 98.94 120 ASP B CA 1
ATOM 2942 C C . ASP B 1 120 ? 0.166 -10.125 5.867 1 98.94 120 ASP B C 1
ATOM 2944 O O . ASP B 1 120 ? 1.018 -10.828 5.32 1 98.94 120 ASP B O 1
ATOM 2948 N N . VAL B 1 121 ? -1.078 -10.305 5.699 1 98.75 121 VAL B N 1
ATOM 2949 C CA . VAL B 1 121 ? -1.603 -11.438 4.941 1 98.75 121 VAL B CA 1
ATOM 2950 C C . VAL B 1 121 ? -1.494 -11.148 3.445 1 98.75 121 VAL B C 1
ATOM 2952 O O . VAL B 1 121 ? -0.852 -11.898 2.709 1 98.75 121 VAL B O 1
ATOM 2955 N N . ASN B 1 122 ? -2.027 -10.031 3.006 1 98.88 122 ASN B N 1
ATOM 2956 C CA . ASN B 1 122 ? -2.24 -9.773 1.586 1 98.88 122 ASN B CA 1
ATOM 2957 C C . ASN B 1 122 ? -0.946 -9.367 0.889 1 98.88 122 ASN B C 1
ATOM 2959 O O . ASN B 1 122 ? -0.799 -9.562 -0.319 1 98.88 122 ASN B O 1
ATOM 2963 N N . VAL B 1 123 ? -0.042 -8.789 1.649 1 98.94 123 VAL B N 1
ATOM 2964 C CA . VAL B 1 123 ? 1.124 -8.195 1.005 1 98.94 123 VAL B CA 1
ATOM 2965 C C . VAL B 1 123 ? 2.391 -8.906 1.472 1 98.94 123 VAL B C 1
ATOM 2967 O O . VAL B 1 123 ? 3.068 -9.57 0.68 1 98.94 123 VAL B O 1
ATOM 2970 N N . THR B 1 124 ? 2.66 -8.875 2.779 1 98.94 124 THR B N 1
ATOM 2971 C CA . THR B 1 124 ? 3.904 -9.414 3.318 1 98.94 124 THR B CA 1
ATOM 2972 C C . THR B 1 124 ? 4 -10.914 3.057 1 98.94 124 THR B C 1
ATOM 2974 O O . THR B 1 124 ? 4.996 -11.391 2.51 1 98.94 124 THR B O 1
ATOM 2977 N N . GLY B 1 125 ? 2.949 -11.625 3.479 1 98.94 125 GLY B N 1
ATOM 2978 C CA . GLY B 1 125 ? 2.939 -13.055 3.256 1 98.94 125 GLY B CA 1
ATOM 2979 C C . GLY B 1 125 ? 3.061 -13.438 1.791 1 98.94 125 GLY B C 1
ATOM 2980 O O . GLY B 1 125 ? 3.801 -14.359 1.442 1 98.94 125 GLY B O 1
ATOM 2981 N N . THR B 1 126 ? 2.361 -12.727 0.927 1 98.94 126 THR B N 1
ATOM 2982 C CA . THR B 1 126 ? 2.385 -12.969 -0.511 1 98.94 126 THR B CA 1
ATOM 2983 C C . THR B 1 126 ? 3.781 -12.719 -1.079 1 98.94 126 THR B C 1
ATOM 2985 O O . THR B 1 126 ? 4.27 -13.5 -1.896 1 98.94 126 THR B O 1
ATOM 2988 N N . HIS B 1 127 ? 4.426 -11.641 -0.638 1 98.94 127 HIS B N 1
ATOM 2989 C CA . HIS B 1 127 ? 5.797 -11.352 -1.033 1 98.94 127 HIS B CA 1
ATOM 2990 C C . HIS B 1 127 ? 6.738 -12.484 -0.627 1 98.94 127 HIS B C 1
ATOM 2992 O O . HIS B 1 127 ? 7.582 -12.906 -1.419 1 98.94 127 HIS B O 1
ATOM 2998 N N . ILE B 1 128 ? 6.586 -12.961 0.544 1 98.94 128 ILE B N 1
ATOM 2999 C CA . ILE B 1 128 ? 7.488 -13.984 1.067 1 98.94 128 ILE B CA 1
ATOM 3000 C C . ILE B 1 128 ? 7.254 -15.305 0.336 1 98.94 128 ILE B C 1
ATOM 3002 O O . ILE B 1 128 ? 8.203 -16.016 -0.001 1 98.94 128 ILE B O 1
ATOM 3006 N N . VAL B 1 129 ? 5.988 -15.641 0.057 1 98.94 129 VAL B N 1
ATOM 3007 C CA . VAL B 1 129 ? 5.695 -16.828 -0.753 1 98.94 129 VAL B CA 1
ATOM 3008 C C . VAL B 1 129 ? 6.391 -16.703 -2.107 1 98.94 129 VAL B C 1
ATOM 3010 O O . VAL B 1 129 ? 7.062 -17.641 -2.551 1 98.94 129 VAL B O 1
ATOM 3013 N N . THR B 1 130 ? 6.262 -15.578 -2.76 1 98.94 130 THR B N 1
ATOM 3014 C CA . THR B 1 130 ? 6.828 -15.367 -4.086 1 98.94 130 THR B CA 1
ATOM 3015 C C . THR B 1 130 ? 8.344 -15.516 -4.055 1 98.94 130 THR B C 1
ATOM 3017 O O . THR B 1 130 ? 8.922 -16.234 -4.883 1 98.94 130 THR B O 1
ATOM 3020 N N . ALA B 1 131 ? 8.984 -14.867 -3.055 1 98.81 131 ALA B N 1
ATOM 3021 C CA . ALA B 1 131 ? 10.438 -14.945 -2.934 1 98.81 131 ALA B CA 1
ATOM 3022 C C . ALA B 1 131 ? 10.883 -16.391 -2.691 1 98.81 131 ALA B C 1
ATOM 3024 O O . ALA B 1 131 ? 11.891 -16.828 -3.242 1 98.81 131 ALA B O 1
ATOM 3025 N N . THR B 1 132 ? 10.141 -17.062 -1.884 1 98.81 132 THR B N 1
ATOM 3026 C CA . THR B 1 132 ? 10.477 -18.438 -1.496 1 98.81 132 THR B CA 1
ATOM 3027 C C . THR B 1 132 ? 10.375 -19.375 -2.691 1 98.81 132 THR B C 1
ATOM 3029 O O . THR B 1 132 ? 11.188 -20.281 -2.842 1 98.81 132 THR B O 1
ATOM 3032 N N . PHE B 1 133 ? 9.461 -19.156 -3.615 1 98.88 133 PHE B N 1
ATOM 3033 C CA . PHE B 1 133 ? 9.203 -20.094 -4.699 1 98.88 133 PHE B CA 1
ATOM 3034 C C . PHE B 1 133 ? 9.828 -19.609 -6 1 98.88 133 PHE B C 1
ATOM 3036 O O . PHE B 1 133 ? 9.82 -20.328 -7.004 1 98.88 133 PHE B O 1
ATOM 3043 N N . ALA B 1 134 ? 10.422 -18.422 -6.008 1 98.81 134 ALA B N 1
ATOM 3044 C CA . ALA B 1 134 ? 11.031 -17.828 -7.199 1 98.81 134 ALA B CA 1
ATOM 3045 C C . ALA B 1 134 ? 12.07 -18.766 -7.809 1 98.81 134 ALA B C 1
ATOM 3047 O O . ALA B 1 134 ? 12.117 -18.938 -9.031 1 98.81 134 ALA B O 1
ATOM 3048 N N . PRO B 1 135 ? 12.883 -19.469 -6.992 1 98.5 135 PRO B N 1
ATOM 3049 C CA . PRO B 1 135 ? 13.891 -20.359 -7.574 1 98.5 135 PRO B CA 1
ATOM 3050 C C . PRO B 1 135 ? 13.289 -21.484 -8.414 1 98.5 135 PRO B C 1
ATOM 3052 O O . PRO B 1 135 ? 13.898 -21.922 -9.391 1 98.5 135 PRO B O 1
ATOM 3055 N N . LEU B 1 136 ? 12.109 -21.938 -8.078 1 98.81 136 LEU B N 1
ATOM 3056 C CA . LEU B 1 136 ? 11.43 -22.969 -8.867 1 98.81 136 LEU B CA 1
ATOM 3057 C C . LEU B 1 136 ? 10.742 -22.359 -10.078 1 98.81 136 LEU B C 1
ATOM 3059 O O . LEU B 1 136 ? 10.664 -22.984 -11.133 1 98.81 136 LEU B O 1
ATOM 3063 N N . LEU B 1 137 ? 10.25 -21.156 -9.906 1 98.88 137 LEU B N 1
ATOM 3064 C CA . LEU B 1 137 ? 9.484 -20.5 -10.961 1 98.88 137 LEU B CA 1
ATOM 3065 C C . LEU B 1 137 ? 10.367 -20.172 -12.156 1 98.88 137 LEU B C 1
ATOM 3067 O O . LEU B 1 137 ? 9.977 -20.391 -13.305 1 98.88 137 LEU B O 1
ATOM 3071 N N . ILE B 1 138 ? 11.625 -19.703 -11.906 1 98.69 138 ILE B N 1
ATOM 3072 C CA . ILE B 1 138 ? 12.484 -19.203 -12.977 1 98.69 138 ILE B CA 1
ATOM 3073 C C . ILE B 1 138 ? 13.055 -20.391 -13.766 1 98.69 138 ILE B C 1
ATOM 3075 O O . ILE B 1 138 ? 13.695 -20.188 -14.805 1 98.69 138 ILE B O 1
ATOM 3079 N N . LYS B 1 139 ? 12.789 -21.625 -13.305 1 98.56 139 LYS B N 1
ATOM 3080 C CA . LYS B 1 139 ? 13.25 -22.812 -14.008 1 98.56 139 LYS B CA 1
ATOM 3081 C C . LYS B 1 139 ? 12.258 -23.234 -15.086 1 98.56 139 LYS B C 1
ATOM 3083 O O . LYS B 1 139 ? 12.57 -24.078 -15.93 1 98.56 139 LYS B O 1
ATOM 3088 N N . SER B 1 140 ? 11.109 -22.641 -15.109 1 98.38 140 SER B N 1
ATOM 3089 C CA . SER B 1 140 ? 10.07 -22.969 -16.078 1 98.38 140 SER B CA 1
ATOM 3090 C C . SER B 1 140 ? 10.391 -22.375 -17.453 1 98.38 140 SER B C 1
ATOM 3092 O O . SER B 1 140 ? 10.969 -21.297 -17.547 1 98.38 140 SER B O 1
ATOM 3094 N N . ALA B 1 141 ? 9.938 -23.062 -18.516 1 97 141 ALA B N 1
ATOM 3095 C CA . ALA B 1 141 ? 10.102 -22.562 -19.875 1 97 141 ALA B CA 1
ATOM 3096 C C . ALA B 1 141 ? 9.047 -21.5 -20.203 1 97 141 ALA B C 1
ATOM 3098 O O . ALA B 1 141 ? 9.234 -20.703 -21.125 1 97 141 ALA B O 1
ATOM 3099 N N . SER B 1 142 ? 8 -21.516 -19.5 1 96.56 142 SER B N 1
ATOM 3100 C CA . SER B 1 142 ? 6.93 -20.547 -19.703 1 96.56 142 SER B CA 1
ATOM 3101 C C . SER B 1 142 ? 6.316 -20.125 -18.375 1 96.56 142 SER B C 1
ATOM 3103 O O . SER B 1 142 ? 5.141 -20.375 -18.109 1 96.56 142 SER B O 1
ATOM 3105 N N . PRO B 1 143 ? 7.102 -19.453 -17.531 1 98.69 143 PRO B N 1
ATOM 3106 C CA . PRO B 1 143 ? 6.68 -19.125 -16.172 1 98.69 143 PRO B CA 1
ATOM 3107 C C . PRO B 1 143 ? 5.676 -17.969 -16.125 1 98.69 143 PRO B C 1
ATOM 3109 O O . PRO B 1 143 ? 5.773 -17.031 -16.906 1 98.69 143 PRO B O 1
ATOM 3112 N N . ARG B 1 144 ? 4.652 -18.109 -15.273 1 98.88 144 ARG B N 1
ATOM 3113 C CA . ARG B 1 144 ? 3.678 -17.047 -15 1 98.88 144 ARG B CA 1
ATOM 3114 C C . ARG B 1 144 ? 3.527 -16.828 -13.5 1 98.88 144 ARG B C 1
ATOM 3116 O O . ARG B 1 144 ? 3.559 -17.766 -12.711 1 98.88 144 ARG B O 1
ATOM 3123 N N . LEU B 1 145 ? 3.422 -15.625 -13.117 1 98.94 145 LEU B N 1
ATOM 3124 C CA . LEU B 1 145 ? 3.266 -15.172 -11.734 1 98.94 145 LEU B CA 1
ATOM 3125 C C . LEU B 1 145 ? 2.053 -14.258 -11.602 1 98.94 145 LEU B C 1
ATOM 3127 O O . LEU B 1 145 ? 2.023 -13.164 -12.172 1 98.94 145 LEU B O 1
ATOM 3131 N N . LEU B 1 146 ? 1.009 -14.766 -10.914 1 98.94 146 LEU B N 1
ATOM 3132 C CA . LEU B 1 146 ? -0.243 -14.031 -10.789 1 98.94 146 LEU B CA 1
ATOM 3133 C C . LEU B 1 146 ? -0.458 -13.57 -9.344 1 98.94 146 LEU B C 1
ATOM 3135 O O . LEU B 1 146 ? -0.276 -14.344 -8.406 1 98.94 146 LEU B O 1
ATOM 3139 N N . PHE B 1 147 ? -0.773 -12.32 -9.18 1 98.94 147 PHE B N 1
ATOM 3140 C CA . PHE B 1 147 ? -1.187 -11.758 -7.902 1 98.94 147 PHE B CA 1
ATOM 3141 C C . PHE B 1 147 ? -2.662 -11.383 -7.93 1 98.94 147 PHE B C 1
ATOM 3143 O O . PHE B 1 147 ? -3.084 -10.562 -8.742 1 98.94 147 PHE B O 1
ATOM 3150 N N . LEU B 1 148 ? -3.473 -11.953 -7.059 1 98.75 148 LEU B N 1
ATOM 3151 C CA . LEU B 1 148 ? -4.875 -11.562 -6.984 1 98.75 148 LEU B CA 1
ATOM 3152 C C . LEU B 1 148 ? -5.039 -10.266 -6.191 1 98.75 148 LEU B C 1
ATOM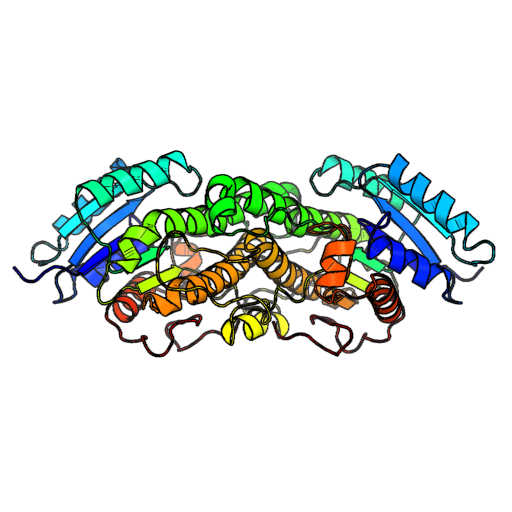 3154 O O . LEU B 1 148 ? -4.887 -10.266 -4.969 1 98.75 148 LEU B O 1
ATOM 3158 N N . THR B 1 149 ? -5.324 -9.242 -6.922 1 98.62 149 THR B N 1
ATOM 3159 C CA . THR B 1 149 ? -5.578 -7.938 -6.312 1 98.62 149 THR B CA 1
ATOM 3160 C C . THR B 1 149 ? -7.078 -7.652 -6.254 1 98.62 149 THR B C 1
ATOM 3162 O O . THR B 1 149 ? -7.859 -8.516 -5.848 1 98.62 149 THR B O 1
ATOM 3165 N N . SER B 1 150 ? -7.508 -6.414 -6.547 1 97.25 150 SER B N 1
ATOM 3166 C CA . SER B 1 150 ? -8.914 -6.039 -6.41 1 97.25 150 SER B CA 1
ATOM 3167 C C . SER B 1 150 ? -9.242 -4.828 -7.277 1 97.25 150 SER B C 1
ATOM 3169 O O . SER B 1 150 ? -8.383 -3.979 -7.523 1 97.25 150 SER B O 1
ATOM 3171 N N . GLY B 1 151 ? -10.484 -4.867 -7.699 1 95.69 151 GLY B N 1
ATOM 3172 C CA . GLY B 1 151 ? -10.992 -3.658 -8.336 1 95.69 151 GLY B CA 1
ATOM 3173 C C . GLY B 1 151 ? -10.961 -2.445 -7.422 1 95.69 151 GLY B C 1
ATOM 3174 O O . GLY B 1 151 ? -11.039 -1.309 -7.891 1 95.69 151 GLY B O 1
ATOM 3175 N N . LEU B 1 152 ? -10.797 -2.639 -6.148 1 96.44 152 LEU B N 1
ATOM 3176 C CA . LEU B 1 152 ? -10.789 -1.569 -5.156 1 96.44 152 LEU B CA 1
ATOM 3177 C C . LEU B 1 152 ? -9.391 -0.977 -5.008 1 96.44 152 LEU B C 1
ATOM 3179 O O . LEU B 1 152 ? -9.195 -0.01 -4.266 1 96.44 152 LEU B O 1
ATOM 3183 N N . SER B 1 153 ? -8.406 -1.481 -5.773 1 98.06 153 SER B N 1
ATOM 3184 C CA . SER B 1 153 ? -7.012 -1.096 -5.562 1 98.06 153 SER B CA 1
ATOM 3185 C C . SER B 1 153 ? -6.586 -0.003 -6.539 1 98.06 153 SER B C 1
ATOM 3187 O O . SER B 1 153 ? -5.418 0.379 -6.578 1 98.06 153 SER B O 1
ATOM 3189 N N . THR B 1 154 ? -7.516 0.525 -7.391 1 98 154 THR B N 1
ATOM 3190 C CA . THR B 1 154 ? -7.191 1.505 -8.422 1 98 154 THR B CA 1
ATOM 3191 C C . THR B 1 154 ? -7.121 2.908 -7.828 1 98 154 THR B C 1
ATOM 3193 O O . THR B 1 154 ? -8.133 3.459 -7.398 1 98 154 THR B O 1
ATOM 3196 N N . LEU B 1 155 ? -5.91 3.498 -7.812 1 98.69 155 LEU B N 1
ATOM 3197 C CA . LEU B 1 155 ? -5.719 4.875 -7.371 1 98.69 155 LEU B CA 1
ATOM 3198 C C . LEU B 1 155 ? -6.344 5.855 -8.359 1 98.69 155 LEU B C 1
ATOM 3200 O O . LEU B 1 155 ? -7 6.816 -7.961 1 98.69 155 LEU B O 1
ATOM 3204 N N . GLU B 1 156 ? -6.164 5.535 -9.633 1 97.94 156 GLU B N 1
ATOM 3205 C CA . GLU B 1 156 ? -6.684 6.414 -10.672 1 97.94 156 GLU B CA 1
ATOM 3206 C C . GLU B 1 156 ? -8.203 6.52 -10.594 1 97.94 156 GLU B C 1
ATOM 3208 O O . GLU B 1 156 ? -8.758 7.625 -10.602 1 97.94 156 GLU B O 1
ATOM 3213 N N . ALA B 1 157 ? -8.867 5.375 -10.508 1 96.31 157 ALA B N 1
ATOM 3214 C CA . ALA B 1 157 ? -10.328 5.402 -10.438 1 96.31 157 ALA B CA 1
ATOM 3215 C C . ALA B 1 157 ? -10.805 6.102 -9.172 1 96.31 157 ALA B C 1
ATOM 3217 O O . ALA B 1 157 ? -11.758 6.883 -9.203 1 96.31 157 ALA B O 1
ATOM 3218 N N . HIS B 1 158 ? -10.102 5.844 -8.062 1 97.38 158 HIS B N 1
ATOM 3219 C CA . HIS B 1 158 ? -10.5 6.41 -6.777 1 97.38 158 HIS B CA 1
ATOM 3220 C C . HIS B 1 158 ? -10.219 7.906 -6.723 1 97.38 158 HIS B C 1
ATOM 3222 O O . HIS B 1 158 ? -10.82 8.633 -5.926 1 97.38 158 HIS B O 1
ATOM 3228 N N . SER B 1 159 ? -9.258 8.383 -7.543 1 97.69 159 SER B N 1
ATOM 3229 C CA . SER B 1 159 ? -8.977 9.812 -7.574 1 97.69 159 SER B CA 1
ATOM 3230 C C . SER B 1 159 ? -10.102 10.586 -8.25 1 97.69 159 SER B C 1
ATOM 3232 O O . SER B 1 159 ? -10.25 11.789 -8.039 1 97.69 159 SER B O 1
ATOM 3234 N N . ARG B 1 160 ? -10.977 9.938 -9.008 1 96.31 160 ARG B N 1
ATOM 3235 C CA . ARG B 1 160 ? -12.031 10.594 -9.766 1 96.31 160 ARG B CA 1
ATOM 3236 C C . ARG B 1 160 ? -13.344 10.594 -8.984 1 96.31 160 ARG B C 1
ATOM 3238 O O . ARG B 1 160 ? -14.195 11.461 -9.195 1 96.31 160 ARG B O 1
ATOM 3245 N N . ASP B 1 161 ? -13.516 9.625 -8.125 1 95.5 161 ASP B N 1
ATOM 3246 C CA . ASP B 1 161 ? -14.734 9.461 -7.348 1 95.5 161 ASP B CA 1
ATOM 3247 C C . ASP B 1 161 ? -14.477 8.609 -6.102 1 95.5 161 ASP B C 1
ATOM 3249 O O . ASP B 1 161 ? -13.508 7.863 -6.047 1 95.5 161 ASP B O 1
ATOM 3253 N N . PHE B 1 162 ? -15.461 8.812 -5.125 1 94.5 162 PHE B N 1
ATOM 3254 C CA . PHE B 1 162 ? -15.398 7.914 -3.98 1 94.5 162 PHE B CA 1
ATOM 3255 C C . PHE B 1 162 ? -15.633 6.473 -4.41 1 94.5 162 PHE B C 1
ATOM 3257 O O . PHE B 1 162 ? -16.5 6.203 -5.238 1 94.5 162 PHE B O 1
ATOM 3264 N N . TYR B 1 163 ? -14.836 5.531 -3.949 1 90.56 163 TYR B N 1
ATOM 3265 C CA . TYR B 1 163 ? -14.805 4.141 -4.383 1 90.56 163 TYR B CA 1
ATOM 3266 C C . TYR B 1 163 ? -15.055 3.197 -3.213 1 90.56 163 TYR B C 1
ATOM 3268 O O . TYR B 1 163 ? -14.508 3.393 -2.125 1 90.56 163 TYR B O 1
ATOM 3276 N N . PRO B 1 164 ? -15.922 2.145 -3.355 1 87.69 164 PRO B N 1
ATOM 3277 C CA . PRO B 1 164 ? -16.578 1.823 -4.621 1 87.69 164 PRO B CA 1
ATOM 3278 C C . PRO B 1 164 ? -17.688 2.824 -4.98 1 87.69 164 PRO B C 1
ATOM 3280 O O . PRO B 1 164 ? -18.266 3.443 -4.094 1 87.69 164 PRO B O 1
ATOM 3283 N N . PRO B 1 165 ? -17.984 2.91 -6.324 1 84.88 165 PRO B N 1
ATOM 3284 C CA . PRO B 1 165 ? -18.844 3.988 -6.805 1 84.88 165 PRO B CA 1
ATOM 3285 C C . PRO B 1 165 ? -20.281 3.855 -6.312 1 84.88 165 PRO B C 1
ATOM 3287 O O . PRO B 1 165 ? -21.016 4.844 -6.281 1 84.88 165 PRO B O 1
ATOM 3290 N N . TRP B 1 166 ? -20.688 2.604 -5.957 1 84.12 166 TRP B N 1
ATOM 3291 C CA . TRP B 1 166 ? -22.062 2.396 -5.539 1 84.12 166 TRP B CA 1
ATOM 3292 C C . TRP B 1 166 ? -22.266 2.842 -4.098 1 84.12 166 TRP B C 1
ATOM 3294 O O . TRP B 1 166 ? -23.406 2.979 -3.639 1 84.12 166 TRP B O 1
ATOM 3304 N N . ALA B 1 167 ? -21.172 3.01 -3.338 1 86.94 167 ALA B N 1
ATOM 3305 C CA . ALA B 1 167 ? -21.281 3.371 -1.928 1 86.94 167 ALA B CA 1
ATOM 3306 C C . ALA B 1 167 ? -21.734 4.82 -1.767 1 86.94 167 ALA B C 1
ATOM 3308 O O . ALA B 1 167 ? -21.375 5.68 -2.574 1 86.94 167 ALA B O 1
ATOM 3309 N N . PRO B 1 168 ? -22.516 5.066 -0.731 1 90.88 168 PRO B N 1
ATOM 3310 C CA . PRO B 1 168 ? -22.875 6.465 -0.468 1 90.88 168 PRO B CA 1
ATOM 3311 C C . PRO B 1 168 ? -21.656 7.348 -0.239 1 90.88 168 PRO B C 1
ATOM 3313 O O . PRO B 1 168 ? -20.688 6.922 0.4 1 90.88 168 PRO B O 1
ATOM 3316 N N . LYS B 1 169 ? -21.734 8.578 -0.788 1 94.44 169 LYS B N 1
ATOM 3317 C CA . LYS B 1 169 ? -20.641 9.531 -0.607 1 94.44 169 LYS B CA 1
ATOM 3318 C C . LYS B 1 169 ? -20.578 10.031 0.833 1 94.44 169 LYS B C 1
ATOM 3320 O O . LYS B 1 169 ? -21.609 10.273 1.457 1 94.44 169 LYS B O 1
ATOM 3325 N N . PRO B 1 170 ? -19.359 10.195 1.326 1 96.94 170 PRO B N 1
ATOM 3326 C CA . PRO B 1 170 ? -19.234 10.727 2.688 1 96.94 170 PRO B CA 1
ATOM 3327 C C . PRO B 1 170 ? -19.812 12.125 2.836 1 96.94 170 PRO B C 1
ATOM 3329 O O . PRO B 1 170 ? -19.656 12.961 1.933 1 96.94 170 PRO B O 1
ATOM 3332 N N . GLN B 1 171 ? -20.5 12.359 3.936 1 97.19 171 GLN B N 1
ATOM 3333 C CA . GLN B 1 171 ? -21.062 13.664 4.25 1 97.19 171 GLN B CA 1
ATOM 3334 C C . GLN B 1 171 ? -20.219 14.398 5.285 1 97.19 171 GLN B C 1
ATOM 3336 O O . GLN B 1 171 ? -19.375 13.781 5.945 1 97.19 171 GLN B O 1
ATOM 3341 N N . ALA B 1 172 ? -20.516 15.734 5.367 1 98 172 ALA B N 1
ATOM 3342 C CA . ALA B 1 172 ? -19.797 16.516 6.359 1 98 172 ALA B CA 1
ATOM 3343 C C . ALA B 1 172 ? -20.125 16.062 7.777 1 98 172 ALA B C 1
ATOM 3345 O O . ALA B 1 172 ? -21.234 15.586 8.031 1 98 172 ALA B O 1
ATOM 3346 N N . GLY B 1 173 ? -19.062 16.234 8.656 1 97.38 173 GLY B N 1
ATOM 3347 C CA . GLY B 1 173 ? -19.281 15.891 10.055 1 97.38 173 GLY B CA 1
ATOM 3348 C C . GLY B 1 173 ? -18.359 14.797 10.555 1 97.38 173 GLY B C 1
ATOM 3349 O O . GLY B 1 173 ? -17.641 14.18 9.773 1 97.38 173 GLY B O 1
ATOM 3350 N N . TRP B 1 174 ? -18.359 14.586 11.883 1 97.06 174 TRP B N 1
ATOM 3351 C CA . TRP B 1 174 ? -17.562 13.562 12.547 1 97.06 174 TRP B CA 1
ATOM 3352 C C . TRP B 1 174 ? -18.266 13.047 13.797 1 97.06 174 TRP B C 1
ATOM 3354 O O . TRP B 1 174 ? -18.812 13.836 14.578 1 97.06 174 TRP B O 1
ATOM 3364 N N . PRO B 1 175 ? -18.328 11.766 13.945 1 96.19 175 PRO B N 1
ATOM 3365 C CA . PRO B 1 175 ? -17.812 10.688 13.102 1 96.19 175 PRO B CA 1
ATOM 3366 C C . PRO B 1 175 ? -18.609 10.516 11.812 1 96.19 175 PRO B C 1
ATOM 3368 O O . PRO B 1 175 ? -19.766 10.953 11.734 1 96.19 175 PRO B O 1
ATOM 3371 N N . LYS B 1 176 ? -17.875 9.969 10.812 1 96.56 176 LYS B N 1
ATOM 3372 C CA . LYS B 1 176 ? -18.531 9.734 9.531 1 96.56 176 LYS B CA 1
ATOM 3373 C C . LYS B 1 176 ? -19.578 8.617 9.648 1 96.56 176 LYS B C 1
ATOM 3375 O O . LYS B 1 176 ? -19.266 7.508 10.078 1 96.56 176 LYS B O 1
ATOM 3380 N N . LYS B 1 177 ? -20.766 8.875 9.227 1 93.06 177 LYS B N 1
ATOM 3381 C CA . LYS B 1 177 ? -21.859 7.906 9.336 1 93.06 177 LYS B CA 1
ATOM 3382 C C . LYS B 1 177 ? -22.141 7.254 7.988 1 93.06 177 LYS B C 1
ATOM 3384 O O . LYS B 1 177 ? -22.141 7.922 6.953 1 93.06 177 LYS B O 1
ATOM 3389 N N . GLY B 1 178 ? -22.344 5.941 8.109 1 91.81 178 GLY B N 1
ATOM 3390 C CA . GLY B 1 178 ? -22.812 5.215 6.938 1 91.81 178 GLY B CA 1
ATOM 3391 C C . GLY B 1 178 ? -21.766 5.09 5.852 1 91.81 178 GLY B C 1
ATOM 3392 O O . GLY B 1 178 ? -22.109 4.934 4.676 1 91.81 178 GLY B O 1
ATOM 3393 N N . VAL B 1 179 ? -20.531 5.223 6.207 1 95.5 179 VAL B N 1
ATOM 3394 C CA . VAL B 1 179 ? -19.469 5.172 5.211 1 95.5 179 VAL B CA 1
ATOM 3395 C C . VAL B 1 179 ? -18.859 3.77 5.176 1 95.5 179 VAL B C 1
ATOM 3397 O O . VAL B 1 179 ? -18.531 3.203 6.219 1 95.5 179 VAL B O 1
ATOM 3400 N N . ILE B 1 180 ? -18.828 3.201 4.012 1 92.81 180 ILE B N 1
ATOM 3401 C CA . ILE B 1 180 ? -18.109 1.95 3.758 1 92.81 180 ILE B CA 1
ATOM 3402 C C . ILE B 1 180 ? -16.781 2.242 3.084 1 92.81 180 ILE B C 1
ATOM 3404 O O . ILE B 1 180 ? -16.719 2.473 1.873 1 92.81 180 ILE B O 1
ATOM 3408 N N . ALA B 1 181 ? -15.711 2.217 3.83 1 93.06 181 ALA B N 1
ATOM 3409 C CA . ALA B 1 181 ? -14.43 2.67 3.303 1 93.06 181 ALA B CA 1
ATOM 3410 C C . ALA B 1 181 ? -13.555 1.487 2.9 1 93.06 181 ALA B C 1
ATOM 3412 O O . ALA B 1 181 ? -12.82 1.557 1.911 1 93.06 181 ALA B O 1
ATOM 3413 N N . ASN B 1 182 ? -13.586 0.366 3.65 1 94.94 182 ASN B N 1
ATOM 3414 C CA . ASN B 1 182 ? -12.758 -0.817 3.445 1 94.94 182 ASN B CA 1
ATOM 3415 C C . ASN B 1 182 ? -11.281 -0.45 3.27 1 94.94 182 ASN B C 1
ATOM 3417 O O . ASN B 1 182 ? -10.625 -0.94 2.352 1 94.94 182 ASN B O 1
ATOM 3421 N N . LEU B 1 183 ? -10.82 0.456 4.066 1 97.62 183 LEU B N 1
ATOM 3422 C CA . LEU B 1 183 ? -9.547 1.113 3.803 1 97.62 183 LEU B CA 1
ATOM 3423 C C . LEU B 1 183 ? -8.375 0.172 4.086 1 97.62 183 LEU B C 1
ATOM 3425 O O . LEU B 1 183 ? -7.344 0.241 3.416 1 97.62 183 LEU B O 1
ATOM 3429 N N . GLY B 1 184 ? -8.484 -0.688 5.148 1 98.25 184 GLY B N 1
ATOM 3430 C CA . GLY B 1 184 ? -7.445 -1.686 5.371 1 98.25 184 GLY B CA 1
ATOM 3431 C C . GLY B 1 184 ? -7.227 -2.59 4.172 1 98.25 184 GLY B C 1
ATOM 3432 O O . GLY B 1 184 ? -6.086 -2.807 3.752 1 98.25 184 GLY B O 1
ATOM 3433 N N . TYR B 1 185 ? -8.297 -3.062 3.572 1 98 185 TYR B N 1
ATOM 3434 C CA . TYR B 1 185 ? -8.234 -3.936 2.404 1 98 185 TYR B CA 1
ATOM 3435 C C . TYR B 1 185 ? -7.746 -3.174 1.18 1 98 185 TYR B C 1
ATOM 3437 O O . TYR B 1 185 ? -6.824 -3.615 0.494 1 98 185 TYR B O 1
ATOM 3445 N N . LYS B 1 186 ? -8.305 -1.988 0.943 1 98.06 186 LYS B N 1
ATOM 3446 C CA . LYS B 1 186 ? -7.949 -1.173 -0.215 1 98.06 186 LYS B CA 1
ATOM 3447 C C . LYS B 1 186 ? -6.457 -0.853 -0.229 1 98.06 186 LYS B C 1
ATOM 3449 O O . LYS B 1 186 ? -5.789 -1.021 -1.252 1 98.06 186 LYS B O 1
ATOM 3454 N N . SER B 1 187 ? -6.004 -0.371 0.905 1 98.81 187 SER B N 1
ATOM 3455 C CA . SER B 1 187 ? -4.602 0.03 0.969 1 98.81 187 SER B CA 1
ATOM 3456 C C . SER B 1 187 ? -3.678 -1.173 0.821 1 98.81 187 SER B C 1
ATOM 3458 O O . SER B 1 187 ? -2.633 -1.083 0.172 1 98.81 187 SER B O 1
ATOM 3460 N N . SER B 1 188 ? -4.051 -2.324 1.369 1 98.88 188 SER B N 1
ATOM 3461 C CA . SER B 1 188 ? -3.23 -3.521 1.227 1 98.88 188 SER B CA 1
ATOM 3462 C C . SER B 1 188 ? -3.18 -3.988 -0.224 1 98.88 188 SER B C 1
ATOM 3464 O O . SER B 1 188 ? -2.113 -4.348 -0.73 1 98.88 188 SER B O 1
ATOM 3466 N N . LYS B 1 189 ? -4.324 -3.977 -0.897 1 98.88 189 LYS B N 1
ATOM 3467 C CA . LYS B 1 189 ? -4.352 -4.453 -2.279 1 98.88 189 LYS B CA 1
ATOM 3468 C C . LYS B 1 189 ? -3.67 -3.457 -3.215 1 98.88 189 LYS B C 1
ATOM 3470 O O . LYS B 1 189 ? -3.051 -3.85 -4.203 1 98.88 189 LYS B O 1
ATOM 3475 N N . THR B 1 190 ? -3.725 -2.195 -2.887 1 98.94 190 THR B N 1
ATOM 3476 C CA . THR B 1 190 ? -2.941 -1.211 -3.621 1 98.94 190 THR B CA 1
ATOM 3477 C C . THR B 1 190 ? -1.447 -1.465 -3.439 1 98.94 190 THR B C 1
ATOM 3479 O O . THR B 1 190 ? -0.683 -1.428 -4.406 1 98.94 190 THR B O 1
ATOM 3482 N N . ALA B 1 191 ? -1.046 -1.686 -2.225 1 98.94 191 ALA B N 1
ATOM 3483 C CA . ALA B 1 191 ? 0.345 -2.035 -1.946 1 98.94 191 ALA B CA 1
ATOM 3484 C C . ALA B 1 191 ? 0.758 -3.291 -2.707 1 98.94 191 ALA B C 1
ATOM 3486 O O . ALA B 1 191 ? 1.886 -3.385 -3.197 1 98.94 191 ALA B O 1
ATOM 3487 N N . LEU B 1 192 ? -0.139 -4.23 -2.795 1 98.94 192 LEU B N 1
ATOM 3488 C CA . LEU B 1 192 ? 0.14 -5.477 -3.506 1 98.94 192 LEU B CA 1
ATOM 3489 C C . LEU B 1 192 ? 0.438 -5.207 -4.977 1 98.94 192 LEU B C 1
ATOM 3491 O O . LEU B 1 192 ? 1.275 -5.883 -5.578 1 98.94 192 LEU B O 1
ATOM 3495 N N . ASN B 1 193 ? -0.287 -4.25 -5.594 1 98.94 193 ASN B N 1
ATOM 3496 C CA . ASN B 1 193 ? 0.02 -3.869 -6.969 1 98.94 193 ASN B CA 1
ATOM 3497 C C . ASN B 1 193 ? 1.471 -3.42 -7.113 1 98.94 193 ASN B C 1
ATOM 3499 O O . ASN B 1 193 ? 2.117 -3.715 -8.125 1 98.94 193 ASN B O 1
ATOM 3503 N N . MET B 1 194 ? 1.982 -2.695 -6.102 1 98.94 194 MET B N 1
ATOM 3504 C CA . MET B 1 194 ? 3.379 -2.268 -6.141 1 98.94 194 MET B CA 1
ATOM 3505 C C . MET B 1 194 ? 4.316 -3.465 -6.008 1 98.94 194 MET B C 1
ATOM 3507 O O . MET B 1 194 ? 5.336 -3.539 -6.695 1 98.94 194 MET B O 1
ATOM 3511 N N . VAL B 1 195 ? 3.965 -4.375 -5.129 1 98.94 195 VAL B N 1
ATOM 3512 C CA . VAL B 1 195 ? 4.758 -5.59 -4.969 1 98.94 195 VAL B CA 1
ATOM 3513 C C . VAL B 1 195 ? 4.777 -6.367 -6.281 1 98.94 195 VAL B C 1
ATOM 3515 O O . VAL B 1 195 ? 5.836 -6.812 -6.73 1 98.94 195 VAL B O 1
ATOM 3518 N N . MET B 1 196 ? 3.648 -6.496 -6.895 1 98.94 196 MET B N 1
ATOM 3519 C CA . MET B 1 196 ? 3.539 -7.203 -8.172 1 98.94 196 MET B CA 1
ATOM 3520 C C . MET B 1 196 ? 4.426 -6.559 -9.227 1 98.94 196 MET B C 1
ATOM 3522 O O . MET B 1 196 ? 5.148 -7.25 -9.945 1 98.94 196 MET B O 1
ATOM 3526 N N . LEU B 1 197 ? 4.41 -5.238 -9.328 1 98.75 197 LEU B N 1
ATOM 3527 C CA . LEU B 1 197 ? 5.219 -4.543 -10.32 1 98.75 197 LEU B CA 1
ATOM 3528 C C . LEU B 1 197 ? 6.707 -4.754 -10.055 1 98.75 197 LEU B C 1
ATOM 3530 O O . LEU B 1 197 ? 7.492 -4.91 -10.992 1 98.75 197 LEU B O 1
ATOM 3534 N N . ASN B 1 198 ? 7.047 -4.684 -8.773 1 98.5 198 ASN B N 1
ATOM 3535 C CA . ASN B 1 198 ? 8.445 -4.957 -8.453 1 98.5 198 ASN B CA 1
ATOM 3536 C C . ASN B 1 198 ? 8.859 -6.359 -8.898 1 98.5 198 ASN B C 1
ATOM 3538 O O . ASN B 1 198 ? 9.914 -6.535 -9.5 1 98.5 198 ASN B O 1
ATOM 3542 N N . TRP B 1 199 ? 8.023 -7.336 -8.672 1 98.88 199 TRP B N 1
ATOM 3543 C CA . TRP B 1 199 ? 8.336 -8.711 -9.07 1 98.88 199 TRP B CA 1
ATOM 3544 C C . TRP B 1 199 ? 8.336 -8.852 -10.586 1 98.88 199 TRP B C 1
ATOM 3546 O O . TRP B 1 199 ? 9.109 -9.633 -11.141 1 98.88 199 TRP B O 1
ATOM 3556 N N . HIS B 1 200 ? 7.484 -8.102 -11.281 1 98.88 200 HIS B N 1
ATOM 3557 C CA . HIS B 1 200 ? 7.539 -8.047 -12.734 1 98.88 200 HIS B CA 1
ATOM 3558 C C . HIS B 1 200 ? 8.945 -7.707 -13.227 1 98.88 200 HIS B C 1
ATOM 3560 O O . HIS B 1 200 ? 9.5 -8.406 -14.07 1 98.88 200 HIS B O 1
ATOM 3566 N N . TRP B 1 201 ? 9.539 -6.715 -12.641 1 98.56 201 TRP B N 1
ATOM 3567 C CA . TRP B 1 201 ? 10.859 -6.273 -13.07 1 98.56 201 TRP B CA 1
ATOM 3568 C C . TRP B 1 201 ? 11.945 -7.219 -12.562 1 98.56 201 TRP B C 1
ATOM 3570 O O . TRP B 1 201 ? 12.914 -7.5 -13.273 1 98.56 201 TRP B O 1
ATOM 3580 N N . LEU B 1 202 ? 11.812 -7.723 -11.328 1 98.5 202 LEU B N 1
ATOM 3581 C CA . LEU B 1 202 ? 12.805 -8.609 -10.734 1 98.5 202 LEU B CA 1
ATOM 3582 C C . LEU B 1 202 ? 12.969 -9.875 -11.57 1 98.5 202 LEU B C 1
ATOM 3584 O O . LEU B 1 202 ? 14.07 -10.422 -11.656 1 98.5 202 LEU B O 1
ATOM 3588 N N . LEU B 1 203 ? 11.867 -10.32 -12.227 1 98.75 203 LEU B N 1
ATOM 3589 C CA . LEU B 1 203 ? 11.922 -11.617 -12.883 1 98.75 203 LEU B CA 1
ATOM 3590 C C . LEU B 1 203 ? 11.773 -11.477 -14.398 1 98.75 203 LEU B C 1
ATOM 3592 O O . LEU B 1 203 ? 11.695 -12.477 -15.117 1 98.75 203 LEU B O 1
ATOM 3596 N N . LYS B 1 204 ? 11.758 -10.242 -14.867 1 98.31 204 LYS B N 1
ATOM 3597 C CA . LYS B 1 204 ? 11.539 -9.977 -16.281 1 98.31 204 LYS B CA 1
ATOM 3598 C C . LYS B 1 204 ? 12.578 -10.711 -17.141 1 98.31 204 LYS B C 1
ATOM 3600 O O . LYS B 1 204 ? 12.219 -11.367 -18.125 1 98.31 204 LYS B O 1
ATOM 3605 N N . GLU B 1 205 ? 13.844 -10.656 -16.766 1 98.25 205 GLU B N 1
ATOM 3606 C CA . GLU B 1 205 ? 14.922 -11.234 -17.547 1 98.25 205 GLU B CA 1
ATOM 3607 C C . GLU B 1 205 ? 14.953 -12.758 -17.406 1 98.25 205 GLU B C 1
ATOM 3609 O O . GLU B 1 205 ? 15.648 -13.445 -18.172 1 98.25 205 GLU B O 1
ATOM 3614 N N . ASP B 1 206 ? 14.219 -13.273 -16.469 1 98.75 206 ASP B N 1
ATOM 3615 C CA . ASP B 1 206 ? 14.07 -14.719 -16.328 1 98.75 206 ASP B CA 1
ATOM 3616 C C . ASP B 1 206 ? 12.922 -15.242 -17.188 1 98.75 206 ASP B C 1
ATOM 3618 O O . ASP B 1 206 ? 12.641 -16.438 -17.188 1 98.75 206 ASP B O 1
ATOM 3622 N N . GLY B 1 207 ? 12.211 -14.312 -17.844 1 98.5 207 GLY B N 1
ATOM 3623 C CA . GLY B 1 207 ? 11.156 -14.703 -18.766 1 98.5 207 GLY B CA 1
ATOM 3624 C C . GLY B 1 207 ? 9.805 -14.867 -18.078 1 98.5 207 GLY B C 1
ATOM 3625 O O . GLY B 1 207 ? 8.867 -15.391 -18.688 1 98.5 207 GLY B O 1
ATOM 3626 N N . VAL B 1 208 ? 9.68 -14.445 -16.859 1 98.88 208 VAL B N 1
ATOM 3627 C CA . VAL B 1 208 ? 8.43 -14.617 -16.125 1 98.88 208 VAL B CA 1
ATOM 3628 C C . VAL B 1 208 ? 7.426 -13.555 -16.547 1 98.88 208 VAL B C 1
ATOM 3630 O O . VAL B 1 208 ? 7.75 -12.367 -16.594 1 98.88 208 VAL B O 1
ATOM 3633 N N . ARG B 1 209 ? 6.211 -13.938 -16.938 1 98.88 209 ARG B N 1
ATOM 3634 C CA . ARG B 1 209 ? 5.098 -13.016 -17.156 1 98.88 209 ARG B CA 1
ATOM 3635 C C . ARG B 1 209 ? 4.301 -12.812 -15.867 1 98.88 209 ARG B C 1
ATOM 3637 O O . ARG B 1 209 ? 3.723 -13.758 -15.328 1 98.88 209 ARG B O 1
ATOM 3644 N N . THR B 1 210 ? 4.32 -11.633 -15.375 1 98.94 210 THR B N 1
ATOM 3645 C CA . THR B 1 210 ? 3.713 -11.297 -14.086 1 98.94 210 THR B CA 1
ATOM 3646 C C . THR B 1 210 ? 2.455 -10.453 -14.289 1 98.94 210 THR B C 1
ATOM 3648 O O . THR B 1 210 ? 2.438 -9.539 -15.117 1 98.94 210 THR B O 1
ATOM 3651 N N . PHE B 1 211 ? 1.375 -10.805 -13.531 1 98.88 211 PHE B N 1
ATOM 3652 C CA . PHE B 1 211 ? 0.099 -10.109 -13.648 1 98.88 211 PHE B CA 1
ATOM 3653 C C . PHE B 1 211 ? -0.484 -9.812 -12.273 1 98.88 211 PHE B C 1
ATOM 3655 O O . PHE B 1 211 ? -0.349 -10.617 -11.344 1 98.88 211 PHE B O 1
ATOM 3662 N N . ALA B 1 212 ? -1.108 -8.672 -12.148 1 98.88 212 ALA B N 1
ATOM 3663 C CA . ALA B 1 212 ? -2.133 -8.516 -11.117 1 98.88 212 ALA B CA 1
ATOM 3664 C C . ALA B 1 212 ? -3.518 -8.844 -11.672 1 98.88 212 ALA B C 1
ATOM 3666 O O . ALA B 1 212 ? -3.875 -8.406 -12.766 1 98.88 212 ALA B O 1
ATOM 3667 N N . ILE B 1 213 ? -4.27 -9.648 -10.953 1 98.81 213 ILE B N 1
ATOM 3668 C CA . ILE B 1 213 ? -5.594 -10.078 -11.383 1 98.81 213 ILE B CA 1
ATOM 3669 C C . ILE B 1 213 ? -6.664 -9.383 -10.539 1 98.81 213 ILE B C 1
ATOM 3671 O O . ILE B 1 213 ? -6.684 -9.516 -9.312 1 98.81 213 ILE B O 1
ATOM 3675 N N . SER B 1 214 ? -7.484 -8.617 -11.086 1 98 214 SER B N 1
ATOM 3676 C CA . SER B 1 214 ? -8.711 -8.109 -10.477 1 98 214 SER B CA 1
ATOM 3677 C C . SER B 1 214 ? -9.922 -8.906 -10.922 1 98 214 SER B C 1
ATOM 3679 O O . SER B 1 214 ? -10.484 -8.648 -11.992 1 98 214 SER B O 1
ATOM 3681 N N . PRO B 1 215 ? -10.336 -9.828 -10.18 1 94.25 215 PRO B N 1
ATOM 3682 C CA . PRO B 1 215 ? -11.344 -10.781 -10.648 1 94.25 215 PRO B CA 1
ATOM 3683 C C . PRO B 1 215 ? -12.734 -10.172 -10.734 1 94.25 215 PRO B C 1
ATOM 3685 O O . PRO B 1 215 ? -13.633 -10.75 -11.352 1 94.25 215 PRO B O 1
ATOM 3688 N N . GLY B 1 216 ? -12.922 -8.953 -10.086 1 89.44 216 GLY B N 1
ATOM 3689 C CA . GLY B 1 216 ? -14.242 -8.344 -10.039 1 89.44 216 GLY B CA 1
ATOM 3690 C C . GLY B 1 216 ? -14.938 -8.531 -8.703 1 89.44 216 GLY B C 1
ATOM 3691 O O . GLY B 1 216 ? -14.359 -9.094 -7.77 1 89.44 216 GLY B O 1
ATOM 3692 N N . PHE B 1 217 ? -16.125 -7.93 -8.562 1 88.94 217 PHE B N 1
ATOM 3693 C CA . PHE B 1 217 ? -16.953 -8.055 -7.367 1 88.94 217 PHE B CA 1
ATOM 3694 C C . PHE B 1 217 ? -17.734 -9.359 -7.379 1 88.94 217 PHE B C 1
ATOM 3696 O O . PHE B 1 217 ? -18.812 -9.445 -7.973 1 88.94 217 PHE B O 1
ATOM 3703 N N . LEU B 1 218 ? -17.156 -10.344 -6.711 1 89.94 218 LEU B N 1
ATOM 3704 C CA . LEU B 1 218 ? -17.688 -11.703 -6.758 1 89.94 218 LEU B CA 1
ATOM 3705 C C . LEU B 1 218 ? -18.125 -12.164 -5.371 1 89.94 218 LEU B C 1
ATOM 3707 O O . LEU B 1 218 ? -17.562 -11.734 -4.363 1 89.94 218 LEU B O 1
ATOM 3711 N N . ALA B 1 219 ? -19.125 -13.008 -5.324 1 86.44 219 ALA B N 1
ATOM 3712 C CA . ALA B 1 219 ? -19.703 -13.5 -4.074 1 86.44 219 ALA B CA 1
ATOM 3713 C C . ALA B 1 219 ? -18.844 -14.609 -3.471 1 86.44 219 ALA B C 1
ATOM 3715 O O . ALA B 1 219 ? -19.016 -15.781 -3.805 1 86.44 219 ALA B O 1
ATOM 3716 N N . THR B 1 220 ? -17.906 -14.25 -2.646 1 86.69 220 THR B N 1
ATOM 3717 C CA . THR B 1 220 ? -17.047 -15.18 -1.928 1 86.69 220 THR B CA 1
ATOM 3718 C C . THR B 1 220 ? -17.188 -15 -0.42 1 86.69 220 THR B C 1
ATOM 3720 O O . THR B 1 220 ? -18.016 -14.211 0.037 1 86.69 220 THR B O 1
ATOM 3723 N N . ASN B 1 221 ? -16.469 -15.789 0.22 1 77.56 221 ASN B N 1
ATOM 3724 C CA . ASN B 1 221 ? -16.469 -15.625 1.67 1 77.56 221 ASN B CA 1
ATOM 3725 C C . ASN B 1 221 ? -15.578 -14.461 2.107 1 77.56 221 ASN B C 1
ATOM 3727 O O . ASN B 1 221 ? -15.453 -14.188 3.301 1 77.56 221 ASN B O 1
ATOM 3731 N N . LEU B 1 222 ? -15.07 -13.844 1.094 1 74.5 222 LEU B N 1
ATOM 3732 C CA . LEU B 1 222 ? -14.234 -12.688 1.41 1 74.5 222 LEU B CA 1
ATOM 3733 C C . LEU B 1 222 ? -15.086 -11.484 1.794 1 74.5 222 LEU B C 1
ATOM 3735 O O . LEU B 1 222 ? -15.961 -11.07 1.031 1 74.5 222 LEU B O 1
ATOM 3739 N N . GLY B 1 223 ? -15.148 -10.953 2.982 1 63.62 223 GLY B N 1
ATOM 3740 C CA . GLY B 1 223 ? -15.766 -9.695 3.379 1 63.62 223 GLY B CA 1
ATOM 3741 C C . GLY B 1 223 ? -17.203 -9.859 3.838 1 63.62 223 GLY B C 1
ATOM 3742 O O . GLY B 1 223 ? -17.906 -8.867 4.039 1 63.62 223 GLY B O 1
ATOM 3743 N N . GLY B 1 224 ? -17.625 -11.164 3.779 1 69.12 224 GLY B N 1
ATOM 3744 C CA . GLY B 1 224 ? -19 -11.266 4.23 1 69.12 224 GLY B CA 1
ATOM 3745 C C . GLY B 1 224 ? -19.672 -12.57 3.83 1 69.12 224 GLY B C 1
ATOM 3746 O O . GLY B 1 224 ? -19 -13.516 3.43 1 69.12 224 GLY B O 1
ATOM 3747 N N . VAL B 1 225 ? -21.094 -12.445 3.996 1 72.94 225 VAL B N 1
ATOM 3748 C CA . VAL B 1 225 ? -21.922 -13.594 3.654 1 72.94 225 VAL B CA 1
ATOM 3749 C C . VAL B 1 225 ? -22.25 -13.57 2.164 1 72.94 225 VAL B C 1
ATOM 3751 O O . VAL B 1 225 ? -22.812 -12.602 1.662 1 72.94 225 VAL B O 1
ATOM 3754 N N . PRO B 1 226 ? -21.828 -14.633 1.444 1 80.06 226 PRO B N 1
ATOM 3755 C CA . PRO B 1 226 ? -22 -14.672 -0.01 1 80.06 226 PRO B CA 1
ATOM 3756 C C . PRO B 1 226 ? -23.391 -14.234 -0.447 1 80.06 226 PRO B C 1
ATOM 3758 O O . PRO B 1 226 ? -23.531 -13.492 -1.421 1 80.06 226 PRO B O 1
ATOM 3761 N N . GLU B 1 227 ? -24.359 -14.586 0.274 1 80.75 227 GLU B N 1
ATOM 3762 C CA . GLU B 1 227 ? -25.734 -14.25 -0.094 1 80.75 227 GLU B CA 1
ATOM 3763 C C . GLU B 1 227 ? -25.969 -12.742 -0.034 1 80.75 227 GLU B C 1
ATOM 3765 O O . GLU B 1 227 ? -26.672 -12.18 -0.87 1 80.75 227 GLU B O 1
ATOM 3770 N N . MET B 1 228 ? -25.344 -12.141 0.851 1 76.75 228 MET B N 1
ATOM 3771 C CA . MET B 1 228 ? -25.453 -10.688 0.986 1 76.75 228 MET B CA 1
ATOM 3772 C C . MET B 1 228 ? -24.734 -9.977 -0.146 1 76.75 228 MET B C 1
ATOM 3774 O O . MET B 1 228 ? -25.219 -8.984 -0.683 1 76.75 228 MET B O 1
ATOM 3778 N N . LEU B 1 229 ? -23.641 -10.555 -0.526 1 81.38 229 LEU B N 1
ATOM 3779 C CA . LEU B 1 229 ? -22.875 -9.969 -1.613 1 81.38 229 LEU B CA 1
ATOM 3780 C C . LEU B 1 229 ? -23.625 -10.086 -2.938 1 81.38 229 LEU B C 1
ATOM 3782 O O . LEU B 1 229 ? -23.625 -9.141 -3.734 1 81.38 229 LEU B O 1
ATOM 3786 N N . LYS B 1 230 ? -24.312 -11.195 -3.072 1 83.75 230 LYS B N 1
ATOM 3787 C CA . LYS B 1 230 ? -25.109 -11.375 -4.285 1 83.75 230 LYS B CA 1
ATOM 3788 C C . LYS B 1 230 ? -26.219 -10.32 -4.387 1 83.75 230 LYS B C 1
ATOM 3790 O O . LYS B 1 230 ? -26.469 -9.789 -5.469 1 83.75 230 LYS B O 1
ATOM 3795 N N . ALA B 1 231 ? -26.703 -10.047 -3.25 1 78.75 231 ALA B N 1
ATOM 3796 C CA . ALA B 1 231 ? -27.766 -9.047 -3.199 1 78.75 231 ALA B CA 1
ATOM 3797 C C . ALA B 1 231 ? -27.234 -7.66 -3.559 1 78.75 231 ALA B C 1
ATOM 3799 O O . ALA B 1 231 ? -27.984 -6.824 -4.082 1 78.75 231 ALA B O 1
ATOM 3800 N N . MET B 1 232 ? -25.969 -7.574 -3.428 1 79.38 232 MET B N 1
ATOM 3801 C CA . MET B 1 232 ? -25.344 -6.293 -3.721 1 79.38 232 MET B CA 1
ATOM 3802 C C . MET B 1 232 ? -24.812 -6.266 -5.152 1 79.38 232 MET B C 1
ATOM 3804 O O . MET B 1 232 ? -24.125 -5.312 -5.547 1 79.38 232 MET B O 1
ATOM 3808 N N . GLY B 1 233 ? -25 -7.371 -5.941 1 82.25 233 GLY B N 1
ATOM 3809 C CA . GLY B 1 233 ? -24.625 -7.375 -7.348 1 82.25 233 GLY B CA 1
ATOM 3810 C C . GLY B 1 233 ? -23.344 -8.133 -7.621 1 82.25 233 GLY B C 1
ATOM 3811 O O . GLY B 1 233 ? -22.797 -8.062 -8.727 1 82.25 233 GLY B O 1
ATOM 3812 N N . ALA B 1 234 ? -22.906 -8.836 -6.586 1 87.94 234 ALA B N 1
ATOM 3813 C CA . ALA B 1 234 ? -21.703 -9.633 -6.777 1 87.94 234 ALA B CA 1
ATOM 3814 C C . ALA B 1 234 ? -21.953 -10.781 -7.75 1 87.94 234 ALA B C 1
ATOM 3816 O O . ALA B 1 234 ? -23.016 -11.406 -7.727 1 87.94 234 ALA B O 1
ATOM 3817 N N . GLY B 1 235 ? -20.938 -11.039 -8.617 1 90.5 235 GLY B N 1
ATOM 3818 C CA . GLY B 1 235 ? -21.031 -12.141 -9.562 1 90.5 235 GLY B CA 1
ATOM 3819 C C . GLY B 1 235 ? -20.625 -13.477 -8.961 1 90.5 235 GLY B C 1
ATOM 3820 O O . GLY B 1 235 ? -20.203 -13.539 -7.801 1 90.5 235 GLY B O 1
ATOM 3821 N N . ASP B 1 236 ? -20.812 -14.516 -9.781 1 93.31 236 ASP B N 1
ATOM 3822 C CA . ASP B 1 236 ? -20.406 -15.859 -9.398 1 93.31 236 ASP B CA 1
ATOM 3823 C C . ASP B 1 236 ? -18.875 -15.984 -9.367 1 93.31 236 ASP B C 1
ATOM 3825 O O . ASP B 1 236 ? -18.203 -15.562 -10.305 1 93.31 236 ASP B O 1
ATOM 3829 N N . PRO B 1 237 ? -18.344 -16.594 -8.281 1 93.75 237 PRO B N 1
ATOM 3830 C CA . PRO B 1 237 ? -16.891 -16.781 -8.18 1 93.75 237 PRO B CA 1
ATOM 3831 C C . PRO B 1 237 ? -16.312 -17.547 -9.359 1 93.75 237 PRO B C 1
ATOM 3833 O O . PRO B 1 237 ? -15.117 -17.422 -9.664 1 93.75 237 PRO B O 1
ATOM 3836 N N . ALA B 1 238 ? -17.109 -18.312 -10.07 1 96 238 ALA B N 1
ATOM 3837 C CA . ALA B 1 238 ? -16.656 -19.078 -11.234 1 96 238 ALA B CA 1
ATOM 3838 C C . ALA B 1 238 ? -16.125 -18.141 -12.32 1 96 238 ALA B C 1
ATOM 3840 O O . ALA B 1 238 ? -15.219 -18.516 -13.078 1 96 238 ALA B O 1
ATOM 3841 N N . ILE B 1 239 ? -16.641 -16.922 -12.344 1 96.06 239 ILE B N 1
ATOM 3842 C CA . ILE B 1 239 ? -16.172 -15.922 -13.305 1 96.06 239 ILE B CA 1
ATOM 3843 C C . ILE B 1 239 ? -14.695 -15.641 -13.07 1 96.06 239 ILE B C 1
ATOM 3845 O O . ILE B 1 239 ? -13.906 -15.617 -14.023 1 96.06 239 ILE B O 1
ATOM 3849 N N . GLY B 1 240 ? -14.336 -15.516 -11.828 1 96.62 240 GLY B N 1
ATOM 3850 C CA . GLY B 1 240 ? -12.938 -15.297 -11.477 1 96.62 240 GLY B CA 1
ATOM 3851 C C . GLY B 1 240 ? -12.055 -16.5 -11.789 1 96.62 240 GLY B C 1
ATOM 3852 O O . GLY B 1 240 ? -10.945 -16.328 -12.297 1 96.62 240 GLY B O 1
ATOM 3853 N N . GLY B 1 241 ? -12.555 -17.688 -11.445 1 97.88 241 GLY B N 1
ATOM 3854 C CA . GLY B 1 241 ? -11.812 -18.906 -11.742 1 97.88 241 GLY B CA 1
ATOM 3855 C C . GLY B 1 241 ? -11.508 -19.078 -13.219 1 97.88 241 GLY B C 1
ATOM 3856 O O . GLY B 1 241 ? -10.375 -19.391 -13.586 1 97.88 241 GLY B O 1
ATOM 3857 N N . GLU B 1 242 ? -12.547 -18.812 -14.039 1 97.88 242 GLU B N 1
ATOM 3858 C CA . GLU B 1 242 ? -12.375 -18.906 -15.484 1 97.88 242 GLU B CA 1
ATOM 3859 C C . GLU B 1 242 ? -11.359 -17.891 -15.992 1 97.88 242 GLU B C 1
ATOM 3861 O O . GLU B 1 242 ? -10.586 -18.172 -16.906 1 97.88 242 GLU B O 1
ATOM 3866 N N . PHE B 1 243 ? -11.391 -16.734 -15.43 1 98.25 243 PHE B N 1
ATOM 3867 C CA . PHE B 1 243 ? -10.461 -15.688 -15.852 1 98.25 243 PHE B CA 1
ATOM 3868 C C . PHE B 1 243 ? -9.023 -16.078 -15.523 1 98.25 243 PHE B C 1
ATOM 3870 O O . PHE B 1 243 ? -8.125 -15.883 -16.344 1 98.25 243 PHE B O 1
ATOM 3877 N N . ILE B 1 244 ? -8.805 -16.609 -14.312 1 98.62 244 ILE B N 1
ATOM 3878 C CA . ILE B 1 244 ? -7.473 -17.047 -13.914 1 98.62 244 ILE B CA 1
ATOM 3879 C C . ILE B 1 244 ? -6.973 -18.125 -14.883 1 98.62 244 ILE B C 1
ATOM 3881 O O . ILE B 1 244 ? -5.828 -18.078 -15.336 1 98.62 244 ILE B O 1
ATOM 3885 N N . ARG B 1 245 ? -7.832 -19.125 -15.242 1 98.62 245 ARG B N 1
ATOM 3886 C CA . ARG B 1 245 ? -7.445 -20.156 -16.203 1 98.62 245 ARG B CA 1
ATOM 3887 C C . ARG B 1 245 ? -7.016 -19.531 -17.531 1 98.62 245 ARG B C 1
ATOM 3889 O O . ARG B 1 245 ? -6.004 -19.938 -18.109 1 98.62 245 ARG B O 1
ATOM 3896 N N . LYS B 1 246 ? -7.805 -18.531 -18 1 98.38 246 LYS B N 1
ATOM 3897 C CA . LYS B 1 246 ? -7.492 -17.891 -19.281 1 98.38 246 LYS B CA 1
ATOM 3898 C C . LYS B 1 246 ? -6.109 -17.234 -19.234 1 98.38 246 LYS B C 1
ATOM 3900 O O . LYS B 1 246 ? -5.348 -17.328 -20.203 1 98.38 246 LYS B O 1
ATOM 3905 N N . VAL B 1 247 ? -5.758 -16.578 -18.141 1 98.62 247 VAL B N 1
ATOM 3906 C CA . VAL B 1 247 ? -4.445 -15.953 -18 1 98.62 247 VAL B CA 1
ATOM 3907 C C . VAL B 1 247 ? -3.361 -17.031 -17.938 1 98.62 247 VAL B C 1
ATOM 3909 O O . VAL B 1 247 ? -2.322 -16.906 -18.594 1 98.62 247 VAL B O 1
ATOM 3912 N N . VAL B 1 248 ? -3.58 -18.109 -17.172 1 98.56 248 VAL B N 1
ATOM 3913 C CA . VAL B 1 248 ? -2.641 -19.219 -17.047 1 98.56 248 VAL B CA 1
ATOM 3914 C C . VAL B 1 248 ? -2.361 -19.828 -18.406 1 98.56 248 VAL B C 1
ATOM 3916 O O . VAL B 1 248 ? -1.227 -20.203 -18.703 1 98.56 248 VAL B O 1
ATOM 3919 N N . GLU B 1 249 ? -3.354 -19.844 -19.234 1 98.19 249 GLU B N 1
ATOM 3920 C CA . GLU B 1 249 ? -3.232 -20.5 -20.531 1 98.19 249 GLU B CA 1
ATOM 3921 C C . GLU B 1 249 ? -2.744 -19.531 -21.609 1 98.19 249 GLU B C 1
ATOM 3923 O O . GLU B 1 249 ? -2.641 -19.891 -22.781 1 98.19 249 GLU B O 1
ATOM 3928 N N . GLY B 1 250 ? -2.559 -18.281 -21.266 1 98 250 GLY B N 1
ATOM 3929 C CA . GLY B 1 250 ? -1.768 -17.422 -22.125 1 98 250 GLY B CA 1
ATOM 3930 C C . GLY B 1 250 ? -2.604 -16.391 -22.875 1 98 250 GLY B C 1
ATOM 3931 O O . GLY B 1 250 ? -2.078 -15.617 -23.672 1 98 250 GLY B O 1
ATOM 3932 N N . GLU B 1 251 ? -3.924 -16.328 -22.547 1 97.69 251 GLU B N 1
ATOM 3933 C CA . GLU B 1 251 ? -4.809 -15.438 -23.297 1 97.69 251 GLU B CA 1
ATOM 3934 C C . GLU B 1 251 ? -4.441 -13.977 -23.062 1 97.69 251 GLU B C 1
ATOM 3936 O O . GLU B 1 251 ? -4.773 -13.109 -23.875 1 97.69 251 GLU B O 1
ATOM 3941 N N . ARG B 1 252 ? -3.674 -13.688 -21.984 1 98.12 252 ARG B N 1
ATOM 3942 C CA . ARG B 1 252 ? -3.4 -12.297 -21.656 1 98.12 252 ARG B CA 1
ATOM 3943 C C . ARG B 1 252 ? -1.9 -12.016 -21.641 1 98.12 252 ARG B C 1
ATOM 3945 O O . ARG B 1 252 ? -1.442 -11.078 -20.984 1 98.12 252 ARG B O 1
ATOM 3952 N N . ASP B 1 253 ? -1.121 -12.719 -22.359 1 98.19 253 ASP B N 1
ATOM 3953 C CA . ASP B 1 253 ? 0.335 -12.625 -22.328 1 98.19 253 ASP B CA 1
ATOM 3954 C C . ASP B 1 253 ? 0.802 -11.227 -22.719 1 98.19 253 ASP B C 1
ATOM 3956 O O . ASP B 1 253 ? 1.805 -10.727 -22.203 1 98.19 253 ASP B O 1
ATOM 3960 N N . ALA B 1 254 ? 0.044 -10.578 -23.531 1 98 254 ALA B N 1
ATOM 3961 C CA . ALA B 1 254 ? 0.415 -9.25 -24.016 1 98 254 ALA B CA 1
ATOM 3962 C C . ALA B 1 254 ? 0.258 -8.203 -22.922 1 98 254 ALA B C 1
ATOM 3964 O O . ALA B 1 254 ? 0.767 -7.086 -23.047 1 98 254 ALA B O 1
ATOM 3965 N N . ASP B 1 255 ? -0.405 -8.547 -21.812 1 98.56 255 ASP B N 1
ATOM 3966 C CA . ASP B 1 255 ? -0.711 -7.602 -20.734 1 98.56 255 ASP B CA 1
ATOM 3967 C C . ASP B 1 255 ? 0.158 -7.855 -19.516 1 98.56 255 ASP B C 1
ATOM 3969 O O . ASP B 1 255 ? -0.175 -7.422 -18.406 1 98.56 255 ASP B O 1
ATOM 3973 N N . ALA B 1 256 ? 1.257 -8.609 -19.703 1 98.5 256 ALA B N 1
ATOM 3974 C CA . ALA B 1 256 ? 2.164 -8.805 -18.562 1 98.5 256 ALA B CA 1
ATOM 3975 C C . ALA B 1 256 ? 2.609 -7.473 -17.984 1 98.5 256 ALA B C 1
ATOM 3977 O O . ALA B 1 256 ? 2.879 -6.52 -18.719 1 98.5 256 ALA B O 1
ATOM 3978 N N . GLY B 1 257 ? 2.682 -7.379 -16.703 1 98.56 257 GLY B N 1
ATOM 3979 C CA . GLY B 1 257 ? 3.105 -6.176 -16 1 98.56 257 GLY B CA 1
ATOM 3980 C C . GLY B 1 257 ? 1.957 -5.234 -15.68 1 98.56 257 GLY B C 1
ATOM 3981 O O . GLY B 1 257 ? 2.174 -4.129 -15.18 1 98.56 257 GLY B O 1
ATOM 3982 N N . LYS B 1 258 ? 0.691 -5.66 -15.969 1 98.75 258 LYS B N 1
ATOM 3983 C CA . LYS B 1 258 ? -0.475 -4.809 -15.758 1 98.75 258 LYS B CA 1
ATOM 3984 C C . LYS B 1 258 ? -1.47 -5.461 -14.805 1 98.75 258 LYS B C 1
ATOM 3986 O O . LYS B 1 258 ? -1.293 -6.613 -14.406 1 98.75 258 LYS B O 1
ATOM 3991 N N . VAL B 1 259 ? -2.426 -4.695 -14.344 1 98.81 259 VAL B N 1
ATOM 3992 C CA . VAL B 1 259 ? -3.615 -5.23 -13.688 1 98.81 259 VAL B CA 1
ATOM 3993 C C . VAL B 1 259 ? -4.656 -5.605 -14.742 1 98.81 259 VAL B C 1
ATOM 3995 O O . VAL B 1 259 ? -5.133 -4.742 -15.484 1 98.81 259 VAL B O 1
ATOM 3998 N N . VAL B 1 260 ? -5.027 -6.883 -14.781 1 98.75 260 VAL B N 1
ATOM 3999 C CA . VAL B 1 260 ? -5.969 -7.332 -15.805 1 98.75 260 VAL B CA 1
ATOM 4000 C C . VAL B 1 260 ? -7.266 -7.793 -15.148 1 98.75 260 VAL B C 1
ATOM 4002 O O . VAL B 1 260 ? -7.258 -8.273 -14.008 1 98.75 260 VAL B O 1
ATOM 4005 N N . ASN B 1 261 ? -8.391 -7.574 -15.805 1 97.25 261 ASN B N 1
ATOM 4006 C CA . ASN B 1 261 ? -9.711 -8.031 -15.375 1 97.25 261 ASN B CA 1
ATOM 4007 C C . ASN B 1 261 ? -10.547 -8.508 -16.562 1 97.25 261 ASN B C 1
ATOM 4009 O O . ASN B 1 261 ? -10.031 -8.648 -17.672 1 97.25 261 ASN B O 1
ATOM 4013 N N . GLY B 1 262 ? -11.812 -8.922 -16.297 1 94.12 262 GLY B N 1
ATOM 4014 C CA . GLY B 1 262 ? -12.664 -9.469 -17.344 1 94.12 262 GLY B CA 1
ATOM 4015 C C . GLY B 1 262 ? -12.977 -8.469 -18.438 1 94.12 262 GLY B C 1
ATOM 4016 O O . GLY B 1 262 ? -13.422 -8.844 -19.516 1 94.12 262 GLY B O 1
ATOM 4017 N N . GLN B 1 263 ? -12.633 -7.223 -18.25 1 93.25 263 GLN B N 1
ATOM 4018 C CA . GLN B 1 263 ? -12.984 -6.176 -19.188 1 93.25 263 GLN B CA 1
ATOM 4019 C C . GLN B 1 263 ? -11.742 -5.586 -19.859 1 93.25 263 GLN B C 1
ATOM 4021 O O . GLN B 1 263 ? -11.844 -4.684 -20.688 1 93.25 263 GLN B O 1
ATOM 4026 N N . GLY B 1 264 ? -10.641 -6.098 -19.594 1 97.06 264 GLY B N 1
ATOM 4027 C CA . GLY B 1 264 ? -9.383 -5.562 -20.109 1 97.06 264 GLY B CA 1
ATOM 4028 C C . GLY B 1 264 ? -8.352 -5.312 -19.031 1 97.06 264 GLY B C 1
ATOM 4029 O O . GLY B 1 264 ? -8.023 -6.215 -18.25 1 97.06 264 GLY B O 1
ATOM 4030 N N . THR B 1 265 ? -7.859 -4.09 -19.062 1 98.25 265 THR B N 1
ATOM 4031 C CA . THR B 1 265 ? -6.883 -3.715 -18.047 1 98.25 265 THR B CA 1
ATOM 4032 C C . THR B 1 265 ? -7.473 -2.682 -17.094 1 98.25 265 THR B C 1
ATOM 4034 O O . THR B 1 265 ? -8.336 -1.894 -17.469 1 98.25 265 THR B O 1
ATOM 4037 N N . GLN B 1 266 ? -7.156 -2.795 -15.898 1 97.69 266 GLN B N 1
ATOM 4038 C CA . GLN B 1 266 ? -7.527 -1.847 -14.852 1 97.69 266 GLN B CA 1
ATOM 4039 C C . GLN B 1 266 ? -6.453 -0.778 -14.672 1 97.69 266 GLN B C 1
ATOM 4041 O O . GLN B 1 266 ? -5.273 -1.098 -14.516 1 97.69 266 GLN B O 1
ATOM 4046 N N . PRO B 1 267 ? -6.887 0.538 -14.758 1 97.31 267 PRO B N 1
ATOM 4047 C CA . PRO B 1 267 ? -5.895 1.565 -14.438 1 97.31 267 PRO B CA 1
ATOM 4048 C C . PRO B 1 267 ? -5.336 1.429 -13.023 1 97.31 267 PRO B C 1
ATOM 4050 O O . PRO B 1 267 ? -5.988 0.842 -12.156 1 97.31 267 PRO B O 1
ATOM 4053 N N . TRP B 1 268 ? -4.164 1.938 -12.836 1 97.75 268 TRP B N 1
ATOM 4054 C CA . TRP B 1 268 ? -3.525 1.845 -11.523 1 97.75 268 TRP B CA 1
ATOM 4055 C C . TRP B 1 268 ? -4.324 2.609 -10.477 1 97.75 268 TRP B C 1
ATOM 4057 O O . TRP B 1 268 ? -4.883 3.67 -10.766 1 97.75 268 TRP B O 1
#

Nearest PDB structures (foldseek):
  4e3z-assembly1_A  TM=8.270E-01  e=1.204E-13  Rhizobium etli CFN 42
  5ldg-assembly1_A  TM=7.125E-01  e=7.362E-14  Mentha x piperita
  6gd0-assembly1_D  TM=7.710E-01  e=3.039E-11  Trypanosoma brucei brucei
  6rx6-assembly1_C  TM=7.783E-01  e=3.654E-11  Trypanosoma brucei brucei
  6tbx-assembly1_C  TM=7.298E-01  e=2.527E-11  Trypanosoma brucei brucei

Radius of gyration: 24.04 Å; Cα contacts (8 Å, |Δi|>4): 1196; chains: 2; bounding box: 54×78×50 Å

Sequence (536 aa):
MADKHILLITGANTGIGYEAVKALLRSPKPYRIFLGSRTLEKSQTAIEALAKEFHSSQSTLEPVAVELESDESIAKAFEAVSAKVDRIDTLVNNAGAAFDTTDFANDVSNARTIFNKAFDVNVTGTHIVTATFAPLLIKSASPRLLFLTSGLSTLEAHSRDFYPPWAPKPQAGWPKKGVIANLGYKSSKTALNMVMLNWHWLLKEDGVRTFAISPGFLATNLGGVPEMLKAMGAGDPAIGGEFIRKVVEGERDADAGKVVNGQGTQPWMADKHILLITGANTGIGYEAVKALLRSPKPYRIFLGSRTLEKSQTAIEALAKEFHSSQSTLEPVAVELESDESIAKAFEAVSAKVDRIDTLVNNAGAAFDTTDFANDVSNARTIFNKAFDVNVTGTHIVTATFAPLLIKSASPRLLFLTSGLSTLEAHSRDFYPPWAPKPQAGWPKKGVIANLGYKSSKTALNMVMLNWHWLLKEDGVRTFAISPGFLATNLGGVPEMLKAMGAGDPAIGGEFIRKVVEGERDADAGKVVNGQGTQPW

InterPro domains:
  IPR002347 Short-chain dehydrogenase/reductase SDR [PF00106] (6-155)
  IPR002347 Short-chain dehydrogenase/reductase SDR [PR00081] (6-23)
  IPR002347 Short-chain dehydrogenase/reductase SDR [PR00081] (86-97)
  IPR002347 Short-chain dehydrogenase/reductase SDR [PR00081] (206-223)
  IPR036291 NAD(P)-binding domain superfamily [SSF51735] (6-247)
  IPR051468 Fungal Secondary Metabolite SDRs [PTHR43544] (7-265)

Foldseek 3Di:
DPDAQEEEAAPLLFFLNVLLVLLQQPDQGEHEYEYEYQDQVSQVVSQVVSCVVRVPGNYHYDYAHADLLDLVSLLVRLVVVVVPDQAHAEYAADDAAADDAQWPQVCVVVVVVRQVVRQSRQPVSSLSSCVSRVNRQLPHPHHEYEREAALLQAPVVCVVHPPPNVQDDWDDDPPTGRDGRSPSRNVNSNNNLVSQLVVCVVCVVSNYQTEYEHAYQAQTPHRHHSVVSVVVVHHHSSSSSNVVNCVSVPVCSVQGSFYAYPVGGRHD/DPDAQEEEAAPLLFFLNVLLVLLQQPDQGEHEYEYEYQDQVSQVVSQVVSCVVRVPGNYDYDYAHADLLDLVSLLVRLVVVVVPDQAHAEYAADDAAADDAQWPQVCVVVVVVRQVVRQSRQPVSSLSSCVSRVNRQLPHPHHEYEREAALLQAPVVCVVDPPPPVQDDWDDDPPTGRGGRSPSRNVNSNNNLVSQLVVCVVCVVSNYQTEYEHAYQAQTPHRHHSVVSVVVVHHHSSSSSNVVNCVSVPVCSVQGSFYAYPVGGRHD

pLDDT: mean 95.79, std 6.69, range [40.91, 98.94]

Solvent-accessible surface area (backbone atoms only — not comparable to full-atom values): 26500 Å² total; per-residue (Å²): 125,83,83,53,53,28,33,40,30,33,36,24,52,45,49,42,31,28,27,24,51,52,40,42,43,68,40,91,61,43,32,37,34,38,33,15,14,66,38,50,66,55,14,46,52,38,48,56,56,48,48,72,73,47,74,82,38,75,40,47,80,41,64,30,35,39,30,51,85,32,70,66,38,39,52,51,32,47,53,59,49,56,74,74,39,84,49,27,27,28,42,36,45,46,46,64,62,52,62,50,56,78,36,43,58,66,35,62,84,43,38,61,61,30,28,50,52,17,28,36,37,40,29,42,17,46,51,50,48,48,63,68,46,41,71,28,30,58,62,26,94,69,17,36,39,38,35,56,48,42,73,71,30,24,50,53,60,38,61,76,38,66,57,60,77,87,52,67,76,49,51,62,72,78,77,52,70,84,24,60,55,41,56,31,34,28,21,21,30,28,14,31,54,44,50,49,41,50,50,24,45,53,32,39,66,44,56,37,43,21,34,34,36,21,65,58,65,47,34,26,71,69,74,46,58,36,70,59,35,40,75,72,66,27,39,63,31,53,59,31,2,44,50,51,38,41,48,76,73,48,77,46,61,90,50,49,56,37,38,36,38,96,89,45,72,52,68,75,126,84,84,54,53,27,34,40,30,32,37,23,53,47,50,44,32,28,27,24,51,52,40,44,45,68,39,92,60,43,33,36,35,35,33,16,13,68,37,50,66,54,14,45,53,37,48,55,56,46,46,71,72,48,73,81,38,76,40,47,81,40,63,30,34,39,30,51,84,32,71,66,38,38,52,50,32,46,52,61,50,55,74,74,40,84,48,28,26,30,42,36,45,47,46,65,62,53,62,51,55,79,35,41,57,66,35,63,85,43,38,62,60,30,28,50,51,17,28,38,37,39,28,41,19,46,50,49,49,48,63,67,46,40,71,28,29,59,62,26,96,69,19,35,39,38,36,56,47,42,73,69,29,24,50,54,61,37,61,76,39,65,58,61,75,88,51,67,75,51,52,61,69,78,76,52,72,82,26,58,56,41,54,33,35,30,21,20,32,28,15,31,53,45,50,48,41,52,50,24,44,52,32,40,67,43,57,39,41,22,35,34,35,22,65,58,65,47,33,29,70,69,74,46,58,36,71,59,35,40,74,72,66,28,40,62,29,54,58,29,2,45,48,50,38,40,49,74,72,48,78,46,61,92,49,49,54,35,39,36,39,95,88,46,72,52,69,73

Secondary structure (DSSP, 8-state):
---PEEEEESS-SSHHHHHHHHHHHHSSS-EEEEEEESSHHHHHHHHHHHHHH-TT-S-EEEEEE--TT-HHHHHHHHHHHHTT-S--SEEEE--------S-HHHHHTTHHHHHHHHHIIIIIIHHHHHHHHHHHHTTSSS-EEEEE--GGG-HHHHHHS-SSTTSPPPPSSSS--S----HHHHHHHHHHHHHHHHHHHHTGGGT-EEEEE---SB-SSTTS-HHHHHHTT-B-HHHHHHHHHHHHTTTTGGGTTSEEETTEEE--/---PEEEEESS-SSHHHHHHHHHHHHSSS-EEEEEEESSHHHHHHHHHHHHHH-TT-S-EEEEEE--TT-HHHHHHHHHHHHTT-S--SEEEE--------S-HHHHHTTHHHHHHHHHIIIIIIHHHHHHHHHHHHTTSSS-EEEEE--GGG-HHHHHHS-SSTTSPPPPSSSSPPS----HHHHHHHHHHHHHHHHHHHHHGGGT-EEEEE---SB-SSTTS-HHHHHHTT-B-HHHHHHHHHHHHTTTTGGGTTSEEETTEEE--